Protein AF-A0A1Y1IM23-F1 (afdb_monomer_lite)

Radius of gyration: 32.43 Å; chains: 1; bounding box: 83×61×86 Å

Foldseek 3Di:
DDKAKEQEEELQALVQDDPPPDDQDDQHQHYEYAENNAQLQDPSNLVVVVVVLVAHQAYEYEYELRNQFQHEPVVSVLSNVLSQLVRLRYHYQDLDWDADPQEIEHEHQQFFQQDPVLQVVQCVPDCSQVGGWYADPVRDIDGDGSVNSNVSNVVSVVSLVVVQVVCVVVVTAYEYRYAAAQDQPQPADPVCRPDSNSSRRYDPNLVSADPSYQEYEYHRRLAAGPDFDHSYNYTYHYQYQHDDPDDRHPHHASSKMWIGDGNHIDIDGDDDDDPDDDDDDPDQLDDDPVDPDWFAQLPQRQWIADLQLWIDGSSNSDIFPADDDPLFGWGDDSSDTDTSLLRQQSRVVVHHQDPQKDKDFQDAADADPVRHGDDHGRSGNVRIDIDGPVVNVVVQCVVPVPPPPPPDPPQAAKKWKAQQVPRDIDIDNHLVRVCVVVVHDSVLLVCLALPVPDPPQDDPRIGMYGDVVVVVVLDADVPKDKDFWDAQNFGFPQWIAILQLWIAGVSRDIDHLQSAPDQFRWDWTATPNDTDIGTSLRRSCCGPVPHAPDPQWDKAQQQNRNSRSRNVRIDTDGPLVNVVSDPQQAKKFKAAPVGHTPDIDRGLSRVCVVVVHDSCVSVVCQVVQHDDPRITMYGDD

Structure (mmCIF, N/CA/C/O backbone):
data_AF-A0A1Y1IM23-F1
#
_entry.id   AF-A0A1Y1IM23-F1
#
loop_
_atom_site.group_PDB
_atom_site.id
_atom_site.type_symbol
_atom_site.label_atom_id
_atom_site.label_alt_id
_atom_site.label_comp_id
_atom_site.label_asym_id
_atom_site.label_entity_id
_atom_site.label_seq_id
_atom_site.pdbx_PDB_ins_code
_atom_site.Cartn_x
_atom_site.Cartn_y
_atom_site.Cartn_z
_atom_site.occupancy
_atom_site.B_iso_or_equiv
_atom_site.auth_seq_id
_atom_site.auth_comp_id
_atom_site.auth_asym_id
_atom_site.auth_atom_id
_atom_site.pdbx_PDB_model_num
ATOM 1 N N . MET A 1 1 ? -6.472 6.419 34.338 1.00 50.56 1 MET A N 1
ATOM 2 C CA . MET A 1 1 ? -6.426 6.225 32.876 1.00 50.56 1 MET A CA 1
ATOM 3 C C . MET A 1 1 ? -6.654 4.753 32.628 1.00 50.56 1 MET A C 1
ATOM 5 O O . MET A 1 1 ? -6.096 3.954 33.374 1.00 50.56 1 MET A O 1
ATOM 9 N N . GLU A 1 2 ? -7.534 4.404 31.696 1.00 69.06 2 GLU A N 1
ATOM 10 C CA . GLU A 1 2 ? -7.724 3.004 31.314 1.00 69.06 2 GLU A CA 1
ATOM 11 C C . GLU A 1 2 ? -6.461 2.494 30.608 1.00 69.06 2 GLU A C 1
ATOM 13 O O . GLU A 1 2 ? -5.774 3.251 29.928 1.00 69.06 2 GLU A O 1
ATOM 18 N N . SER A 1 3 ? -6.115 1.235 30.859 1.00 88.50 3 SER A N 1
ATOM 19 C CA . SER A 1 3 ? -4.925 0.585 30.314 1.00 88.50 3 SER A CA 1
ATOM 20 C C . SER A 1 3 ? -5.278 -0.115 29.005 1.00 88.50 3 SER A C 1
ATOM 22 O O . SER A 1 3 ? -6.170 -0.973 29.001 1.00 88.50 3 SER A O 1
ATOM 24 N N . LEU A 1 4 ? -4.580 0.208 27.912 1.00 94.25 4 LEU A N 1
ATOM 25 C CA . LEU A 1 4 ? -4.783 -0.464 26.628 1.00 94.25 4 LEU A CA 1
ATOM 26 C C . LEU A 1 4 ? -4.224 -1.888 26.719 1.00 94.25 4 LEU A C 1
ATOM 28 O O . LEU A 1 4 ? -3.040 -2.081 26.989 1.00 94.25 4 LEU A O 1
ATOM 32 N N . ARG A 1 5 ? -5.055 -2.900 26.449 1.00 94.62 5 ARG A N 1
ATOM 33 C CA . ARG A 1 5 ? -4.640 -4.312 26.402 1.00 94.62 5 ARG A CA 1
ATOM 34 C C . ARG A 1 5 ? -4.965 -4.926 25.046 1.00 94.62 5 ARG A C 1
ATOM 36 O O . ARG A 1 5 ? -6.136 -5.045 24.689 1.00 94.62 5 ARG A O 1
ATOM 43 N N . VAL A 1 6 ? -3.937 -5.370 24.325 1.00 96.50 6 VAL A N 1
ATOM 44 C CA . VAL A 1 6 ? -4.058 -5.927 22.968 1.00 96.50 6 VAL A CA 1
ATOM 45 C C . VAL A 1 6 ? -3.380 -7.292 22.892 1.00 96.50 6 VAL A C 1
ATOM 47 O O . VAL A 1 6 ? -2.176 -7.404 23.111 1.00 96.50 6 VAL A O 1
ATOM 50 N N . GLN A 1 7 ? -4.129 -8.345 22.566 1.00 96.06 7 GLN A N 1
ATOM 51 C CA . GLN A 1 7 ? -3.550 -9.641 22.200 1.00 96.06 7 GLN A CA 1
ATOM 52 C C . GLN A 1 7 ? -2.831 -9.533 20.857 1.00 96.06 7 GLN A C 1
ATOM 54 O O . GLN A 1 7 ? -3.415 -9.048 19.895 1.00 96.06 7 GLN A O 1
ATOM 59 N N . ILE A 1 8 ? -1.586 -10.002 20.780 1.00 95.56 8 ILE A N 1
ATOM 60 C CA . ILE A 1 8 ? -0.778 -9.946 19.554 1.00 95.56 8 ILE A CA 1
ATOM 61 C C . ILE A 1 8 ? -0.699 -11.345 18.952 1.00 95.56 8 ILE A C 1
ATOM 63 O O . ILE A 1 8 ? -0.297 -12.282 19.642 1.00 95.56 8 ILE A O 1
ATOM 67 N N . VAL A 1 9 ? -1.082 -11.490 17.685 1.00 95.88 9 VAL A N 1
ATOM 68 C CA . VAL A 1 9 ? -1.073 -12.768 16.961 1.00 95.88 9 VAL A CA 1
ATOM 69 C C . VAL A 1 9 ? -0.619 -12.544 15.520 1.00 95.88 9 VAL A C 1
ATOM 71 O O . VAL A 1 9 ? -1.100 -11.627 14.861 1.00 95.88 9 VAL A O 1
ATOM 74 N N . SER A 1 10 ? 0.265 -13.397 15.008 1.00 96.94 10 SER A N 1
ATOM 75 C CA . SER A 1 10 ? 0.706 -13.363 13.607 1.00 96.94 10 SER A CA 1
ATOM 76 C C . SER A 1 10 ? 1.151 -14.737 13.108 1.00 96.94 10 SER A C 1
ATOM 78 O O . SER A 1 10 ? 1.313 -15.674 13.903 1.00 96.94 10 SER A O 1
ATOM 80 N N . ASP A 1 11 ? 1.333 -14.848 11.790 1.00 96.12 11 ASP A N 1
ATOM 81 C CA . ASP A 1 11 ? 1.947 -16.008 11.131 1.00 96.12 11 ASP A CA 1
ATOM 82 C C . ASP A 1 11 ? 1.197 -17.310 11.469 1.00 96.12 11 ASP A C 1
ATOM 84 O O . ASP A 1 11 ? 1.778 -18.342 11.820 1.00 96.12 11 ASP A O 1
ATOM 88 N N . LEU A 1 12 ? -0.146 -17.247 11.463 1.00 94.62 12 LEU A N 1
ATOM 89 C CA . LEU A 1 12 ? -0.995 -18.395 11.780 1.00 94.62 12 LEU A CA 1
ATOM 90 C C . LEU A 1 12 ? -1.025 -19.437 10.658 1.00 94.62 12 LEU A C 1
ATOM 92 O O . LEU A 1 12 ? -1.231 -20.624 10.966 1.00 94.62 12 LEU A O 1
ATOM 96 N N . HIS A 1 13 ? -0.867 -18.987 9.409 1.00 93.25 13 HIS A N 1
ATOM 97 C CA . HIS A 1 13 ? -0.936 -19.765 8.172 1.00 93.25 13 HIS A CA 1
ATOM 98 C C . HIS A 1 13 ? -2.134 -20.724 8.128 1.00 93.25 13 HIS A C 1
ATOM 100 O O . HIS A 1 13 ? -1.985 -21.955 8.085 1.00 93.25 13 HIS A O 1
ATOM 106 N N . LEU A 1 14 ? -3.350 -20.172 8.192 1.00 90.56 14 LEU A N 1
ATOM 107 C CA . LEU A 1 14 ? -4.603 -20.933 8.116 1.00 90.56 14 LEU A CA 1
ATOM 108 C C . LEU A 1 14 ? -4.665 -21.825 6.863 1.00 90.56 14 LEU A C 1
ATOM 110 O O . LEU A 1 14 ? -5.180 -22.939 6.931 1.00 90.56 14 LEU A O 1
ATOM 114 N N . GLU A 1 15 ? -4.070 -21.385 5.756 1.00 86.06 15 GLU A N 1
ATOM 115 C CA . GLU A 1 15 ? -3.964 -22.100 4.482 1.00 86.06 15 GLU A CA 1
ATOM 116 C C . GLU A 1 15 ? -3.100 -23.367 4.546 1.00 86.06 15 GLU A C 1
ATOM 118 O O . GLU A 1 15 ? -3.244 -24.254 3.706 1.00 86.06 15 GLU A O 1
ATOM 123 N N . MET A 1 16 ? -2.221 -23.479 5.545 1.00 80.38 16 MET A N 1
ATOM 124 C CA . MET A 1 16 ? -1.333 -24.632 5.739 1.00 80.38 16 MET A CA 1
ATOM 125 C C . MET A 1 16 ? -1.820 -25.579 6.841 1.00 80.38 16 MET A C 1
ATOM 127 O O . MET A 1 16 ? -1.200 -26.612 7.108 1.00 80.38 16 MET A O 1
ATOM 131 N N . SER A 1 17 ? -2.922 -25.247 7.519 1.00 66.56 17 SER A N 1
ATOM 132 C CA . SER A 1 17 ? -3.443 -26.042 8.627 1.00 66.56 17 SER A CA 1
ATOM 133 C C . SER A 1 17 ? -4.605 -26.933 8.191 1.00 66.56 17 SER A C 1
ATOM 135 O O . SER A 1 17 ? -5.633 -26.471 7.705 1.00 66.56 17 SER A O 1
ATOM 137 N N . SER A 1 18 ? -4.495 -28.239 8.445 1.00 52.56 18 SER A N 1
ATOM 138 C CA . SER A 1 18 ? -5.600 -29.184 8.279 1.00 52.56 18 SER A CA 1
ATOM 139 C C . SER A 1 18 ? -6.668 -28.965 9.362 1.00 52.56 18 SER A C 1
ATOM 141 O O . SER A 1 18 ? -6.618 -29.557 10.436 1.00 52.56 18 SER A O 1
ATOM 143 N N . ARG A 1 19 ? -7.643 -28.083 9.090 1.00 49.16 19 ARG A N 1
ATOM 144 C CA . ARG A 1 19 ? -8.923 -27.869 9.819 1.00 49.16 19 ARG A CA 1
ATOM 145 C C . ARG A 1 19 ? -8.861 -27.530 11.324 1.00 49.16 19 ARG A C 1
ATOM 147 O O . ARG A 1 19 ? -9.878 -27.156 11.894 1.00 49.16 19 ARG A O 1
ATOM 154 N N . LYS A 1 20 ? -7.702 -27.621 11.979 1.00 47.28 20 LYS A N 1
ATOM 155 C CA . LYS A 1 20 ? -7.480 -27.362 13.411 1.00 47.28 20 LYS A CA 1
ATOM 156 C C . LYS A 1 20 ? -6.693 -26.070 13.631 1.00 47.28 20 LYS A C 1
ATOM 158 O O . LYS A 1 20 ? -5.709 -26.087 14.362 1.00 47.28 20 LYS A O 1
ATOM 163 N N . ALA A 1 21 ? -7.077 -24.953 13.030 1.00 50.19 21 ALA A N 1
ATOM 164 C CA . ALA A 1 21 ? -6.647 -23.661 13.562 1.00 50.19 21 ALA A CA 1
ATOM 165 C C . ALA A 1 21 ? -7.587 -23.306 14.732 1.00 50.19 21 ALA A C 1
ATOM 167 O O . ALA A 1 21 ? -8.648 -22.732 14.534 1.00 50.19 21 ALA A O 1
ATOM 168 N N . LYS A 1 22 ? -7.427 -23.975 15.884 1.00 62.75 22 LYS A N 1
ATOM 169 C CA . LYS A 1 22 ? -6.586 -23.562 17.032 1.00 62.75 22 LYS A CA 1
ATOM 170 C C . LYS A 1 22 ? -7.145 -22.290 17.675 1.00 62.75 22 LYS A C 1
ATOM 172 O O . LYS A 1 22 ? -6.624 -21.201 17.489 1.00 62.75 22 LYS A O 1
ATOM 177 N N . HIS A 1 23 ? -8.234 -22.494 18.413 1.00 76.19 23 HIS A N 1
ATOM 178 C CA . HIS A 1 23 ? -8.865 -21.570 19.353 1.00 76.19 23 HIS A CA 1
ATOM 179 C C . HIS A 1 23 ? -7.881 -20.560 19.973 1.00 76.19 23 HIS A C 1
ATOM 181 O O . HIS A 1 23 ? -6.966 -20.953 20.698 1.00 76.19 23 HIS A O 1
ATOM 187 N N . ILE A 1 24 ? -8.102 -19.269 19.713 1.00 88.25 24 ILE A N 1
ATOM 188 C CA . ILE A 1 24 ? -7.412 -18.169 20.397 1.00 88.25 24 ILE A CA 1
ATOM 189 C C . ILE A 1 24 ? -8.259 -17.780 21.618 1.00 88.25 24 ILE A C 1
ATOM 191 O O . ILE A 1 24 ? -9.380 -17.295 21.425 1.00 88.25 24 ILE A O 1
ATOM 195 N N . PRO A 1 25 ? -7.797 -18.020 22.859 1.00 89.81 25 PRO A N 1
ATOM 196 C CA . PRO A 1 25 ? -8.542 -17.642 24.050 1.00 89.81 25 PRO A CA 1
ATOM 197 C C . PRO A 1 25 ? -8.576 -16.117 24.182 1.00 89.81 25 PRO A C 1
ATOM 199 O O . PRO A 1 25 ? -7.584 -15.447 23.912 1.00 89.81 25 PRO A O 1
ATOM 202 N N . VAL A 1 26 ? -9.702 -15.578 24.644 1.00 90.56 26 VAL A N 1
ATOM 203 C CA . VAL A 1 26 ? -9.840 -14.140 24.912 1.00 90.56 26 VAL A CA 1
ATOM 204 C C . VAL A 1 26 ? -9.188 -13.820 26.257 1.00 90.56 26 VAL A C 1
ATOM 206 O O . VAL A 1 26 ? -9.700 -14.206 27.306 1.00 90.56 26 VAL A O 1
ATOM 209 N N . THR A 1 27 ? -8.042 -13.149 26.227 1.00 89.44 27 THR A N 1
ATOM 210 C CA . THR A 1 27 ? -7.269 -12.671 27.385 1.00 89.44 27 THR A CA 1
ATOM 211 C C . THR A 1 27 ? -7.130 -11.144 27.417 1.00 89.44 27 THR A C 1
ATOM 213 O O . THR A 1 27 ? -6.733 -10.601 28.447 1.00 89.44 27 THR A O 1
ATOM 216 N N 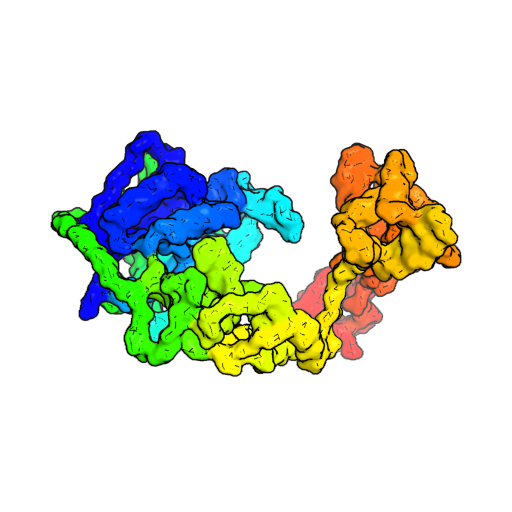. ALA A 1 28 ? -7.514 -10.447 26.341 1.00 90.12 28 ALA A N 1
ATOM 217 C CA . ALA A 1 28 ? -7.580 -8.988 26.249 1.00 90.12 28 ALA A CA 1
ATOM 218 C C . ALA A 1 28 ? -8.830 -8.533 25.459 1.00 90.12 28 ALA A C 1
ATOM 220 O O . ALA A 1 28 ? -9.368 -9.323 24.681 1.00 90.12 28 ALA A O 1
ATOM 221 N N . PRO A 1 29 ? -9.305 -7.283 25.642 1.00 91.75 29 PRO A N 1
ATOM 222 C CA . PRO A 1 29 ? -10.448 -6.746 24.897 1.00 91.75 29 PRO A CA 1
ATOM 223 C C . PRO A 1 29 ? -10.172 -6.593 23.396 1.00 91.75 29 PRO A C 1
ATOM 225 O O . PRO A 1 29 ? -11.070 -6.837 22.591 1.00 91.75 29 PRO A O 1
ATOM 228 N N . HIS A 1 30 ? -8.945 -6.239 23.007 1.00 96.94 30 HIS A N 1
ATOM 229 C CA . HIS A 1 30 ? -8.563 -6.078 21.603 1.00 96.94 30 HIS A CA 1
ATOM 230 C C . HIS A 1 30 ? -7.608 -7.189 21.169 1.00 96.94 30 HIS A C 1
ATOM 232 O O . HIS A 1 30 ? -6.813 -7.689 21.967 1.00 96.94 30 HIS A O 1
ATOM 238 N N . ILE A 1 31 ? -7.656 -7.551 19.890 1.00 98.06 31 ILE A N 1
ATOM 239 C CA . ILE A 1 31 ? -6.695 -8.454 19.254 1.00 98.06 31 ILE A CA 1
ATOM 240 C C . ILE A 1 31 ? -6.134 -7.800 17.996 1.00 98.06 31 ILE A C 1
ATOM 242 O O . ILE A 1 31 ? -6.880 -7.212 17.219 1.00 98.06 31 ILE A O 1
ATOM 246 N N . ALA A 1 32 ? -4.825 -7.907 17.797 1.00 98.62 32 ALA A N 1
ATOM 247 C CA . ALA A 1 32 ? -4.127 -7.473 16.602 1.00 98.62 32 ALA A CA 1
ATOM 248 C C . ALA A 1 32 ? -3.576 -8.682 15.845 1.00 98.62 32 ALA A C 1
ATOM 250 O O . ALA A 1 32 ? -2.813 -9.480 16.393 1.00 98.62 32 ALA A O 1
ATOM 251 N N . LEU A 1 33 ? -3.981 -8.785 14.584 1.00 98.56 33 LEU A N 1
ATOM 252 C CA . LEU A 1 33 ? -3.545 -9.772 13.612 1.00 98.56 33 LEU A CA 1
ATOM 253 C C . LEU A 1 33 ? -2.456 -9.146 12.734 1.00 98.56 33 LEU A C 1
ATOM 255 O O . LEU A 1 33 ? -2.767 -8.293 11.906 1.00 98.56 33 LEU A O 1
ATOM 259 N N . LEU A 1 34 ? -1.191 -9.520 12.934 1.00 98.31 34 LEU A N 1
ATOM 260 C CA . LEU A 1 34 ? -0.035 -8.853 12.311 1.00 98.31 34 LEU A CA 1
ATOM 261 C C . LEU A 1 34 ? 0.488 -9.575 11.066 1.00 98.31 34 LEU A C 1
ATOM 263 O O . LEU A 1 34 ? 1.690 -9.781 10.916 1.00 98.31 34 LEU A O 1
ATOM 267 N N . GLY A 1 35 ? -0.431 -9.942 10.177 1.00 97.31 35 GLY A N 1
ATOM 268 C CA . GLY A 1 35 ? -0.140 -10.587 8.900 1.00 97.31 35 GLY A CA 1
ATOM 269 C C . GLY A 1 35 ? 0.130 -12.086 8.985 1.00 97.31 35 GLY A C 1
ATOM 270 O O . GLY A 1 35 ? 0.271 -12.661 10.070 1.00 97.31 35 GLY A O 1
ATOM 271 N N . ASP A 1 36 ? 0.126 -12.713 7.811 1.00 97.50 36 ASP A N 1
ATOM 272 C CA . ASP A 1 36 ? 0.274 -14.150 7.591 1.00 97.50 36 ASP A CA 1
ATOM 273 C C . ASP A 1 36 ? -0.715 -14.987 8.416 1.00 97.50 36 ASP A C 1
ATOM 275 O O . ASP A 1 36 ? -0.454 -16.099 8.881 1.00 97.50 36 ASP A O 1
ATOM 279 N N . ILE A 1 37 ? -1.922 -14.447 8.590 1.00 96.56 37 ILE A N 1
ATOM 280 C CA . ILE A 1 37 ? -3.047 -15.173 9.168 1.00 96.56 37 ILE A CA 1
ATOM 281 C C . ILE A 1 37 ? -3.529 -16.202 8.156 1.00 96.56 37 ILE A C 1
ATOM 283 O O . ILE A 1 37 ? -3.734 -17.361 8.504 1.00 96.56 37 ILE A O 1
ATOM 287 N N . GLY A 1 38 ? -3.668 -15.790 6.900 1.00 94.25 38 GLY A N 1
ATOM 288 C CA . GLY A 1 38 ? -3.893 -16.671 5.765 1.00 94.25 38 GLY A CA 1
ATOM 289 C C . GLY A 1 38 ? -4.325 -15.898 4.530 1.00 94.25 38 GLY A C 1
ATOM 290 O O . GLY A 1 38 ? -4.332 -14.674 4.532 1.00 94.25 38 GLY A O 1
ATOM 291 N N . ARG A 1 39 ? -4.719 -16.592 3.459 1.00 94.31 39 ARG A N 1
ATOM 292 C CA . ARG A 1 39 ? -5.090 -15.933 2.190 1.00 94.31 39 ARG A CA 1
ATOM 293 C C . ARG A 1 39 ? -6.258 -14.962 2.390 1.00 94.31 39 ARG A C 1
ATOM 295 O O . ARG A 1 39 ? -7.360 -15.403 2.723 1.00 94.31 39 ARG A O 1
ATOM 302 N N . GLY A 1 40 ? -6.040 -13.670 2.142 1.00 91.69 40 GLY A N 1
ATOM 303 C CA . GLY A 1 40 ? -6.938 -12.594 2.583 1.00 91.69 40 GLY A CA 1
ATOM 304 C C . GLY A 1 40 ? -8.314 -12.577 1.907 1.00 91.69 40 GLY A C 1
ATOM 305 O O . GLY A 1 40 ? -9.268 -12.028 2.448 1.00 91.69 40 GLY A O 1
ATOM 306 N N . ASN A 1 41 ? -8.447 -13.229 0.750 1.00 89.81 41 ASN A N 1
ATOM 307 C CA . ASN A 1 41 ? -9.708 -13.383 0.018 1.00 89.81 41 ASN A CA 1
ATOM 308 C C . ASN A 1 41 ? -10.365 -14.769 0.198 1.00 89.81 41 ASN A C 1
ATOM 310 O O . ASN A 1 41 ? -11.345 -15.083 -0.481 1.00 89.81 41 ASN A O 1
ATOM 314 N N . SER A 1 42 ? -9.828 -15.619 1.078 1.00 92.75 42 SER A N 1
ATOM 315 C CA . SER A 1 42 ? -10.361 -16.962 1.318 1.00 92.75 42 SER A CA 1
ATOM 316 C C . SER A 1 42 ? -11.555 -16.955 2.277 1.00 92.75 42 SER A C 1
ATOM 318 O O . SER A 1 42 ? -11.701 -16.081 3.137 1.00 92.75 42 SER A O 1
ATOM 320 N N . LYS A 1 43 ? -12.414 -17.974 2.162 1.00 91.44 43 LYS A N 1
ATOM 321 C CA . LYS A 1 43 ? -13.557 -18.154 3.072 1.00 91.44 43 LYS A CA 1
ATOM 322 C C . LYS A 1 43 ? -13.093 -18.486 4.486 1.00 91.44 43 LYS A C 1
ATOM 324 O O . LYS A 1 43 ? -13.724 -18.072 5.450 1.00 91.44 43 LYS A O 1
ATOM 329 N N . GLU A 1 44 ? -11.993 -19.220 4.599 1.00 91.12 44 GLU A N 1
ATOM 330 C CA . GLU A 1 44 ? -11.371 -19.615 5.857 1.00 91.12 44 GLU A CA 1
ATOM 331 C C . GLU A 1 44 ? -10.867 -18.392 6.630 1.00 91.12 44 GLU A C 1
ATOM 333 O O . GLU A 1 44 ? -11.129 -18.280 7.827 1.00 91.12 44 GLU A O 1
ATOM 338 N N . TYR A 1 45 ? -10.212 -17.450 5.940 1.00 94.69 45 TYR A N 1
ATOM 339 C CA . TYR A 1 45 ? -9.788 -16.174 6.519 1.00 94.69 45 TYR A CA 1
ATOM 340 C C . TYR A 1 45 ? -10.989 -15.356 7.007 1.00 94.69 45 TYR A C 1
ATOM 342 O O . TYR A 1 45 ? -11.024 -14.936 8.163 1.00 94.69 45 TYR A O 1
ATOM 350 N N . ALA A 1 46 ? -12.011 -15.190 6.159 1.00 95.12 46 ALA A N 1
ATOM 351 C CA . ALA A 1 46 ? -13.217 -14.447 6.519 1.00 95.12 46 ALA A CA 1
ATOM 352 C C . ALA A 1 46 ? -13.936 -15.055 7.735 1.00 95.12 46 ALA A C 1
ATOM 354 O O . ALA A 1 46 ? -14.235 -14.340 8.689 1.00 95.12 46 ALA A O 1
ATOM 355 N N . ALA A 1 47 ? -14.138 -16.376 7.747 1.00 93.38 47 ALA A N 1
ATOM 356 C CA . ALA A 1 47 ? -14.782 -17.079 8.855 1.00 93.38 47 ALA A CA 1
ATOM 357 C C . ALA A 1 47 ? -13.986 -16.968 10.166 1.00 93.38 47 ALA A C 1
ATOM 359 O O . ALA A 1 47 ? -14.575 -16.874 11.244 1.00 93.38 47 ALA A O 1
ATOM 360 N N . PHE A 1 48 ? -12.652 -16.963 10.091 1.00 94.62 48 PHE A N 1
ATOM 361 C CA . PHE A 1 48 ? -11.798 -16.767 11.260 1.00 94.62 48 PHE A CA 1
ATOM 362 C C . PHE A 1 48 ? -11.950 -15.357 11.844 1.00 94.62 48 PHE A C 1
ATOM 364 O O . PHE A 1 48 ? -12.160 -15.209 13.047 1.00 94.62 48 PHE A O 1
ATOM 371 N N . VAL A 1 49 ? -11.913 -14.323 11.001 1.00 95.69 49 VAL A N 1
ATOM 372 C CA . VAL A 1 49 ? -12.113 -12.929 11.431 1.00 95.69 49 VAL A CA 1
ATOM 373 C C . VAL A 1 49 ? -13.526 -12.713 11.988 1.00 95.69 49 VAL A C 1
ATOM 375 O O . VAL A 1 49 ? -13.670 -12.077 13.029 1.00 95.69 49 VAL A O 1
ATOM 378 N N . GLU A 1 50 ? -14.558 -13.290 11.366 1.00 93.56 50 GLU A N 1
ATOM 379 C CA . GLU A 1 50 ? -15.949 -13.261 11.854 1.00 93.56 50 GLU A CA 1
ATOM 380 C C . GLU A 1 50 ? -16.115 -13.982 13.210 1.00 93.56 50 GLU A C 1
ATOM 382 O O . GLU A 1 50 ? -16.943 -13.602 14.041 1.00 93.56 50 GLU A O 1
ATOM 387 N N . ASP A 1 51 ? -15.328 -15.025 13.491 1.00 92.44 51 ASP A N 1
ATOM 388 C CA . ASP A 1 51 ? -15.288 -15.635 14.824 1.00 92.44 51 ASP A CA 1
ATOM 389 C C . ASP A 1 51 ? -14.654 -14.711 15.867 1.00 92.44 51 ASP A C 1
ATOM 391 O O . ASP A 1 51 ? -15.208 -14.541 16.956 1.00 92.44 51 ASP A O 1
ATOM 395 N N . LEU A 1 52 ? -13.525 -14.082 15.533 1.00 93.25 52 LEU A N 1
ATOM 396 C CA . LEU A 1 52 ? -12.870 -13.129 16.426 1.00 93.25 52 LEU A CA 1
ATOM 397 C C . LEU A 1 52 ? -13.758 -11.912 16.694 1.00 93.25 52 LEU A C 1
ATOM 399 O O . LEU A 1 52 ? -13.882 -11.497 17.846 1.00 93.25 52 LEU A O 1
ATOM 403 N N . SER A 1 53 ? -14.440 -11.385 15.676 1.00 93.12 53 SER A N 1
ATOM 404 C CA . SER A 1 53 ? -15.303 -10.210 15.820 1.00 93.12 53 SER A CA 1
ATOM 405 C C . SER A 1 53 ? -16.465 -10.450 16.793 1.00 93.12 53 SER A C 1
ATOM 407 O O . SER A 1 53 ? -16.935 -9.520 17.439 1.00 93.12 53 SER A O 1
ATOM 409 N N . ARG A 1 54 ? -16.914 -11.698 16.969 1.00 90.12 54 ARG A N 1
ATOM 410 C CA . ARG A 1 54 ? -17.951 -12.049 17.955 1.00 90.12 54 ARG A CA 1
ATOM 411 C C . ARG A 1 54 ? -17.436 -12.115 19.394 1.00 90.12 54 ARG A C 1
ATOM 413 O O . ARG A 1 54 ? -18.242 -12.140 20.321 1.00 90.12 54 ARG A O 1
ATOM 420 N N . ARG A 1 55 ? -16.118 -12.205 19.591 1.00 90.19 55 ARG A N 1
ATOM 421 C CA . ARG A 1 55 ? -15.487 -12.490 20.892 1.00 90.19 55 ARG A CA 1
ATOM 422 C C . ARG A 1 55 ? -14.633 -11.347 21.434 1.00 90.19 55 ARG A C 1
ATOM 424 O O . ARG A 1 55 ? -14.422 -11.297 22.642 1.00 90.19 55 ARG A O 1
ATOM 431 N N . TYR A 1 56 ? -14.148 -10.468 20.562 1.00 90.00 56 TYR A N 1
ATOM 432 C CA . TYR A 1 56 ? -13.283 -9.339 20.896 1.00 90.00 56 TYR A CA 1
ATOM 433 C C . TYR A 1 56 ? -14.014 -8.007 20.737 1.00 90.00 56 TYR A C 1
ATOM 435 O O . TYR A 1 56 ? -14.837 -7.847 19.838 1.00 90.00 56 TYR A O 1
ATOM 443 N N . SER A 1 57 ? -13.671 -7.027 21.574 1.00 89.25 57 SER A N 1
ATOM 444 C CA . SER A 1 57 ? -14.174 -5.655 21.450 1.00 89.25 57 SER A CA 1
ATOM 445 C C . SER A 1 57 ? -13.680 -4.991 20.168 1.00 89.25 57 SER A C 1
ATOM 447 O O . SER A 1 57 ? -14.453 -4.286 19.530 1.00 89.25 57 SER A O 1
ATOM 449 N N . THR A 1 58 ? -12.430 -5.255 19.767 1.00 94.81 58 THR A N 1
ATOM 450 C CA . THR A 1 58 ? -11.857 -4.786 18.494 1.00 94.81 58 THR A CA 1
ATOM 451 C C . THR A 1 58 ? -10.910 -5.831 17.916 1.00 94.81 58 THR A C 1
ATOM 453 O O . THR A 1 58 ? -10.078 -6.385 18.637 1.00 94.81 58 THR A O 1
ATOM 456 N N . VAL A 1 59 ? -10.996 -6.059 16.608 1.00 97.69 59 VAL A N 1
ATOM 457 C CA . VAL A 1 59 ? -10.050 -6.867 15.832 1.00 97.69 59 VAL A CA 1
ATOM 458 C C . VAL A 1 59 ? -9.300 -5.936 14.884 1.00 97.69 59 VAL A C 1
ATOM 460 O O . VAL A 1 59 ? -9.892 -5.365 13.973 1.00 97.69 59 VAL A O 1
ATOM 463 N N . LEU A 1 60 ? -8.002 -5.766 15.100 1.00 98.56 60 LEU A N 1
ATOM 464 C CA . LEU A 1 60 ? -7.116 -4.982 14.244 1.00 98.56 60 LEU A CA 1
ATOM 465 C C . LEU A 1 60 ? -6.428 -5.923 13.258 1.00 98.56 60 LEU A C 1
ATOM 467 O O . LEU A 1 60 ? -5.872 -6.939 13.669 1.00 98.56 60 LEU A O 1
ATOM 471 N N . ILE A 1 61 ? -6.452 -5.590 11.974 1.00 98.69 61 ILE A N 1
ATOM 472 C CA . ILE A 1 61 ? -5.859 -6.400 10.910 1.00 98.69 61 ILE A CA 1
ATOM 473 C C . ILE A 1 61 ? -4.744 -5.608 10.243 1.00 98.69 61 ILE A C 1
ATOM 475 O O . ILE A 1 61 ? -4.971 -4.505 9.758 1.00 98.69 61 ILE A O 1
ATOM 479 N N . VAL A 1 62 ? -3.563 -6.205 10.159 1.00 98.62 62 VAL A N 1
ATOM 480 C CA . VAL A 1 62 ? -2.487 -5.828 9.244 1.00 98.62 62 VAL A CA 1
ATOM 481 C C . VAL A 1 62 ? -2.265 -7.020 8.317 1.00 98.62 62 VAL A C 1
ATOM 483 O O . VAL A 1 62 ? -2.218 -8.157 8.777 1.00 98.62 62 VAL A O 1
ATOM 486 N N . ALA A 1 63 ? -2.173 -6.779 7.011 1.00 98.19 63 ALA A N 1
ATOM 487 C CA . ALA A 1 63 ? -1.893 -7.838 6.044 1.00 98.19 63 ALA A CA 1
ATOM 488 C C . ALA A 1 63 ? -0.387 -8.129 5.984 1.00 98.19 63 ALA A C 1
ATOM 490 O O . ALA A 1 63 ? 0.425 -7.198 6.013 1.00 98.19 63 ALA A O 1
ATOM 491 N N . GLY A 1 64 ? -0.034 -9.405 5.879 1.00 97.69 64 GLY A N 1
ATOM 492 C CA . GLY A 1 64 ? 1.299 -9.906 5.572 1.00 97.69 64 GLY A CA 1
ATOM 493 C C . GLY A 1 64 ? 1.415 -10.348 4.119 1.00 97.69 64 GLY A C 1
ATOM 494 O O . GLY A 1 64 ? 0.533 -10.078 3.302 1.00 97.69 64 GLY A O 1
ATOM 495 N N . ASN A 1 65 ? 2.533 -10.968 3.753 1.00 97.25 65 ASN A N 1
ATOM 496 C CA . ASN A 1 65 ? 2.775 -11.371 2.369 1.00 97.25 65 ASN A CA 1
ATOM 497 C C . ASN A 1 65 ? 1.886 -12.559 1.951 1.00 97.25 65 ASN A C 1
ATOM 499 O O . ASN A 1 65 ? 1.421 -12.586 0.806 1.00 97.25 65 ASN A O 1
ATOM 503 N N . HIS A 1 66 ? 1.569 -13.488 2.862 1.00 96.62 66 HIS A N 1
ATOM 504 C CA . HIS A 1 66 ? 0.723 -14.652 2.571 1.00 96.62 66 HIS A CA 1
ATOM 505 C C . HIS A 1 66 ? -0.746 -14.301 2.324 1.00 96.62 66 HIS A C 1
ATOM 507 O O . HIS A 1 66 ? -1.426 -15.033 1.594 1.00 96.62 66 HIS A O 1
ATOM 513 N N . GLU A 1 67 ? -1.243 -13.172 2.841 1.00 97.50 67 GLU A N 1
ATOM 514 C CA . GLU A 1 67 ? -2.572 -12.674 2.476 1.00 97.50 67 GLU A CA 1
ATOM 515 C C . GLU A 1 67 ? -2.707 -12.498 0.955 1.00 97.50 67 GLU A C 1
ATOM 517 O O . GLU A 1 67 ? -3.775 -12.784 0.407 1.00 97.50 67 GLU A O 1
ATOM 522 N N . TYR A 1 68 ? -1.622 -12.100 0.277 1.00 97.19 68 TYR A N 1
ATOM 523 C CA . TYR A 1 68 ? -1.589 -11.783 -1.154 1.00 97.19 68 TYR A CA 1
ATOM 524 C C . TYR A 1 68 ? -1.214 -12.965 -2.063 1.00 97.19 68 TYR A C 1
ATOM 526 O O . TYR A 1 68 ? -1.274 -12.848 -3.291 1.00 97.19 68 TYR A O 1
ATOM 534 N N . TYR A 1 69 ? -0.806 -14.107 -1.505 1.00 94.81 69 TYR A N 1
ATOM 535 C CA . TYR A 1 69 ? -0.301 -15.223 -2.305 1.00 94.81 69 TYR A CA 1
ATOM 536 C C . TYR A 1 69 ? -1.342 -15.736 -3.305 1.00 94.81 69 TYR A C 1
ATOM 538 O O . TYR A 1 69 ? -2.506 -15.972 -2.976 1.00 94.81 69 TYR A O 1
ATOM 546 N N . THR A 1 70 ? -0.891 -15.969 -4.542 1.00 90.69 70 THR A N 1
ATOM 547 C CA . THR A 1 70 ? -1.680 -16.439 -5.698 1.00 90.69 70 THR A CA 1
ATOM 548 C C . THR A 1 70 ? -2.749 -15.465 -6.207 1.00 90.69 70 THR A C 1
ATOM 550 O O . THR A 1 70 ? -3.531 -15.834 -7.081 1.00 90.69 70 THR A O 1
ATOM 553 N N . CYS A 1 71 ? -2.761 -14.225 -5.709 1.00 88.69 71 CYS A N 1
ATOM 554 C CA . CYS A 1 71 ? -3.777 -13.217 -6.013 1.00 88.69 71 CYS A CA 1
ATOM 555 C C . CYS A 1 71 ? -3.147 -11.885 -6.454 1.00 88.69 71 CYS A C 1
ATOM 557 O O . CYS A 1 71 ? -1.929 -11.696 -6.381 1.00 88.69 71 CYS A O 1
ATOM 559 N N . ASN A 1 72 ? -3.984 -10.965 -6.941 1.00 90.12 72 ASN A N 1
ATOM 560 C CA . ASN A 1 72 ? -3.591 -9.574 -7.146 1.00 90.12 72 ASN A CA 1
ATOM 561 C C . ASN A 1 72 ? -3.569 -8.838 -5.795 1.00 90.12 72 ASN A C 1
ATOM 563 O O . ASN A 1 72 ? -4.479 -8.999 -4.982 1.00 90.12 72 ASN A O 1
ATOM 567 N N . TYR A 1 73 ? -2.519 -8.054 -5.565 1.00 87.25 73 TYR A N 1
ATOM 568 C CA . TYR A 1 73 ? -2.308 -7.253 -4.366 1.00 87.25 73 TYR A CA 1
ATOM 569 C C . TYR A 1 73 ? -3.493 -6.327 -4.050 1.00 87.25 73 TYR A C 1
ATOM 571 O O . TYR A 1 73 ? -3.947 -6.278 -2.906 1.00 87.25 73 TYR A O 1
ATOM 579 N N . ASP A 1 74 ? -4.017 -5.620 -5.053 1.00 81.94 74 ASP A N 1
ATOM 580 C CA . ASP A 1 74 ? -5.086 -4.637 -4.858 1.00 81.94 74 ASP A CA 1
ATOM 581 C C . ASP A 1 74 ? -6.433 -5.321 -4.576 1.00 81.94 74 ASP A C 1
ATOM 583 O O . ASP A 1 74 ? -7.104 -4.968 -3.606 1.00 81.94 74 ASP A O 1
ATOM 587 N N . ASP A 1 75 ? -6.763 -6.391 -5.309 1.00 83.62 75 ASP A N 1
ATOM 588 C CA . ASP A 1 75 ? -7.986 -7.183 -5.096 1.00 83.62 75 ASP A CA 1
ATOM 589 C C . ASP A 1 75 ? -8.077 -7.748 -3.668 1.00 83.62 75 ASP A C 1
ATOM 591 O O . ASP A 1 75 ? -9.149 -7.809 -3.064 1.00 83.62 75 ASP A O 1
ATOM 595 N N . VAL A 1 76 ? -6.946 -8.187 -3.103 1.00 90.38 76 VAL A N 1
ATOM 596 C CA . VAL A 1 76 ? -6.900 -8.710 -1.730 1.00 90.38 76 VAL A CA 1
ATOM 597 C C . VAL A 1 76 ? -7.107 -7.593 -0.710 1.00 90.38 76 VAL A C 1
ATOM 599 O O . VAL A 1 76 ? -7.847 -7.791 0.253 1.00 90.38 76 VAL A O 1
ATOM 602 N N . ASN A 1 77 ? -6.510 -6.416 -0.923 1.00 87.81 77 ASN A N 1
ATOM 603 C CA . ASN A 1 77 ? -6.758 -5.254 -0.068 1.00 87.81 77 ASN A CA 1
ATOM 604 C C . ASN A 1 77 ? -8.242 -4.862 -0.079 1.00 87.81 77 ASN A C 1
ATOM 606 O O . ASN A 1 77 ? -8.815 -4.611 0.984 1.00 87.81 77 ASN A O 1
ATOM 610 N N . GLU A 1 78 ? -8.880 -4.863 -1.252 1.00 80.38 78 GLU A N 1
ATOM 611 C CA . GLU A 1 78 ? -10.318 -4.618 -1.386 1.00 80.38 78 GLU A CA 1
ATOM 612 C C . GLU A 1 78 ? -11.150 -5.682 -0.658 1.00 80.38 78 GLU A C 1
ATOM 614 O O . GLU A 1 78 ? -12.092 -5.343 0.058 1.00 80.38 78 GLU A O 1
ATOM 619 N N . ALA A 1 79 ? -10.781 -6.961 -0.770 1.00 86.19 79 ALA A N 1
ATOM 620 C CA . ALA A 1 79 ? -11.479 -8.054 -0.096 1.00 86.19 79 ALA A CA 1
ATOM 621 C C . ALA A 1 79 ? -11.406 -7.951 1.440 1.00 86.19 79 ALA A C 1
ATOM 623 O O . ALA A 1 79 ? -12.433 -8.085 2.113 1.00 86.19 79 ALA A O 1
ATOM 624 N N . ILE A 1 80 ? -10.221 -7.675 1.999 1.00 89.50 80 ILE A N 1
ATOM 625 C CA . ILE A 1 80 ? -10.040 -7.493 3.449 1.00 89.50 80 ILE A CA 1
ATOM 626 C C . ILE A 1 80 ? -10.788 -6.237 3.920 1.00 89.50 80 ILE A C 1
ATOM 628 O O . ILE A 1 80 ? -11.485 -6.286 4.935 1.00 89.50 80 ILE A O 1
ATOM 632 N N . SER A 1 81 ? -10.720 -5.135 3.164 1.00 82.81 81 SER A N 1
ATOM 633 C CA . SER A 1 81 ? -11.466 -3.909 3.474 1.00 82.81 81 SER A CA 1
ATOM 634 C C . SER A 1 81 ? -12.977 -4.145 3.466 1.00 82.81 81 SER A C 1
ATOM 636 O O . SER A 1 81 ? -13.669 -3.712 4.381 1.00 82.81 81 SER A O 1
ATOM 638 N N . ALA A 1 82 ? -13.505 -4.875 2.480 1.00 78.56 82 ALA A N 1
ATOM 639 C CA . ALA A 1 82 ? -14.926 -5.201 2.399 1.00 78.56 82 ALA A CA 1
ATOM 640 C C . ALA A 1 82 ? -15.386 -6.130 3.537 1.00 78.56 82 ALA A C 1
ATOM 642 O O . ALA A 1 82 ? -16.531 -6.056 3.982 1.00 78.56 82 ALA A O 1
ATOM 643 N N . LEU A 1 83 ? -14.516 -7.020 4.023 1.00 85.38 83 LEU A N 1
ATOM 644 C CA . LEU A 1 83 ? -14.774 -7.82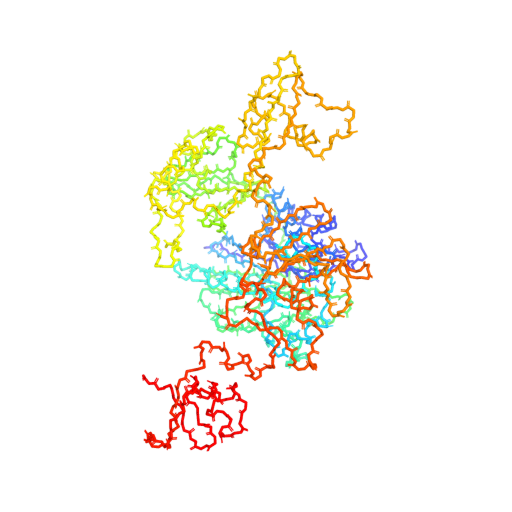3 5.219 1.00 85.38 83 LEU A CA 1
ATOM 645 C C . LEU A 1 83 ? -14.829 -6.948 6.480 1.00 85.38 83 LEU A C 1
ATOM 647 O O . LEU A 1 83 ? -15.790 -7.064 7.239 1.00 85.38 83 LEU A O 1
ATOM 651 N N . ALA A 1 84 ? -13.850 -6.060 6.671 1.00 82.94 84 ALA A N 1
ATOM 652 C CA . ALA A 1 84 ? -13.822 -5.118 7.789 1.00 82.94 84 ALA A CA 1
ATOM 653 C C . ALA A 1 84 ? -15.053 -4.194 7.778 1.00 82.94 84 ALA A C 1
ATOM 655 O O . ALA A 1 84 ? -15.743 -4.066 8.782 1.00 82.94 84 ALA A O 1
ATOM 656 N N . ASP A 1 85 ? -15.439 -3.665 6.614 1.00 76.69 85 ASP A N 1
ATOM 657 C CA . ASP A 1 85 ? -16.636 -2.831 6.464 1.00 76.69 85 ASP A CA 1
ATOM 658 C C . ASP A 1 85 ? -17.931 -3.562 6.855 1.00 76.69 85 ASP A C 1
ATOM 660 O O . ASP A 1 85 ? -18.898 -2.923 7.274 1.00 76.69 85 ASP A O 1
ATOM 664 N N . ARG A 1 86 ? -18.003 -4.892 6.732 1.00 81.38 86 ARG A N 1
ATOM 665 C CA . ARG A 1 86 ? -19.181 -5.672 7.155 1.00 81.38 86 ARG A CA 1
ATOM 666 C C . ARG A 1 86 ? -19.241 -5.903 8.665 1.00 81.38 86 ARG A C 1
ATOM 668 O O . ARG A 1 86 ? -20.320 -6.211 9.170 1.00 81.38 86 ARG A O 1
ATOM 675 N N . LEU A 1 87 ? -18.127 -5.758 9.378 1.00 80.94 87 LEU A N 1
ATOM 676 C CA . LEU A 1 87 ? -17.990 -6.112 10.787 1.00 80.94 87 LEU A CA 1
ATOM 677 C C . LEU A 1 87 ? -17.584 -4.863 11.590 1.00 80.94 87 LEU A C 1
ATOM 679 O O . LEU A 1 87 ? -16.432 -4.449 11.528 1.00 80.94 87 LEU A O 1
ATOM 683 N N . PRO A 1 88 ? -18.494 -4.248 12.368 1.00 81.88 88 PRO A N 1
ATOM 684 C CA . PRO A 1 88 ? -18.298 -2.900 12.921 1.00 81.88 88 PRO A CA 1
ATOM 685 C C . PRO A 1 88 ? -17.091 -2.761 13.860 1.00 81.88 88 PRO A C 1
ATOM 687 O O . PRO A 1 88 ? -16.598 -1.660 14.072 1.00 81.88 88 PRO A O 1
ATOM 690 N N . ASN A 1 89 ? -16.611 -3.867 14.425 1.00 84.50 89 ASN A N 1
ATOM 691 C CA . ASN A 1 89 ? -15.472 -3.914 15.332 1.00 84.50 89 ASN A CA 1
ATOM 692 C C . ASN A 1 89 ? -14.190 -4.480 14.700 1.00 84.50 89 ASN A C 1
ATOM 694 O O . ASN A 1 89 ? -13.242 -4.794 15.421 1.00 84.50 89 ASN A O 1
ATOM 698 N N . VAL A 1 90 ? -14.153 -4.638 13.378 1.00 92.94 90 VAL A N 1
ATOM 699 C CA . VAL A 1 90 ? -12.972 -5.091 12.639 1.00 92.94 90 VAL A CA 1
ATOM 700 C C . VAL A 1 90 ? -12.388 -3.910 11.877 1.00 92.94 90 VAL A C 1
ATOM 702 O O . VAL A 1 90 ? -13.079 -3.264 11.096 1.00 92.94 90 VAL A O 1
ATOM 705 N N . LEU A 1 91 ? -11.106 -3.627 12.092 1.00 88.00 91 LEU A N 1
ATOM 706 C CA . LEU A 1 91 ? -10.408 -2.497 11.489 1.00 88.00 91 LEU A CA 1
ATOM 707 C C . LEU A 1 91 ? -9.216 -3.002 10.682 1.00 88.00 91 LEU A C 1
ATOM 709 O O . LEU A 1 91 ? -8.290 -3.591 11.240 1.00 88.00 91 LEU A O 1
ATOM 713 N N . PHE A 1 92 ? -9.221 -2.747 9.374 1.00 96.75 92 PHE A N 1
ATOM 714 C CA . PHE A 1 92 ? -8.077 -3.026 8.512 1.00 96.75 92 PHE A CA 1
ATOM 715 C C . PHE A 1 92 ? -7.118 -1.833 8.499 1.00 96.75 92 PHE A C 1
ATOM 717 O O . PHE A 1 92 ? -7.415 -0.785 7.931 1.00 96.75 92 PHE A O 1
ATOM 724 N N . LEU A 1 93 ? -5.962 -1.992 9.141 1.00 94.25 93 LEU A N 1
ATOM 725 C CA . LEU A 1 93 ? -4.929 -0.971 9.245 1.00 94.25 93 LEU A CA 1
ATOM 726 C C . LEU A 1 93 ? -3.930 -1.109 8.086 1.00 94.25 93 LEU A C 1
ATOM 728 O O . LEU A 1 93 ? -2.909 -1.791 8.189 1.00 94.25 93 LEU A O 1
ATOM 732 N N . ASN A 1 94 ? -4.232 -0.450 6.968 1.00 88.62 94 ASN A N 1
ATOM 733 C CA . ASN A 1 94 ? -3.369 -0.382 5.787 1.00 88.62 94 ASN A CA 1
ATOM 734 C C . ASN A 1 94 ? -2.979 1.071 5.501 1.00 88.62 94 ASN A C 1
ATOM 736 O O . ASN A 1 94 ? -3.625 1.748 4.700 1.00 88.62 94 ASN A O 1
ATOM 740 N N . ARG A 1 95 ? -1.938 1.544 6.202 1.00 94.12 95 ARG A N 1
ATOM 741 C CA . ARG A 1 95 ? -1.625 2.978 6.350 1.00 94.12 95 ARG A CA 1
ATOM 742 C C . ARG A 1 95 ? -2.796 3.732 6.980 1.00 94.12 95 ARG A C 1
ATOM 744 O O . ARG A 1 95 ? -3.217 4.780 6.500 1.00 94.12 95 ARG A O 1
ATOM 751 N N . ASP A 1 96 ? -3.324 3.164 8.060 1.00 89.06 96 ASP A N 1
ATOM 752 C CA . ASP A 1 96 ? -4.406 3.750 8.849 1.00 89.06 96 ASP A CA 1
ATOM 753 C C . ASP A 1 96 ? -4.080 3.639 10.346 1.00 89.06 96 ASP A C 1
ATOM 755 O O . ASP A 1 96 ? -3.155 2.932 10.765 1.00 89.06 96 ASP A O 1
ATOM 759 N N . CYS A 1 97 ? -4.818 4.379 11.161 1.00 92.38 97 CYS A N 1
ATOM 760 C CA . CYS A 1 97 ? -4.672 4.403 12.601 1.00 92.38 97 CYS A CA 1
ATOM 761 C C . CYS A 1 97 ? -6.030 4.444 13.316 1.00 92.38 97 CYS A C 1
ATOM 763 O O . CYS A 1 97 ? -7.063 4.830 12.759 1.00 92.38 97 CYS A O 1
ATOM 765 N N . VAL A 1 98 ? -6.026 4.042 14.582 1.00 92.88 98 VAL A N 1
ATOM 766 C CA . VAL A 1 98 ? -7.169 4.132 15.495 1.00 92.88 98 VAL A CA 1
ATOM 767 C C . VAL A 1 98 ? -6.671 4.516 16.881 1.00 92.88 98 VAL A C 1
ATOM 769 O O . VAL A 1 98 ? -5.568 4.138 17.267 1.00 92.88 98 VAL A O 1
ATOM 772 N N . GLU A 1 99 ? -7.445 5.306 17.611 1.00 94.19 99 GLU A N 1
ATOM 773 C CA . GLU A 1 99 ? -7.166 5.589 19.015 1.00 94.19 99 GLU A CA 1
ATOM 774 C C . GLU A 1 99 ? -7.911 4.581 19.891 1.00 94.19 99 GLU A C 1
ATOM 776 O O . GLU A 1 99 ? -9.118 4.408 19.733 1.00 94.19 99 GLU A O 1
ATOM 781 N N . LEU A 1 100 ? -7.188 3.917 20.793 1.00 90.06 100 LEU A N 1
ATOM 782 C CA . LEU A 1 100 ? -7.733 2.967 21.764 1.00 90.06 100 LEU A CA 1
ATOM 783 C C . LEU A 1 100 ? -7.178 3.310 23.150 1.00 90.06 100 LEU A C 1
ATOM 785 O O . LEU A 1 100 ? -5.962 3.407 23.317 1.00 90.06 100 LEU A O 1
ATOM 789 N N . GLU A 1 101 ? -8.069 3.574 24.111 1.00 92.56 101 GLU A N 1
ATOM 790 C CA . GLU A 1 101 ? -7.736 3.939 25.501 1.00 92.56 101 GLU A CA 1
ATOM 791 C C . GLU A 1 101 ? -6.643 5.032 25.606 1.00 92.56 101 GLU A C 1
ATOM 793 O O . GLU A 1 101 ? -5.750 4.981 26.452 1.00 92.56 101 GLU A O 1
ATOM 798 N N . GLY A 1 102 ? -6.703 6.040 24.725 1.00 88.75 102 GLY A N 1
ATOM 799 C CA . GLY A 1 102 ? -5.761 7.168 24.690 1.00 88.75 102 GLY A CA 1
ATOM 800 C C . GLY A 1 102 ? -4.414 6.879 24.011 1.00 88.75 102 GLY A C 1
ATOM 801 O O . GLY A 1 102 ? -3.540 7.744 23.995 1.00 88.75 102 GLY A O 1
ATOM 802 N N . VAL A 1 103 ? -4.228 5.697 23.419 1.00 95.06 103 VAL A N 1
ATOM 803 C CA . VAL A 1 103 ? -3.032 5.322 22.650 1.00 95.06 103 VAL A CA 1
ATOM 804 C C . VAL A 1 103 ? -3.359 5.332 21.160 1.00 95.06 103 VAL A C 1
ATOM 806 O O . VAL A 1 103 ? -4.339 4.731 20.718 1.00 95.06 103 VAL A O 1
ATOM 809 N N . GLN A 1 104 ? -2.519 5.986 20.359 1.00 97.19 104 GLN A N 1
ATOM 810 C CA . GLN A 1 104 ? -2.627 5.940 18.907 1.00 97.19 104 GLN A CA 1
ATOM 811 C C . GLN A 1 104 ? -2.044 4.621 18.395 1.00 97.19 104 GLN A C 1
ATOM 813 O O . GLN A 1 104 ? -0.832 4.407 18.414 1.00 97.19 104 GLN A O 1
ATOM 818 N N . VAL A 1 105 ? -2.904 3.739 17.900 1.00 98.00 105 VAL A N 1
ATOM 819 C CA . VAL A 1 105 ? -2.506 2.500 17.234 1.00 98.00 105 VAL A CA 1
ATOM 820 C C . VAL A 1 105 ? -2.357 2.763 15.739 1.00 98.00 105 VAL A C 1
ATOM 822 O O . VAL A 1 105 ? -3.313 3.172 15.084 1.00 98.00 105 VAL A O 1
ATOM 825 N N . ILE A 1 106 ? -1.157 2.561 15.202 1.00 98.44 106 ILE A N 1
ATOM 826 C CA . ILE A 1 106 ? -0.762 2.871 13.821 1.00 98.44 106 ILE A CA 1
ATOM 827 C C . ILE A 1 106 ? -0.436 1.553 13.123 1.00 98.44 106 ILE A C 1
ATOM 829 O O . ILE A 1 106 ? 0.376 0.794 13.647 1.00 98.44 106 ILE A O 1
ATOM 833 N N . GLY A 1 107 ? -1.024 1.276 11.955 1.00 97.81 107 GLY A N 1
ATOM 834 C CA . GLY A 1 107 ? -0.785 0.007 11.264 1.00 97.81 107 GLY A CA 1
ATOM 835 C C . GLY A 1 107 ? -0.607 0.098 9.750 1.00 97.81 107 GLY A C 1
ATOM 836 O O . GLY A 1 107 ? -1.289 0.855 9.052 1.00 97.81 107 GLY A O 1
ATOM 837 N N . CYS A 1 108 ? 0.330 -0.702 9.246 1.00 96.69 108 CYS A N 1
ATOM 838 C CA . CYS A 1 108 ? 0.545 -0.986 7.827 1.00 96.69 108 CYS A CA 1
ATOM 839 C C . CYS A 1 108 ? 1.371 -2.273 7.670 1.00 96.69 108 CYS A C 1
ATOM 841 O O . CYS A 1 108 ? 2.003 -2.730 8.617 1.00 96.69 108 CYS A O 1
ATOM 843 N N . THR A 1 109 ? 1.406 -2.864 6.472 1.00 97.94 109 THR A N 1
ATOM 844 C CA . THR A 1 109 ? 2.244 -4.049 6.200 1.00 97.94 109 THR A CA 1
ATOM 845 C C . THR A 1 109 ? 3.734 -3.772 6.435 1.00 97.94 109 THR A C 1
ATOM 847 O O . THR A 1 109 ? 4.439 -4.650 6.943 1.00 97.94 109 THR A O 1
ATOM 850 N N . LEU A 1 110 ? 4.190 -2.555 6.096 1.00 98.19 110 LEU A N 1
ATOM 851 C CA . LEU A 1 110 ? 5.587 -2.125 6.107 1.00 98.19 110 LEU A CA 1
ATOM 852 C C . LEU A 1 110 ? 6.459 -3.102 5.322 1.00 98.19 110 LEU A C 1
ATOM 854 O O . LEU A 1 110 ? 7.295 -3.775 5.903 1.00 98.19 110 LEU A O 1
ATOM 858 N N . TRP A 1 111 ? 6.269 -3.210 4.007 1.00 97.75 111 TRP A N 1
ATOM 859 C CA . TRP A 1 111 ? 7.201 -3.992 3.180 1.00 97.75 111 TRP A CA 1
ATOM 860 C C . TRP A 1 111 ? 8.650 -3.609 3.483 1.00 97.75 111 TRP A C 1
ATOM 862 O O . TRP A 1 111 ? 8.926 -2.448 3.769 1.00 97.75 111 TRP A O 1
ATOM 872 N N . SER A 1 112 ? 9.579 -4.560 3.450 1.00 95.12 112 SER A N 1
ATOM 873 C CA . SER A 1 112 ? 10.976 -4.268 3.772 1.00 95.12 112 SER A CA 1
ATOM 874 C C . SER A 1 112 ? 11.702 -3.506 2.651 1.00 95.12 112 SER A C 1
ATOM 876 O O . SER A 1 112 ? 11.439 -3.718 1.466 1.00 95.12 112 SER A O 1
ATOM 878 N N . HIS A 1 113 ? 12.640 -2.626 3.013 1.00 97.12 113 HIS A N 1
ATOM 879 C CA . HIS A 1 113 ? 13.552 -1.985 2.071 1.00 97.12 113 HIS A CA 1
ATOM 880 C C . HIS A 1 113 ? 14.708 -2.912 1.683 1.00 97.12 113 HIS A C 1
ATOM 882 O O . HIS A 1 113 ? 15.587 -3.227 2.491 1.00 97.12 113 HIS A O 1
ATOM 888 N N . VAL A 1 114 ? 14.774 -3.228 0.390 1.00 96.06 114 VAL A N 1
ATOM 889 C CA . VAL A 1 114 ? 15.829 -4.032 -0.226 1.00 96.06 114 VAL A CA 1
ATOM 890 C C . VAL A 1 114 ? 16.840 -3.135 -0.958 1.00 96.06 114 VAL A C 1
ATOM 892 O O . VAL A 1 114 ? 16.523 -2.591 -2.029 1.00 96.06 114 VAL A O 1
ATOM 895 N N . PRO A 1 115 ? 18.087 -3.010 -0.458 1.00 94.75 115 PRO A N 1
ATOM 896 C CA . PRO A 1 115 ? 19.129 -2.220 -1.107 1.00 94.75 115 PRO A CA 1
ATOM 897 C C . PRO A 1 115 ? 19.467 -2.750 -2.507 1.00 94.75 115 PRO A C 1
ATOM 899 O O . PRO A 1 115 ? 19.430 -3.968 -2.707 1.00 94.75 115 PRO A O 1
ATOM 902 N N . PRO A 1 116 ? 19.896 -1.892 -3.458 1.00 94.25 116 PRO A N 1
ATOM 903 C CA . PRO A 1 116 ? 20.225 -2.286 -4.834 1.00 94.25 116 PRO A CA 1
ATOM 904 C C . PRO A 1 116 ? 21.113 -3.533 -4.954 1.00 94.25 116 PRO A C 1
ATOM 906 O O . PRO A 1 116 ? 20.846 -4.403 -5.780 1.00 94.25 116 PRO A O 1
ATOM 909 N N . ALA A 1 117 ? 22.119 -3.665 -4.084 1.00 93.75 117 ALA A N 1
ATOM 910 C CA . ALA A 1 117 ? 23.039 -4.804 -4.069 1.00 93.75 117 ALA A CA 1
ATOM 911 C C . ALA A 1 117 ? 22.359 -6.153 -3.752 1.00 93.75 117 ALA A C 1
ATOM 913 O O . ALA A 1 117 ? 22.840 -7.198 -4.184 1.00 93.75 117 ALA A O 1
ATOM 914 N N . CYS A 1 118 ? 21.237 -6.141 -3.026 1.00 93.00 118 CYS A N 1
ATOM 915 C CA . CYS A 1 118 ? 20.526 -7.343 -2.583 1.00 93.00 118 CYS A CA 1
ATOM 916 C C . CYS A 1 118 ? 19.302 -7.678 -3.452 1.00 93.00 118 CYS A C 1
ATOM 918 O O . CYS A 1 118 ? 18.823 -8.810 -3.401 1.00 93.00 118 CYS A O 1
ATOM 920 N N . GLN A 1 119 ? 18.814 -6.740 -4.281 1.00 94.12 119 GLN A N 1
ATOM 921 C CA . GLN A 1 119 ? 17.541 -6.883 -5.011 1.00 94.12 119 GLN A CA 1
ATOM 922 C C . GLN A 1 119 ? 17.480 -8.145 -5.867 1.00 94.12 119 GLN A C 1
ATOM 924 O O . GLN A 1 119 ? 16.485 -8.861 -5.835 1.00 94.12 119 GLN A O 1
ATOM 929 N N . ARG A 1 120 ? 18.554 -8.458 -6.601 1.00 92.00 120 ARG A N 1
ATOM 930 C CA . ARG A 1 120 ? 18.585 -9.645 -7.467 1.00 92.00 120 ARG A CA 1
ATOM 931 C C . ARG A 1 120 ? 18.466 -10.942 -6.667 1.00 92.00 120 ARG A C 1
ATOM 933 O O . ARG A 1 120 ? 17.736 -11.836 -7.080 1.00 92.00 120 ARG A O 1
ATOM 940 N N . ALA A 1 121 ? 19.185 -11.039 -5.548 1.00 91.50 121 ALA A N 1
ATOM 941 C CA . ALA A 1 121 ? 19.174 -12.223 -4.696 1.00 91.50 121 ALA A CA 1
ATOM 942 C C . ALA A 1 121 ? 17.809 -12.397 -4.018 1.00 91.50 121 ALA A C 1
ATOM 944 O O . ALA A 1 121 ? 17.234 -13.480 -4.070 1.00 91.50 121 ALA A O 1
ATOM 945 N N . VAL A 1 122 ? 17.262 -11.318 -3.454 1.00 93.44 122 VAL A N 1
ATOM 946 C CA . VAL A 1 122 ? 15.940 -11.311 -2.814 1.00 93.44 122 VAL A CA 1
ATOM 947 C C . VAL A 1 122 ? 14.840 -11.677 -3.812 1.00 93.44 122 VAL A C 1
ATOM 949 O O . VAL A 1 122 ? 14.077 -12.606 -3.554 1.00 93.44 122 VAL A O 1
ATOM 952 N N . GLN A 1 123 ? 14.813 -11.034 -4.987 1.00 93.94 123 GLN A N 1
ATOM 953 C CA . GLN A 1 123 ? 13.779 -11.278 -5.995 1.00 93.94 123 GLN A CA 1
ATOM 954 C C . GLN A 1 123 ? 13.773 -12.718 -6.513 1.00 93.94 123 GLN A C 1
ATOM 956 O O . GLN A 1 123 ? 12.716 -13.261 -6.811 1.00 93.94 123 GLN A O 1
ATOM 961 N N . ALA A 1 124 ? 14.953 -13.327 -6.643 1.00 89.94 124 ALA A N 1
ATOM 962 C CA . ALA A 1 124 ? 15.083 -14.700 -7.118 1.00 89.94 124 ALA A CA 1
ATOM 963 C C . ALA A 1 124 ? 14.761 -15.752 -6.043 1.00 89.94 124 ALA A C 1
ATOM 965 O O . ALA A 1 124 ? 14.522 -16.904 -6.393 1.00 89.94 124 ALA A O 1
ATOM 966 N N . THR A 1 125 ? 14.791 -15.378 -4.759 1.00 89.25 125 THR A N 1
ATOM 967 C CA . THR A 1 125 ? 14.661 -16.325 -3.640 1.00 89.25 125 THR A CA 1
ATOM 968 C C . THR A 1 125 ? 13.255 -16.343 -3.052 1.00 89.25 125 THR A C 1
ATOM 970 O O . THR A 1 125 ? 12.772 -17.412 -2.685 1.00 89.25 125 THR A O 1
ATOM 973 N N . LEU A 1 126 ? 12.597 -15.185 -2.931 1.00 92.75 126 LEU A N 1
ATOM 974 C CA . LEU A 1 126 ? 11.309 -15.108 -2.245 1.00 92.75 126 LEU A CA 1
ATOM 975 C C . LEU A 1 126 ? 10.124 -15.430 -3.153 1.00 92.75 126 LEU A C 1
ATOM 977 O O . LEU A 1 126 ? 9.996 -14.915 -4.265 1.00 92.75 126 LEU A O 1
ATOM 981 N N . ASN A 1 127 ? 9.199 -16.219 -2.604 1.00 94.12 127 ASN A N 1
ATOM 982 C CA . ASN A 1 127 ? 7.940 -16.569 -3.254 1.00 94.12 127 ASN A CA 1
ATOM 983 C C . ASN A 1 127 ? 7.023 -15.363 -3.465 1.00 94.12 127 ASN A C 1
ATOM 985 O O . ASN A 1 127 ? 6.187 -15.406 -4.364 1.00 94.12 127 ASN A O 1
ATOM 989 N N . ASP A 1 128 ? 7.205 -14.281 -2.711 1.00 94.88 128 ASP A N 1
ATOM 990 C CA . ASP A 1 128 ? 6.446 -13.037 -2.853 1.00 94.88 128 ASP A CA 1
ATOM 991 C C . ASP A 1 128 ? 6.452 -12.553 -4.308 1.00 94.88 128 ASP A C 1
ATOM 993 O O . ASP A 1 128 ? 5.405 -12.288 -4.896 1.00 94.88 128 ASP A O 1
ATOM 997 N N . TYR A 1 129 ? 7.627 -12.561 -4.940 1.00 94.94 129 TYR A N 1
ATOM 998 C CA . TYR A 1 129 ? 7.829 -12.087 -6.312 1.00 94.94 129 TYR A CA 1
ATOM 999 C C . TYR A 1 129 ? 7.457 -13.120 -7.388 1.00 94.94 129 TYR A C 1
ATOM 1001 O O . TYR A 1 129 ? 7.525 -12.834 -8.585 1.00 94.94 129 TYR A O 1
ATOM 1009 N N . LEU A 1 130 ? 7.057 -14.328 -6.979 1.00 92.19 130 LEU A N 1
ATOM 1010 C CA . LEU A 1 130 ? 6.568 -15.393 -7.860 1.00 92.19 130 LEU A CA 1
ATOM 1011 C C . LEU A 1 130 ? 5.043 -15.543 -7.783 1.00 92.19 130 LEU A C 1
ATOM 1013 O O . LEU A 1 130 ? 4.385 -15.787 -8.800 1.00 92.19 130 LEU A O 1
ATOM 1017 N N . LEU A 1 131 ? 4.487 -15.420 -6.577 1.00 93.06 131 LEU A N 1
ATOM 1018 C CA . LEU A 1 131 ? 3.105 -15.760 -6.256 1.00 93.06 131 LEU A CA 1
ATOM 1019 C C . LEU A 1 131 ? 2.194 -14.542 -6.137 1.00 93.06 131 LEU A C 1
ATOM 1021 O O . LEU A 1 131 ? 0.995 -14.696 -6.375 1.00 93.06 131 LEU A O 1
ATOM 1025 N N . ILE A 1 132 ? 2.721 -13.363 -5.804 1.00 94.56 132 ILE A N 1
ATOM 1026 C CA . ILE A 1 132 ? 1.924 -12.138 -5.707 1.00 94.56 132 ILE A CA 1
ATOM 1027 C C . ILE A 1 132 ? 1.894 -11.450 -7.070 1.00 94.56 132 ILE A C 1
ATOM 1029 O O . ILE A 1 132 ? 2.915 -11.306 -7.754 1.00 94.56 132 ILE A O 1
ATOM 1033 N N . ARG A 1 133 ? 0.700 -11.030 -7.489 1.00 92.31 133 ARG A N 1
ATOM 1034 C CA . ARG A 1 133 ? 0.484 -10.274 -8.724 1.00 92.31 133 ARG A CA 1
ATOM 1035 C C . ARG A 1 133 ? 0.143 -8.824 -8.410 1.00 92.31 133 ARG A C 1
ATOM 1037 O O . ARG A 1 133 ? -0.397 -8.508 -7.360 1.00 92.31 133 ARG A O 1
ATOM 1044 N N . THR A 1 134 ? 0.448 -7.947 -9.348 1.00 83.44 134 THR A N 1
ATOM 1045 C CA . THR A 1 134 ? 0.025 -6.544 -9.371 1.00 83.44 134 THR A CA 1
ATOM 1046 C C . THR A 1 134 ? -0.189 -6.141 -10.828 1.00 83.44 134 THR A C 1
ATOM 1048 O O . THR A 1 134 ? 0.070 -6.937 -11.738 1.00 83.44 134 THR A O 1
ATOM 1051 N N . GLU A 1 135 ? -0.646 -4.924 -11.078 1.00 76.19 135 GLU A N 1
ATOM 1052 C CA . GLU A 1 135 ? -0.858 -4.420 -12.427 1.00 76.19 135 GLU A CA 1
ATOM 1053 C C . GLU A 1 135 ? 0.337 -3.594 -12.929 1.00 76.19 135 GLU A C 1
ATOM 1055 O O . GLU A 1 135 ? 1.112 -2.989 -12.181 1.00 76.19 135 GLU A O 1
ATOM 1060 N N . ASP A 1 136 ? 0.549 -3.603 -14.242 1.00 67.69 136 ASP A N 1
ATOM 1061 C CA . ASP A 1 136 ? 1.372 -2.592 -14.895 1.00 67.69 136 ASP A CA 1
ATOM 1062 C C . ASP A 1 136 ? 0.591 -1.276 -15.068 1.00 67.69 136 ASP A C 1
ATOM 1064 O O . ASP A 1 136 ? -0.608 -1.186 -14.821 1.00 67.69 136 ASP A O 1
ATOM 1068 N N . VAL A 1 137 ? 1.261 -0.230 -15.554 1.00 49.69 137 VAL A N 1
ATOM 1069 C CA . VAL A 1 137 ? 0.637 1.086 -15.806 1.00 49.69 137 VAL A CA 1
ATOM 1070 C C . VAL A 1 137 ? -0.505 1.063 -16.840 1.00 49.69 137 VAL A C 1
ATOM 1072 O O . VAL A 1 137 ? -1.124 2.096 -17.098 1.00 49.69 137 VAL A O 1
ATOM 1075 N N . PHE A 1 138 ? -0.754 -0.080 -17.482 1.00 45.03 138 PHE A N 1
ATOM 1076 C CA . PHE A 1 138 ? -1.825 -0.307 -18.445 1.00 45.03 138 PHE A CA 1
ATOM 1077 C C . PHE A 1 138 ? -2.915 -1.252 -17.911 1.00 45.03 138 PHE A C 1
ATOM 1079 O O . PHE A 1 138 ? -3.823 -1.577 -18.678 1.00 45.03 138 PHE A O 1
ATOM 1086 N N . GLY A 1 139 ? -2.838 -1.678 -16.645 1.00 51.34 139 GLY A N 1
ATOM 1087 C CA . GLY A 1 139 ? -3.794 -2.591 -16.018 1.00 51.34 139 GLY A CA 1
ATOM 1088 C C . GLY A 1 139 ? -3.580 -4.069 -16.362 1.00 51.34 139 GLY A C 1
ATOM 1089 O O . GLY A 1 139 ? -4.491 -4.872 -16.189 1.00 51.34 139 GLY A O 1
ATOM 1090 N N . ASN A 1 140 ? -2.427 -4.463 -16.924 1.00 64.38 140 ASN A N 1
ATOM 1091 C CA . ASN A 1 140 ? -2.164 -5.883 -17.189 1.00 64.38 140 ASN A CA 1
ATOM 1092 C C . ASN A 1 140 ? -1.544 -6.554 -15.957 1.00 64.38 140 ASN A C 1
ATOM 1094 O O . ASN A 1 140 ? -0.614 -5.989 -15.374 1.00 64.38 140 ASN A O 1
ATOM 1098 N N . PRO A 1 141 ? -1.955 -7.787 -15.614 1.00 76.94 141 PRO A N 1
ATOM 1099 C CA . PRO A 1 141 ? -1.385 -8.507 -14.488 1.00 76.94 141 PRO A CA 1
ATOM 1100 C C . PRO A 1 141 ? 0.072 -8.894 -14.762 1.00 76.94 141 PRO A C 1
ATOM 1102 O O . PRO A 1 141 ? 0.418 -9.437 -15.814 1.00 76.94 141 PRO A O 1
ATOM 1105 N N . ARG A 1 142 ? 0.931 -8.670 -13.772 1.00 91.38 142 ARG A N 1
ATOM 1106 C CA . ARG A 1 142 ? 2.347 -9.050 -13.755 1.00 91.38 142 ARG A CA 1
ATOM 1107 C C . ARG A 1 142 ? 2.756 -9.504 -12.348 1.00 91.38 142 ARG A C 1
ATOM 1109 O O . ARG A 1 142 ? 2.045 -9.211 -11.391 1.00 91.38 142 ARG A O 1
ATOM 1116 N N . PRO A 1 143 ? 3.871 -10.235 -12.188 1.00 93.69 143 PRO A N 1
ATOM 1117 C CA . PRO A 1 143 ? 4.433 -10.477 -10.863 1.00 93.69 143 PRO A CA 1
ATOM 1118 C C . PRO A 1 143 ? 4.786 -9.169 -10.144 1.00 93.69 143 PRO A C 1
ATOM 1120 O O . PRO A 1 143 ? 5.200 -8.190 -10.782 1.00 93.69 143 PRO A O 1
ATOM 1123 N N . LEU A 1 144 ? 4.646 -9.187 -8.821 1.00 93.12 144 LEU A N 1
ATOM 1124 C CA . LEU A 1 144 ? 5.226 -8.186 -7.936 1.00 93.12 144 LEU A CA 1
ATOM 1125 C C . LEU A 1 144 ? 6.758 -8.222 -8.057 1.00 93.12 144 LEU A C 1
ATOM 1127 O O . LEU A 1 144 ? 7.354 -9.280 -8.251 1.00 93.12 144 LEU A O 1
ATOM 1131 N N . THR A 1 145 ? 7.411 -7.070 -7.951 1.00 95.06 145 THR A N 1
ATOM 1132 C CA . THR A 1 145 ? 8.874 -6.948 -8.014 1.00 95.06 145 THR A CA 1
ATOM 1133 C C . THR A 1 145 ? 9.423 -6.287 -6.758 1.00 95.06 145 THR A C 1
ATOM 1135 O O . THR A 1 145 ? 8.697 -5.604 -6.037 1.00 95.06 145 THR A O 1
ATOM 1138 N N . VAL A 1 146 ? 10.734 -6.415 -6.528 1.00 95.56 146 VAL A N 1
ATOM 1139 C CA . VAL A 1 146 ? 11.407 -5.714 -5.420 1.00 95.56 146 VAL A CA 1
ATOM 1140 C C . VAL A 1 146 ? 11.257 -4.193 -5.539 1.00 95.56 146 VAL A C 1
ATOM 1142 O O . VAL A 1 146 ? 11.183 -3.492 -4.533 1.00 95.56 146 VAL A O 1
ATOM 1145 N N . ALA A 1 147 ? 11.180 -3.663 -6.764 1.00 92.19 147 ALA A N 1
ATOM 1146 C CA . ALA A 1 147 ? 10.940 -2.240 -6.984 1.00 92.19 147 ALA A CA 1
ATOM 1147 C C . ALA A 1 147 ? 9.556 -1.804 -6.474 1.00 92.19 147 ALA A C 1
ATOM 1149 O O . ALA A 1 147 ? 9.440 -0.718 -5.910 1.00 92.19 147 ALA A O 1
ATOM 1150 N N . ASP A 1 148 ? 8.535 -2.656 -6.619 1.00 93.31 148 ASP A N 1
ATOM 1151 C CA . ASP A 1 148 ? 7.189 -2.380 -6.110 1.00 93.31 148 ASP A CA 1
ATOM 1152 C C . ASP A 1 148 ? 7.166 -2.399 -4.580 1.00 93.31 148 ASP A C 1
ATOM 1154 O O . ASP A 1 148 ? 6.682 -1.451 -3.965 1.00 93.31 148 ASP A O 1
ATOM 1158 N N . THR A 1 149 ? 7.747 -3.426 -3.948 1.00 96.06 149 THR A N 1
ATOM 1159 C CA . THR A 1 149 ? 7.793 -3.518 -2.478 1.00 96.06 149 THR A CA 1
ATOM 1160 C C . THR A 1 149 ? 8.642 -2.407 -1.864 1.00 96.06 149 THR A C 1
ATOM 1162 O O . THR A 1 149 ? 8.266 -1.857 -0.834 1.00 96.06 149 THR A O 1
ATOM 1165 N N . ASN A 1 150 ? 9.725 -1.984 -2.526 1.00 96.62 150 ASN A N 1
ATOM 1166 C CA . ASN A 1 150 ? 10.493 -0.806 -2.114 1.00 96.62 150 ASN A CA 1
ATOM 1167 C C . ASN A 1 150 ? 9.686 0.494 -2.237 1.00 96.62 150 ASN A C 1
ATOM 1169 O O . ASN A 1 150 ? 9.813 1.370 -1.383 1.00 96.62 150 ASN A O 1
ATOM 1173 N N . ALA A 1 151 ? 8.862 0.645 -3.279 1.00 90.19 151 ALA A N 1
ATOM 1174 C CA . ALA A 1 151 ? 7.981 1.804 -3.405 1.00 90.19 151 ALA A CA 1
ATOM 1175 C C . ALA A 1 151 ? 6.919 1.815 -2.293 1.00 90.19 151 ALA A C 1
ATOM 1177 O O . ALA A 1 151 ? 6.714 2.850 -1.661 1.00 90.19 151 ALA A O 1
ATOM 1178 N N . LEU A 1 152 ? 6.310 0.661 -1.998 1.00 91.56 152 LEU A N 1
ATOM 1179 C CA . LEU A 1 152 ? 5.365 0.499 -0.889 1.00 91.56 152 LEU A CA 1
ATOM 1180 C C . LEU A 1 152 ? 6.021 0.804 0.465 1.00 91.56 152 LEU A C 1
ATOM 1182 O O . LEU A 1 152 ? 5.458 1.567 1.244 1.00 91.56 152 LEU A O 1
ATOM 1186 N N . HIS A 1 153 ? 7.242 0.308 0.701 1.00 97.12 153 HIS A N 1
ATOM 1187 C CA . HIS A 1 153 ? 8.028 0.620 1.898 1.00 97.12 153 HIS A CA 1
ATOM 1188 C C . HIS A 1 153 ? 8.176 2.129 2.108 1.00 97.12 153 HIS A C 1
ATOM 1190 O O . HIS A 1 153 ? 7.961 2.624 3.209 1.00 97.12 153 HIS A O 1
ATOM 1196 N N . GLN A 1 154 ? 8.538 2.877 1.059 1.00 92.75 154 GLN A N 1
ATOM 1197 C CA . GLN A 1 154 ? 8.731 4.325 1.174 1.00 92.75 154 GLN A CA 1
ATOM 1198 C C . GLN A 1 154 ? 7.441 5.045 1.575 1.00 92.75 154 GLN A C 1
ATOM 1200 O O . GLN A 1 154 ? 7.481 5.953 2.405 1.00 92.75 154 GLN A O 1
ATOM 1205 N N . VAL A 1 155 ? 6.299 4.625 1.026 1.00 88.12 155 VAL A N 1
ATOM 1206 C CA . VAL A 1 155 ? 4.991 5.192 1.382 1.00 88.12 155 VAL A CA 1
ATOM 1207 C C . VAL A 1 155 ? 4.613 4.831 2.823 1.00 88.12 155 VAL A C 1
ATOM 1209 O O . VAL A 1 155 ? 4.206 5.707 3.585 1.00 88.12 155 VAL A O 1
ATOM 1212 N N . ASP A 1 156 ? 4.794 3.571 3.225 1.00 95.50 156 ASP A N 1
ATOM 1213 C CA . ASP A 1 156 ? 4.513 3.098 4.585 1.00 95.50 156 ASP A CA 1
ATOM 1214 C C . ASP A 1 156 ? 5.393 3.815 5.627 1.00 95.50 156 ASP A C 1
ATOM 1216 O O . ASP A 1 156 ? 4.902 4.257 6.667 1.00 95.50 156 ASP A O 1
ATOM 1220 N N . LEU A 1 157 ? 6.681 4.003 5.325 1.00 96.50 157 LEU A N 1
ATOM 1221 C CA . LEU A 1 157 ? 7.634 4.696 6.188 1.00 96.50 157 LEU A CA 1
ATOM 1222 C C . LEU A 1 157 ? 7.290 6.182 6.352 1.00 96.50 157 LEU A C 1
ATOM 1224 O O . LEU A 1 157 ? 7.370 6.716 7.460 1.00 96.50 157 LEU A O 1
ATOM 1228 N N . GLN A 1 158 ? 6.890 6.857 5.269 1.00 94.38 158 GLN A N 1
ATOM 1229 C CA . GLN A 1 158 ? 6.424 8.246 5.329 1.00 94.38 158 GLN A CA 1
ATOM 1230 C C . GLN A 1 158 ? 5.159 8.378 6.186 1.00 94.38 158 GLN A C 1
ATOM 1232 O O . GLN A 1 158 ? 5.078 9.287 7.013 1.00 94.38 158 GLN A O 1
ATOM 1237 N N . PHE A 1 159 ? 4.209 7.450 6.040 1.00 96.31 159 PHE A N 1
ATOM 1238 C CA . PHE A 1 159 ? 2.995 7.409 6.853 1.00 96.31 159 PHE A CA 1
ATOM 1239 C C . PHE A 1 159 ? 3.305 7.238 8.348 1.00 96.31 159 PHE A C 1
ATOM 1241 O O . PHE A 1 159 ? 2.840 8.038 9.164 1.00 96.31 159 PHE A O 1
ATOM 1248 N N . ILE A 1 160 ? 4.138 6.252 8.709 1.00 97.62 160 ILE A N 1
ATOM 1249 C CA . ILE A 1 160 ? 4.543 6.014 10.103 1.00 97.62 160 ILE A CA 1
ATOM 1250 C C . ILE A 1 160 ? 5.221 7.262 10.681 1.00 97.62 160 ILE A C 1
ATOM 1252 O O . ILE A 1 160 ? 4.838 7.717 11.757 1.00 97.62 160 ILE A O 1
ATOM 1256 N N . ARG A 1 161 ? 6.187 7.856 9.963 1.00 97.94 161 ARG A N 1
ATOM 1257 C CA . ARG A 1 161 ? 6.883 9.078 10.407 1.00 97.94 161 ARG A CA 1
ATOM 1258 C C . ARG A 1 161 ? 5.913 10.226 10.681 1.00 97.94 161 ARG A C 1
ATOM 1260 O O . ARG A 1 161 ? 6.007 10.854 11.732 1.00 97.94 161 ARG A O 1
ATOM 1267 N N . GLY A 1 162 ? 4.968 10.462 9.770 1.00 96.62 162 GLY A N 1
ATOM 1268 C CA . GLY A 1 162 ? 3.945 11.495 9.938 1.00 96.62 162 GLY A CA 1
ATOM 1269 C C . GLY A 1 162 ? 3.087 11.270 11.184 1.00 96.62 162 GLY A C 1
ATOM 1270 O O . GLY A 1 162 ? 2.894 12.195 11.972 1.00 96.62 162 GLY A O 1
ATOM 1271 N N . LYS A 1 163 ? 2.634 10.032 11.420 1.00 96.94 163 LYS A N 1
ATOM 1272 C CA . LYS A 1 163 ? 1.816 9.702 12.598 1.00 96.94 163 LYS A CA 1
ATOM 1273 C C . LYS A 1 163 ? 2.593 9.747 13.911 1.00 96.94 163 LYS A C 1
ATOM 1275 O O . LYS A 1 163 ? 2.032 10.168 14.921 1.00 96.94 163 LYS A O 1
ATOM 1280 N N . ILE A 1 164 ? 3.877 9.393 13.909 1.00 97.56 164 ILE A N 1
ATOM 1281 C CA . ILE A 1 164 ? 4.750 9.576 15.077 1.00 97.56 164 ILE A CA 1
ATOM 1282 C C . ILE A 1 164 ? 4.862 11.065 15.436 1.00 97.56 164 ILE A C 1
ATOM 1284 O O . ILE A 1 164 ? 4.756 11.411 16.612 1.00 97.56 164 ILE A O 1
ATOM 1288 N N . GLU A 1 165 ? 5.052 11.950 14.453 1.00 97.12 165 GLU A N 1
ATOM 1289 C CA . GLU A 1 165 ? 5.137 13.398 14.698 1.00 97.12 165 GLU A CA 1
ATOM 1290 C C . GLU A 1 165 ? 3.812 13.983 15.207 1.00 97.12 165 GLU A C 1
ATOM 1292 O O . GLU A 1 165 ? 3.790 14.793 16.136 1.00 97.12 165 GLU A O 1
ATOM 1297 N N . GLU A 1 166 ? 2.688 13.514 14.665 1.00 94.06 166 GLU A N 1
ATOM 1298 C CA . GLU A 1 166 ? 1.358 13.887 15.147 1.00 94.06 166 GLU A CA 1
ATOM 1299 C C . GLU A 1 166 ? 1.160 13.490 16.621 1.00 94.06 166 GLU A C 1
ATOM 1301 O O . GLU A 1 166 ? 0.745 14.314 17.438 1.00 94.06 166 GLU A O 1
ATOM 1306 N N . CYS A 1 167 ? 1.522 12.255 16.984 1.00 95.94 167 CYS A N 1
ATOM 1307 C CA . CYS A 1 167 ? 1.466 11.775 18.367 1.00 95.94 167 CYS A CA 1
ATOM 1308 C C . CYS A 1 167 ? 2.357 12.611 19.290 1.00 95.94 167 CYS A C 1
ATOM 1310 O O . CYS A 1 167 ? 1.943 12.978 20.389 1.00 95.94 167 CYS A O 1
ATOM 1312 N N . ARG A 1 168 ? 3.565 12.958 18.828 1.00 94.56 168 ARG A N 1
ATOM 1313 C CA . ARG A 1 168 ? 4.517 13.789 19.575 1.00 94.56 168 ARG A CA 1
ATOM 1314 C C . ARG A 1 168 ? 3.927 15.163 19.870 1.00 94.56 168 ARG A C 1
ATOM 1316 O O . ARG A 1 168 ? 3.970 15.605 21.013 1.00 94.56 168 ARG A O 1
ATOM 1323 N N . THR A 1 169 ? 3.320 15.787 18.864 1.00 95.25 169 THR A N 1
ATOM 1324 C CA . THR A 1 169 ? 2.672 17.100 18.985 1.00 95.25 169 THR A CA 1
ATOM 1325 C C . THR A 1 169 ? 1.498 17.069 19.967 1.00 95.25 169 THR A C 1
ATOM 1327 O O . THR A 1 169 ? 1.316 18.004 20.742 1.00 95.25 169 THR A O 1
ATOM 1330 N N . LYS A 1 170 ? 0.718 15.981 19.974 1.00 93.19 170 LYS A N 1
ATOM 1331 C CA . LYS A 1 170 ? -0.425 15.798 20.884 1.00 93.19 170 LYS A CA 1
ATOM 1332 C C . LYS A 1 170 ? -0.041 15.306 22.286 1.00 93.19 170 LYS A C 1
ATOM 1334 O O . LYS A 1 170 ? -0.907 15.241 23.152 1.00 93.19 170 LYS A O 1
ATOM 1339 N N . GLY A 1 171 ? 1.220 14.928 22.518 1.00 93.00 171 GLY A N 1
ATOM 1340 C CA . GLY A 1 171 ? 1.636 14.260 23.757 1.00 93.00 171 GLY A CA 1
ATOM 1341 C C . GLY A 1 171 ? 1.002 12.874 23.943 1.00 93.00 171 GLY A C 1
ATOM 1342 O O . GLY A 1 171 ? 0.827 12.421 25.071 1.00 93.00 171 GLY A O 1
ATOM 1343 N N . GLN A 1 172 ? 0.633 12.215 22.844 1.00 93.12 172 GLN A N 1
ATOM 1344 C CA . GLN A 1 172 ? -0.078 10.939 22.820 1.00 93.12 172 GLN A CA 1
ATOM 1345 C C . GLN A 1 172 ? 0.901 9.781 22.608 1.00 93.12 172 GLN A C 1
ATOM 1347 O O . GLN A 1 172 ? 1.826 9.881 21.805 1.00 93.12 172 GLN A O 1
ATOM 1352 N N . SER A 1 173 ? 0.709 8.666 23.313 1.00 95.88 173 SER A N 1
ATOM 1353 C CA . SER A 1 173 ? 1.525 7.461 23.128 1.00 95.88 173 SER A CA 1
ATOM 1354 C C . SER A 1 173 ? 1.158 6.726 21.841 1.00 95.88 173 SER A C 1
ATOM 1356 O O . SER A 1 173 ? -0.012 6.677 21.470 1.00 95.88 173 SER A O 1
ATOM 1358 N N . ALA A 1 174 ? 2.150 6.120 21.185 1.00 97.44 174 ALA A N 1
ATOM 1359 C CA . ALA A 1 174 ? 1.971 5.409 19.923 1.00 97.44 174 ALA A CA 1
ATOM 1360 C C . ALA A 1 174 ? 2.328 3.916 20.032 1.00 97.44 174 ALA A C 1
ATOM 1362 O O . ALA A 1 174 ? 3.418 3.559 20.493 1.00 97.44 174 ALA A O 1
ATOM 1363 N N . LEU A 1 175 ? 1.423 3.057 19.558 1.00 98.12 175 LEU A N 1
ATOM 1364 C CA . LEU A 1 175 ? 1.637 1.629 19.317 1.00 98.12 175 LEU A CA 1
ATOM 1365 C C . LEU A 1 175 ? 1.711 1.397 17.808 1.00 98.12 175 LEU A C 1
ATOM 1367 O O . LEU A 1 175 ? 0.736 1.638 17.100 1.00 98.12 175 LEU A O 1
ATOM 1371 N N . ILE A 1 176 ? 2.844 0.902 17.317 1.00 98.56 176 ILE A N 1
ATOM 1372 C CA . ILE A 1 176 ? 3.017 0.586 15.896 1.00 98.56 176 ILE A CA 1
ATOM 1373 C C . ILE A 1 176 ? 2.796 -0.912 15.677 1.00 98.56 176 ILE A C 1
ATOM 1375 O O . ILE A 1 176 ? 3.340 -1.739 16.406 1.00 98.56 176 ILE A O 1
ATOM 1379 N N . LEU A 1 177 ? 1.992 -1.256 14.675 1.00 98.75 177 LEU A N 1
ATOM 1380 C CA . LEU A 1 177 ? 1.649 -2.617 14.281 1.00 98.75 177 LEU A CA 1
ATOM 1381 C C . LEU A 1 177 ? 2.085 -2.840 12.831 1.00 98.75 177 LEU A C 1
ATOM 1383 O O . LEU A 1 177 ? 1.533 -2.226 11.918 1.00 98.75 177 LEU A O 1
ATOM 1387 N N . THR A 1 178 ? 3.066 -3.710 12.604 1.00 98.75 178 THR A N 1
ATOM 1388 C CA . THR A 1 178 ? 3.547 -4.031 11.252 1.00 98.75 178 THR A CA 1
ATOM 1389 C C . THR A 1 178 ? 3.591 -5.524 11.016 1.00 98.75 178 THR A C 1
ATOM 1391 O O . THR A 1 178 ? 3.551 -6.300 11.964 1.00 98.75 178 THR A O 1
ATOM 1394 N N . HIS A 1 179 ? 3.664 -5.946 9.754 1.00 98.56 179 HIS A N 1
ATOM 1395 C CA . HIS A 1 179 ? 3.985 -7.339 9.467 1.00 98.56 179 HIS A CA 1
ATOM 1396 C C . HIS A 1 179 ? 5.503 -7.545 9.464 1.00 98.56 179 HIS A C 1
ATOM 1398 O O . HIS A 1 179 ? 6.009 -8.323 10.267 1.00 98.56 179 HIS A O 1
ATOM 1404 N N . HIS A 1 180 ? 6.248 -6.787 8.651 1.00 98.06 180 HIS A N 1
ATOM 1405 C CA . HIS A 1 180 ? 7.706 -6.926 8.605 1.00 98.06 180 HIS A CA 1
ATOM 1406 C C . HIS A 1 180 ? 8.379 -6.308 9.834 1.00 98.06 180 HIS A C 1
ATOM 1408 O O . HIS A 1 180 ? 7.859 -5.381 10.473 1.00 98.06 180 HIS A O 1
ATOM 1414 N N . ALA A 1 181 ? 9.572 -6.816 10.141 1.00 95.44 181 ALA A N 1
ATOM 1415 C CA . ALA A 1 181 ? 10.309 -6.444 11.335 1.00 95.44 181 ALA A CA 1
ATOM 1416 C C . ALA A 1 181 ? 11.004 -5.068 11.214 1.00 95.44 181 ALA A C 1
ATOM 1418 O O . ALA A 1 181 ? 11.607 -4.757 10.181 1.00 95.44 181 ALA A O 1
ATOM 1419 N N . PRO A 1 182 ? 11.005 -4.259 12.292 1.00 94.50 182 PRO A N 1
ATOM 1420 C CA . PRO A 1 182 ? 11.548 -2.898 12.281 1.00 94.50 182 PRO A CA 1
ATOM 1421 C C . PRO A 1 182 ? 13.041 -2.799 12.631 1.00 94.50 182 PRO A C 1
ATOM 1423 O O . PRO A 1 182 ? 13.560 -1.691 12.753 1.00 94.50 182 PRO A O 1
ATOM 1426 N N . LEU A 1 183 ? 13.735 -3.925 12.834 1.00 91.50 183 LEU A N 1
ATOM 1427 C CA . LEU A 1 183 ? 15.189 -3.980 13.031 1.00 91.50 183 LEU A CA 1
ATOM 1428 C C . LEU A 1 183 ? 15.788 -5.112 12.219 1.00 91.50 183 LEU A C 1
ATOM 1430 O O . LEU A 1 183 ? 15.171 -6.163 12.119 1.00 91.50 183 LEU A O 1
ATOM 1434 N N . MET A 1 184 ? 17.022 -4.944 11.747 1.00 89.06 184 MET A N 1
ATOM 1435 C CA . MET A 1 184 ? 17.772 -6.026 11.094 1.00 89.06 184 MET A CA 1
ATOM 1436 C C . MET A 1 184 ? 18.288 -7.089 12.072 1.00 89.06 184 MET A C 1
ATOM 1438 O O . MET A 1 184 ? 18.419 -8.248 11.691 1.00 89.06 184 MET A O 1
ATOM 1442 N N . ASN A 1 185 ? 18.587 -6.691 13.312 1.00 86.19 185 ASN A N 1
ATOM 1443 C CA . ASN A 1 185 ? 19.204 -7.552 14.320 1.00 86.19 185 ASN A CA 1
ATOM 1444 C C . ASN A 1 185 ? 18.254 -7.753 15.504 1.00 86.19 185 ASN A C 1
ATOM 1446 O O . ASN A 1 185 ? 17.586 -6.813 15.945 1.00 86.19 185 ASN A O 1
ATOM 1450 N N . GLY A 1 186 ? 18.219 -8.975 16.027 1.00 84.19 186 GLY A N 1
ATOM 1451 C CA . GLY A 1 186 ? 17.427 -9.375 17.186 1.00 84.19 186 GLY A CA 1
ATOM 1452 C C . GLY A 1 186 ? 15.945 -9.668 16.911 1.00 84.19 186 GLY A C 1
ATOM 1453 O O . GLY A 1 186 ? 15.279 -10.253 17.759 1.00 84.19 186 GLY A O 1
ATOM 1454 N N . THR A 1 187 ? 15.413 -9.313 15.744 1.00 88.81 187 THR A N 1
ATOM 1455 C CA . THR A 1 187 ? 14.012 -9.567 15.340 1.00 88.81 187 THR A CA 1
ATOM 1456 C C . THR A 1 187 ? 13.845 -10.815 14.473 1.00 88.81 187 THR A C 1
ATOM 1458 O O . THR A 1 187 ? 12.726 -11.181 14.128 1.00 88.81 187 THR A O 1
ATOM 1461 N N . SER A 1 188 ? 14.946 -11.475 14.120 1.00 88.94 188 SER A N 1
ATOM 1462 C CA . SER A 1 188 ? 14.991 -12.719 13.351 1.00 88.94 188 SER A CA 1
ATOM 1463 C C . SER A 1 188 ? 15.904 -13.727 14.050 1.00 88.94 188 SER A C 1
ATOM 1465 O O . SER A 1 188 ? 16.635 -13.365 14.974 1.00 88.94 188 SER A O 1
ATOM 1467 N N . ASP A 1 189 ? 15.840 -15.001 13.650 1.00 87.94 189 ASP A N 1
ATOM 1468 C CA . ASP A 1 189 ? 16.717 -16.028 14.220 1.00 87.94 189 ASP A CA 1
ATOM 1469 C C . ASP A 1 189 ? 18.195 -15.644 13.974 1.00 87.94 189 ASP A C 1
ATOM 1471 O O . ASP A 1 189 ? 18.586 -15.479 12.810 1.00 87.94 189 ASP A O 1
ATOM 1475 N N . PRO A 1 190 ? 19.033 -15.538 15.030 1.00 86.44 190 PRO A N 1
ATOM 1476 C CA . PRO A 1 190 ? 20.425 -15.100 14.923 1.00 86.44 190 PRO A CA 1
ATOM 1477 C C . PRO A 1 190 ? 21.255 -15.851 13.877 1.00 86.44 190 PRO A C 1
ATOM 1479 O O . PRO A 1 190 ? 22.194 -15.293 13.315 1.00 86.44 190 PRO A O 1
ATOM 1482 N N . LYS A 1 191 ? 20.910 -17.106 13.552 1.00 86.75 191 LYS A N 1
ATOM 1483 C CA . LYS A 1 191 ? 21.629 -17.890 12.528 1.00 86.75 191 LYS A CA 1
ATOM 1484 C C . LYS A 1 191 ? 21.492 -17.329 11.105 1.00 86.75 191 LYS A C 1
ATOM 1486 O O . LYS A 1 191 ? 22.244 -17.722 10.204 1.00 86.75 191 LYS A O 1
ATOM 1491 N N . PHE A 1 192 ? 20.495 -16.477 10.875 1.00 84.25 192 PHE A N 1
ATOM 1492 C CA . PHE A 1 192 ? 20.257 -15.839 9.589 1.00 84.25 192 PHE A CA 1
ATOM 1493 C C . PHE A 1 192 ? 20.831 -14.426 9.515 1.00 84.25 192 PHE A C 1
ATOM 1495 O O . PHE A 1 192 ? 20.970 -13.926 8.402 1.00 84.25 192 PHE A O 1
ATOM 1502 N N . GLU A 1 193 ? 21.195 -13.793 10.636 1.00 82.75 193 GLU A N 1
ATOM 1503 C CA . GLU A 1 193 ? 21.720 -12.422 10.671 1.00 82.75 193 GLU A CA 1
ATOM 1504 C C . GLU A 1 193 ? 22.916 -12.223 9.716 1.00 82.75 193 GLU A C 1
ATOM 1506 O O . GLU A 1 193 ? 23.752 -13.106 9.518 1.00 82.75 193 GLU A O 1
ATOM 1511 N N . GLY A 1 194 ? 22.965 -11.059 9.059 1.00 78.56 194 GLY A N 1
ATOM 1512 C CA . GLY A 1 194 ? 24.019 -10.696 8.100 1.00 78.56 194 GLY A CA 1
ATOM 1513 C C . GLY A 1 194 ? 23.859 -11.239 6.671 1.00 78.56 194 GLY A C 1
ATOM 1514 O O . GLY A 1 194 ? 24.657 -10.888 5.801 1.00 78.56 194 GLY A O 1
ATOM 1515 N N . ARG A 1 195 ? 22.840 -12.058 6.374 1.00 85.94 195 ARG A N 1
ATOM 1516 C CA . ARG A 1 195 ? 22.593 -12.544 5.003 1.00 85.94 195 ARG A CA 1
ATOM 1517 C C . ARG A 1 195 ? 21.925 -11.467 4.131 1.00 85.94 195 ARG A C 1
ATOM 1519 O O . ARG A 1 195 ? 20.996 -10.811 4.600 1.00 85.94 195 ARG A O 1
ATOM 1526 N N . PRO A 1 196 ? 22.282 -11.339 2.833 1.00 84.56 196 PRO A N 1
ATOM 1527 C CA . PRO A 1 196 ? 21.635 -10.393 1.913 1.00 84.56 196 PRO A CA 1
ATOM 1528 C C . PRO A 1 196 ? 20.112 -10.556 1.806 1.00 84.56 196 PRO A C 1
ATOM 1530 O O . PRO A 1 196 ? 19.394 -9.584 1.584 1.00 84.56 196 PRO A O 1
ATOM 1533 N N . THR A 1 197 ? 19.610 -11.782 1.978 1.00 87.25 197 THR A N 1
ATOM 1534 C CA . THR A 1 197 ? 18.177 -12.099 1.932 1.00 87.25 197 THR A CA 1
ATOM 1535 C C . THR A 1 197 ? 17.392 -11.528 3.110 1.00 87.25 197 THR A C 1
ATOM 1537 O O . THR A 1 197 ? 16.183 -11.374 2.990 1.00 87.25 197 THR A O 1
ATOM 1540 N N . ASN A 1 198 ? 18.044 -11.155 4.217 1.00 89.50 198 ASN A N 1
ATOM 1541 C CA . ASN A 1 198 ? 17.362 -10.593 5.390 1.00 89.50 198 ASN A CA 1
ATOM 1542 C C . ASN A 1 198 ? 16.695 -9.250 5.102 1.00 89.50 198 ASN A C 1
ATOM 1544 O O . ASN A 1 198 ? 15.708 -8.910 5.745 1.00 89.50 198 ASN A O 1
ATOM 1548 N N . HIS A 1 199 ? 17.189 -8.521 4.099 1.00 92.88 199 HIS A N 1
ATOM 1549 C CA . HIS A 1 199 ? 16.571 -7.288 3.617 1.00 92.88 199 HIS A CA 1
ATOM 1550 C C . HIS A 1 199 ? 15.175 -7.485 3.024 1.00 92.88 199 HIS A C 1
ATOM 1552 O O . HIS A 1 199 ? 14.518 -6.508 2.694 1.00 92.88 199 HIS A O 1
ATOM 1558 N N . ALA A 1 200 ? 14.733 -8.728 2.846 1.00 92.81 200 ALA A N 1
ATOM 1559 C CA . ALA A 1 200 ? 13.362 -9.016 2.473 1.00 92.81 200 ALA A CA 1
ATOM 1560 C C . ALA A 1 200 ? 12.417 -9.074 3.685 1.00 92.81 200 ALA A C 1
ATOM 1562 O O . ALA A 1 200 ? 11.227 -8.847 3.528 1.00 92.81 200 ALA A O 1
ATOM 1563 N N . PHE A 1 201 ? 12.947 -9.317 4.889 1.00 93.38 201 PHE A N 1
ATOM 1564 C CA . PHE A 1 201 ? 12.155 -9.572 6.094 1.00 93.38 201 PHE A CA 1
ATOM 1565 C C . PHE A 1 201 ? 12.149 -8.399 7.078 1.00 93.38 201 PHE A C 1
ATOM 1567 O O . PHE A 1 201 ? 11.225 -8.260 7.883 1.00 93.38 201 PHE A O 1
ATOM 1574 N N . ALA A 1 202 ? 13.194 -7.566 7.050 1.00 93.44 202 ALA A N 1
ATOM 1575 C CA . ALA A 1 202 ? 13.400 -6.531 8.049 1.00 93.44 202 ALA A CA 1
ATOM 1576 C C . ALA A 1 202 ? 14.134 -5.303 7.506 1.00 93.44 202 ALA A C 1
ATOM 1578 O O . ALA A 1 202 ? 14.951 -5.388 6.592 1.00 93.44 202 ALA A O 1
ATOM 1579 N N . THR A 1 203 ? 13.848 -4.135 8.075 1.00 94.06 203 THR A N 1
ATOM 1580 C CA . THR A 1 203 ? 14.580 -2.890 7.799 1.00 94.06 203 THR A CA 1
ATOM 1581 C C . THR A 1 203 ? 14.986 -2.261 9.113 1.00 94.06 203 THR A C 1
ATOM 1583 O O . THR A 1 203 ? 14.227 -2.306 10.069 1.00 94.06 203 THR A O 1
ATOM 1586 N N . ASP A 1 204 ? 16.177 -1.676 9.178 1.00 92.62 204 ASP A N 1
ATOM 1587 C CA . ASP A 1 204 ? 16.644 -1.014 10.389 1.00 92.62 204 ASP A CA 1
ATOM 1588 C C . ASP A 1 204 ? 15.997 0.368 10.554 1.00 92.62 204 ASP A C 1
ATOM 1590 O O . ASP A 1 204 ? 16.387 1.322 9.886 1.00 92.62 204 ASP A O 1
ATOM 1594 N N . LEU A 1 205 ? 14.998 0.460 11.435 1.00 94.94 205 LEU A N 1
ATOM 1595 C CA . LEU A 1 205 ? 14.232 1.677 11.715 1.00 94.94 205 LEU A CA 1
ATOM 1596 C C . LEU A 1 205 ? 14.422 2.164 13.159 1.00 94.94 205 LEU A C 1
ATOM 1598 O O . LEU A 1 205 ? 13.526 2.789 13.729 1.00 94.94 205 LEU A O 1
ATOM 1602 N N . ARG A 1 206 ? 15.594 1.907 13.764 1.00 92.56 206 ARG A N 1
ATOM 1603 C CA . ARG A 1 206 ? 15.925 2.349 15.141 1.00 92.56 206 ARG A CA 1
ATOM 1604 C C . ARG A 1 206 ? 15.683 3.834 15.378 1.00 92.56 206 ARG A C 1
ATOM 1606 O O . ARG A 1 206 ? 15.304 4.222 16.474 1.00 92.56 206 ARG A O 1
ATOM 1613 N N . GLU A 1 207 ? 15.890 4.650 14.354 1.00 92.38 207 GLU A N 1
ATOM 1614 C CA . GLU A 1 207 ? 15.682 6.102 14.380 1.00 92.38 207 GLU A CA 1
ATOM 1615 C C . GLU A 1 207 ? 14.238 6.528 14.690 1.00 92.38 207 GLU A C 1
ATOM 1617 O O . GLU A 1 207 ? 14.016 7.656 15.121 1.00 92.38 207 GLU A O 1
ATOM 1622 N N . LEU A 1 208 ? 13.257 5.645 14.477 1.00 94.06 208 LEU A N 1
ATOM 1623 C CA . LEU A 1 208 ? 11.845 5.903 14.771 1.00 94.06 208 LEU A CA 1
ATOM 1624 C C . LEU A 1 208 ? 11.430 5.431 16.167 1.00 94.06 208 LEU A C 1
ATOM 1626 O O . LEU A 1 208 ? 10.281 5.623 16.562 1.00 94.06 208 LEU A O 1
ATOM 1630 N N . MET A 1 209 ? 12.345 4.797 16.897 1.00 92.56 209 MET A N 1
ATOM 1631 C CA . MET A 1 209 ? 12.108 4.287 18.241 1.00 92.56 209 MET A CA 1
ATOM 1632 C C . MET A 1 209 ? 12.455 5.345 19.295 1.00 92.56 209 MET A C 1
ATOM 1634 O O . MET A 1 209 ? 13.285 6.227 19.087 1.00 92.56 209 MET A O 1
ATOM 1638 N N . GLY A 1 210 ? 11.810 5.245 20.451 1.00 90.44 210 GLY A N 1
ATOM 1639 C CA . GLY A 1 210 ? 11.758 6.281 21.476 1.00 90.44 210 GLY A CA 1
ATOM 1640 C C . GLY A 1 210 ? 10.410 7.004 21.492 1.00 90.44 210 GLY A C 1
ATOM 1641 O O . GLY A 1 210 ? 9.554 6.797 20.633 1.00 90.44 210 GLY A O 1
ATOM 1642 N N . ALA A 1 211 ? 10.199 7.855 22.497 1.00 90.69 211 ALA A N 1
ATOM 1643 C CA . ALA A 1 211 ? 8.949 8.597 22.642 1.00 90.69 211 ALA A CA 1
ATOM 1644 C C . ALA A 1 211 ? 8.588 9.385 21.355 1.00 90.69 211 ALA A C 1
ATOM 1646 O O . ALA A 1 211 ? 9.455 10.029 20.750 1.00 90.69 211 ALA A O 1
ATOM 1647 N N . PRO A 1 212 ? 7.312 9.365 20.921 1.00 95.06 212 PRO A N 1
ATOM 1648 C CA . PRO A 1 212 ? 6.127 8.825 21.606 1.00 95.06 212 PRO A CA 1
ATOM 1649 C C . PRO A 1 212 ? 5.866 7.319 21.405 1.00 95.06 212 PRO A C 1
ATOM 1651 O O . PRO A 1 212 ? 4.863 6.809 21.904 1.00 95.06 212 PRO A O 1
ATOM 1654 N N . VAL A 1 213 ? 6.725 6.595 20.683 1.00 96.44 213 VAL A N 1
ATOM 1655 C CA . VAL A 1 213 ? 6.530 5.173 20.374 1.00 96.44 213 VAL A CA 1
ATOM 1656 C C . VAL A 1 213 ? 6.841 4.321 21.601 1.00 96.44 213 VAL A C 1
ATOM 1658 O O . VAL A 1 213 ? 7.999 4.120 21.973 1.00 96.44 213 VAL A O 1
ATOM 1661 N N . VAL A 1 214 ? 5.799 3.793 22.237 1.00 95.19 214 VAL A N 1
ATOM 1662 C CA . VAL A 1 214 ? 5.931 2.979 23.457 1.00 95.19 214 VAL A CA 1
ATOM 1663 C C . VAL A 1 214 ? 6.136 1.505 23.133 1.00 95.19 214 VAL A C 1
ATOM 1665 O O . VAL A 1 214 ? 6.834 0.798 23.858 1.00 95.19 214 VAL A O 1
ATOM 1668 N N . ALA A 1 215 ? 5.567 1.043 22.020 1.00 95.38 215 ALA A N 1
ATOM 1669 C CA . ALA A 1 215 ? 5.716 -0.324 21.557 1.00 95.38 215 ALA A CA 1
ATOM 1670 C C . ALA A 1 215 ? 5.603 -0.434 20.036 1.00 95.38 215 ALA A C 1
ATOM 1672 O O . ALA A 1 215 ? 4.903 0.344 19.386 1.00 95.38 215 ALA A O 1
ATOM 1673 N N . TRP A 1 216 ? 6.273 -1.445 19.492 1.00 96.62 216 TRP A N 1
ATOM 1674 C CA . TRP A 1 216 ? 6.199 -1.833 18.092 1.00 96.62 216 TRP A CA 1
ATOM 1675 C C . TRP A 1 216 ? 6.051 -3.350 18.004 1.00 96.62 216 TRP A C 1
ATOM 1677 O O . TRP A 1 216 ? 6.963 -4.097 18.369 1.00 96.62 216 TRP A O 1
ATOM 1687 N N . ALA A 1 217 ? 4.887 -3.805 17.550 1.00 96.69 217 ALA A N 1
ATOM 1688 C CA . ALA A 1 217 ? 4.589 -5.215 17.374 1.00 96.69 217 ALA A CA 1
ATOM 1689 C C . ALA A 1 217 ? 4.744 -5.642 15.905 1.00 96.69 217 ALA A C 1
ATOM 1691 O O . ALA A 1 217 ? 4.345 -4.893 15.011 1.00 96.69 217 ALA A O 1
ATOM 1692 N N . TYR A 1 218 ? 5.328 -6.820 15.664 1.00 96.94 218 TYR A N 1
ATOM 1693 C CA . TYR A 1 218 ? 5.640 -7.325 14.318 1.00 96.94 218 TYR A CA 1
ATOM 1694 C C . TYR A 1 218 ? 5.575 -8.863 14.197 1.00 96.94 218 TYR A C 1
ATOM 1696 O O . TYR A 1 218 ? 5.587 -9.569 15.215 1.00 96.94 218 TYR A O 1
ATOM 1704 N N . GLY A 1 219 ? 5.545 -9.363 12.953 1.00 96.38 219 GLY A N 1
ATOM 1705 C CA . GLY A 1 219 ? 5.538 -10.786 12.576 1.00 96.38 219 GLY A CA 1
ATOM 1706 C C . GLY A 1 219 ? 6.614 -11.150 11.536 1.00 96.38 219 GLY A C 1
ATOM 1707 O O . GLY A 1 219 ? 7.738 -10.642 11.614 1.00 96.38 219 GLY A O 1
ATOM 1708 N N . HIS A 1 220 ? 6.263 -12.010 10.570 1.00 96.62 220 HIS A N 1
ATOM 1709 C CA . HIS A 1 220 ? 6.991 -12.355 9.335 1.00 96.62 220 HIS A CA 1
ATOM 1710 C C . HIS A 1 220 ? 8.303 -13.148 9.480 1.00 96.62 220 HIS A C 1
ATOM 1712 O O . HIS A 1 220 ? 8.645 -13.981 8.644 1.00 96.62 220 HIS A O 1
ATOM 1718 N N . THR A 1 221 ? 9.095 -12.897 10.522 1.00 94.12 221 THR A N 1
ATOM 1719 C CA . THR A 1 221 ? 10.435 -13.496 10.684 1.00 94.12 221 THR A CA 1
ATOM 1720 C C . THR A 1 221 ? 10.419 -14.915 11.251 1.00 94.12 221 THR A C 1
ATOM 1722 O O . THR A 1 221 ? 11.472 -15.545 11.368 1.00 94.12 221 THR A O 1
ATOM 1725 N N . HIS A 1 222 ? 9.244 -15.385 11.664 1.00 93.69 222 HIS A N 1
ATOM 1726 C CA . HIS A 1 222 ? 8.986 -16.619 12.403 1.00 93.69 222 HIS A CA 1
ATOM 1727 C C . HIS A 1 222 ? 9.887 -16.772 13.630 1.00 93.69 222 HIS A C 1
ATOM 1729 O O . HIS A 1 222 ? 10.284 -17.872 14.010 1.00 93.69 222 HIS A O 1
ATOM 1735 N N . PHE A 1 223 ? 10.222 -15.657 14.277 1.00 92.38 223 PHE A N 1
ATOM 1736 C CA . PHE A 1 223 ? 11.122 -15.648 15.416 1.00 92.38 223 PHE A CA 1
ATOM 1737 C C . PHE A 1 223 ? 10.620 -14.719 16.515 1.00 92.38 223 PHE A C 1
ATOM 1739 O O . PHE A 1 223 ? 10.549 -13.504 16.364 1.00 92.38 223 PHE A O 1
ATOM 1746 N N . ASN A 1 224 ? 10.330 -15.307 17.671 1.00 90.81 224 ASN A N 1
ATOM 1747 C CA . ASN A 1 224 ? 9.987 -14.606 18.895 1.00 90.81 224 ASN A CA 1
ATOM 1748 C C . ASN A 1 224 ? 11.241 -14.490 19.780 1.00 90.81 224 ASN A C 1
ATOM 1750 O O . ASN A 1 224 ? 11.674 -15.500 20.359 1.00 90.81 224 ASN A O 1
ATOM 1754 N N . PRO A 1 225 ? 11.813 -13.285 19.957 1.00 83.31 225 PRO A N 1
ATOM 1755 C CA . PRO A 1 225 ? 13.014 -13.094 20.767 1.00 83.31 225 PRO A CA 1
ATOM 1756 C C . PRO A 1 225 ? 12.772 -13.482 22.230 1.00 83.31 225 PRO A C 1
ATOM 1758 O O . PRO A 1 225 ? 11.705 -13.213 22.783 1.00 83.31 225 PRO A O 1
ATOM 1761 N N . ARG A 1 226 ? 13.749 -14.122 22.887 1.00 69.31 226 ARG A N 1
ATOM 1762 C CA . ARG A 1 226 ? 13.606 -14.556 24.293 1.00 69.31 226 ARG A CA 1
ATOM 1763 C C . ARG A 1 226 ? 13.683 -13.397 25.287 1.00 69.31 226 ARG A C 1
ATOM 1765 O O . ARG A 1 226 ? 12.985 -13.429 26.297 1.00 69.31 226 ARG A O 1
ATOM 1772 N N . SER A 1 227 ? 14.510 -12.399 25.001 1.00 58.41 227 SER A N 1
ATOM 1773 C CA . SER A 1 227 ? 14.581 -11.136 25.734 1.00 58.41 227 SER A CA 1
ATOM 1774 C C . SER A 1 227 ? 13.811 -10.056 24.982 1.00 58.41 227 SER A C 1
ATOM 1776 O O . SER A 1 227 ? 13.795 -10.028 23.751 1.00 58.41 227 SER A O 1
ATOM 1778 N N . LEU A 1 228 ? 13.166 -9.160 25.728 1.00 57.12 228 LEU A N 1
ATOM 1779 C CA . LEU A 1 228 ? 12.554 -7.972 25.143 1.00 57.12 228 LEU A CA 1
ATOM 1780 C C . LEU A 1 228 ? 13.662 -7.077 24.599 1.00 57.12 228 LEU A C 1
ATOM 1782 O O . LEU A 1 228 ? 14.591 -6.721 25.324 1.00 57.12 228 LEU A O 1
ATOM 1786 N N . LEU A 1 229 ? 13.559 -6.727 23.323 1.00 58.44 229 LEU A N 1
ATOM 1787 C CA . LEU A 1 229 ? 14.453 -5.762 22.708 1.00 58.44 229 LEU A CA 1
ATOM 1788 C C . LEU A 1 229 ? 13.863 -4.375 22.931 1.00 58.44 229 LEU A C 1
ATOM 1790 O O . LEU A 1 229 ? 12.785 -4.058 22.429 1.00 58.44 229 LEU A O 1
ATOM 1794 N N . GLY A 1 230 ? 14.563 -3.579 23.733 1.00 57.56 230 GLY A N 1
ATOM 1795 C CA . GLY A 1 230 ? 14.365 -2.141 23.795 1.00 57.56 230 GLY A CA 1
ATOM 1796 C C . GLY A 1 230 ? 15.409 -1.465 22.918 1.00 57.56 230 GLY A C 1
ATOM 1797 O O . GLY A 1 230 ? 16.604 -1.664 23.127 1.00 57.56 230 GLY A O 1
ATOM 1798 N N . ALA A 1 231 ? 14.974 -0.666 21.951 1.00 60.19 231 ALA A N 1
ATOM 1799 C CA . ALA A 1 231 ? 15.826 0.335 21.320 1.00 60.19 231 ALA A CA 1
ATOM 1800 C C . ALA A 1 231 ? 15.292 1.705 21.749 1.00 60.19 231 ALA A C 1
ATOM 1802 O O . ALA A 1 231 ? 14.166 2.087 21.429 1.00 60.19 231 ALA A O 1
ATOM 1803 N N . GLY A 1 232 ? 16.067 2.394 22.591 1.00 68.00 232 GLY A N 1
ATOM 1804 C CA . GLY A 1 232 ? 15.566 3.529 23.367 1.00 68.00 232 GLY A CA 1
ATOM 1805 C C . GLY A 1 232 ? 14.524 3.084 24.402 1.00 68.00 232 GLY A C 1
ATOM 1806 O O . GLY A 1 232 ? 14.781 2.173 25.187 1.00 68.00 232 GLY A O 1
ATOM 1807 N N . SER A 1 233 ? 13.348 3.724 24.390 1.00 79.06 233 SER A N 1
ATOM 1808 C CA . SER A 1 233 ? 12.203 3.414 25.266 1.00 79.06 233 SER A CA 1
ATOM 1809 C C . SER A 1 233 ? 11.088 2.605 24.587 1.00 79.06 233 SER A C 1
ATOM 1811 O O . SER A 1 233 ? 10.062 2.352 25.215 1.00 79.06 233 SER A O 1
ATOM 1813 N N . THR A 1 234 ? 11.245 2.225 23.315 1.00 91.19 234 THR A N 1
ATOM 1814 C CA . THR A 1 234 ? 10.233 1.448 22.586 1.00 91.19 234 THR A CA 1
ATOM 1815 C C . THR A 1 234 ? 10.382 -0.036 22.872 1.00 91.19 234 THR A C 1
ATOM 1817 O O . THR A 1 234 ? 11.462 -0.602 22.715 1.00 91.19 234 THR A O 1
ATOM 1820 N N . MET A 1 235 ? 9.278 -0.684 23.230 1.00 90.44 235 MET A N 1
ATOM 1821 C CA . MET A 1 235 ? 9.222 -2.129 23.406 1.00 90.44 235 MET A CA 1
ATOM 1822 C C . MET A 1 235 ? 8.939 -2.846 22.087 1.00 90.44 235 MET A C 1
ATOM 1824 O O . MET A 1 235 ? 7.881 -2.654 21.491 1.00 90.44 235 MET A O 1
ATOM 1828 N N . LEU A 1 236 ? 9.837 -3.733 21.663 1.00 91.50 236 LEU A N 1
ATOM 1829 C CA . LEU A 1 236 ? 9.567 -4.621 20.536 1.00 91.50 236 LEU A CA 1
ATOM 1830 C C . LEU A 1 236 ? 8.806 -5.868 20.980 1.00 91.50 236 LEU A C 1
ATOM 1832 O O . LEU A 1 236 ? 9.214 -6.561 21.915 1.00 91.50 236 LEU A O 1
ATOM 1836 N N . VAL A 1 237 ? 7.707 -6.163 20.288 1.00 91.44 237 VAL A N 1
ATOM 1837 C CA . VAL A 1 237 ? 6.795 -7.259 20.629 1.00 91.44 237 VAL A CA 1
ATOM 1838 C C . VAL A 1 237 ? 6.595 -8.157 19.417 1.00 91.44 237 VAL A C 1
ATOM 1840 O O . VAL A 1 237 ? 6.348 -7.696 18.312 1.00 91.44 237 VAL A O 1
ATOM 1843 N N . SER A 1 238 ? 6.682 -9.464 19.621 1.00 91.81 238 SER A N 1
ATOM 1844 C CA . SER A 1 238 ? 6.393 -10.440 18.575 1.00 91.81 238 SER A CA 1
ATOM 1845 C C . SER A 1 238 ? 5.796 -11.694 19.198 1.00 91.81 238 SER A C 1
ATOM 1847 O O . SER A 1 238 ? 6.209 -12.075 20.298 1.00 91.81 238 SER A O 1
ATOM 1849 N N . ASN A 1 239 ? 4.788 -12.281 18.554 1.00 93.75 239 ASN A N 1
ATOM 1850 C CA . ASN A 1 239 ? 4.116 -13.507 18.994 1.00 93.75 239 ASN A CA 1
ATOM 1851 C C . ASN A 1 239 ? 3.633 -14.305 17.773 1.00 93.75 239 ASN A C 1
ATOM 1853 O O . ASN A 1 239 ? 2.437 -14.427 17.504 1.00 93.75 239 ASN A O 1
ATOM 1857 N N . GLN A 1 240 ? 4.611 -14.809 17.033 1.00 94.25 240 GLN A N 1
ATOM 1858 C CA . GLN A 1 240 ? 4.469 -15.496 15.754 1.00 94.25 240 GLN A CA 1
ATOM 1859 C C . GLN A 1 240 ? 4.294 -16.989 15.986 1.00 94.25 240 GLN A C 1
ATOM 1861 O O . GLN A 1 240 ? 5.043 -17.582 16.773 1.00 94.25 240 GLN A O 1
ATOM 1866 N N . LYS A 1 241 ? 3.334 -17.611 15.300 1.00 93.69 241 LYS A N 1
ATOM 1867 C CA . LYS A 1 241 ? 3.169 -19.070 15.332 1.00 93.69 241 LYS A CA 1
ATOM 1868 C C . LYS A 1 241 ? 4.141 -19.782 14.393 1.00 93.69 241 LYS A C 1
ATOM 1870 O O . LYS A 1 241 ? 4.670 -20.819 14.793 1.00 93.69 241 LYS A O 1
ATOM 1875 N N . GLY A 1 242 ? 4.362 -19.233 13.200 1.00 91.50 242 GLY A N 1
ATOM 1876 C CA . GLY A 1 242 ? 5.194 -19.834 12.161 1.00 91.50 242 GLY A CA 1
ATOM 1877 C C . GLY A 1 242 ? 4.643 -21.168 11.646 1.00 91.50 242 GLY A C 1
ATOM 1878 O O . GLY A 1 242 ? 3.488 -21.550 11.893 1.00 91.50 242 GLY A O 1
ATOM 1879 N N . TYR A 1 243 ? 5.479 -21.910 10.922 1.00 89.38 243 TYR A N 1
ATOM 1880 C CA . TYR A 1 243 ? 5.082 -23.178 10.320 1.00 89.38 243 TYR A CA 1
ATOM 1881 C C . TYR A 1 243 ? 5.002 -24.327 11.336 1.00 89.38 243 TYR A C 1
ATOM 1883 O O . TYR A 1 243 ? 5.601 -24.322 12.413 1.00 89.38 243 TYR A O 1
ATOM 1891 N N . ASN A 1 244 ? 4.246 -25.378 10.994 1.00 83.94 244 ASN A N 1
ATOM 1892 C CA . ASN A 1 244 ? 4.140 -26.556 11.858 1.00 83.94 244 ASN A CA 1
ATOM 1893 C C . ASN A 1 244 ? 5.515 -27.230 12.021 1.00 83.94 244 ASN A C 1
ATOM 1895 O O . ASN A 1 244 ? 6.096 -27.694 11.045 1.00 83.94 244 ASN A O 1
ATOM 1899 N N . GLY A 1 245 ? 5.987 -27.342 13.266 1.00 79.88 245 GLY A N 1
ATOM 1900 C CA . GLY A 1 245 ? 7.279 -27.957 13.592 1.00 79.88 245 GLY A CA 1
ATOM 1901 C C . GLY A 1 245 ? 8.476 -27.007 13.486 1.00 79.88 245 GLY A C 1
ATOM 1902 O O . GLY A 1 245 ? 9.598 -27.427 13.758 1.00 79.88 245 GLY A O 1
ATOM 1903 N N . GLU A 1 246 ? 8.253 -25.741 13.132 1.00 85.06 246 GLU A N 1
ATOM 1904 C CA . GLU A 1 246 ? 9.299 -24.726 13.089 1.00 85.06 246 GLU A CA 1
ATOM 1905 C C . GLU A 1 246 ? 9.673 -24.236 14.496 1.00 85.06 246 GLU A C 1
ATOM 1907 O O . GLU A 1 246 ? 8.823 -24.045 15.370 1.00 85.06 246 GLU A O 1
ATOM 1912 N N . ALA A 1 247 ? 10.970 -24.030 14.727 1.00 86.56 247 ALA A N 1
ATOM 1913 C CA . ALA A 1 247 ? 11.472 -23.489 15.981 1.00 86.56 247 ALA A CA 1
ATOM 1914 C C . ALA A 1 247 ? 11.440 -21.953 15.948 1.00 86.56 247 ALA A C 1
ATOM 1916 O O . ALA A 1 247 ? 12.361 -21.326 15.436 1.00 86.56 247 ALA A O 1
ATOM 1917 N N . VAL A 1 248 ? 10.412 -21.355 16.553 1.00 87.75 248 VAL A N 1
ATOM 1918 C CA . VAL A 1 248 ? 10.172 -19.897 16.522 1.00 87.75 248 VAL A CA 1
ATOM 1919 C C . VAL A 1 248 ? 10.813 -19.114 17.680 1.00 87.75 248 VAL A C 1
ATOM 1921 O O . VAL A 1 248 ? 10.333 -18.059 18.078 1.00 87.75 248 VAL A O 1
ATOM 1924 N N . GLY A 1 249 ? 11.881 -19.625 18.298 1.00 87.81 249 GLY A N 1
ATOM 1925 C CA . GLY A 1 249 ? 12.465 -19.008 19.497 1.00 87.81 249 GLY A CA 1
ATOM 1926 C C . GLY A 1 249 ? 11.602 -19.232 20.747 1.00 87.81 249 GLY A C 1
ATOM 1927 O O . GLY A 1 249 ? 11.520 -20.359 21.242 1.00 87.81 249 GLY A O 1
ATOM 1928 N N . ARG A 1 250 ? 10.998 -18.175 21.312 1.00 89.38 250 ARG A N 1
ATOM 1929 C CA . ARG A 1 250 ? 9.960 -18.331 22.351 1.00 89.38 250 ARG A CA 1
ATOM 1930 C C . ARG A 1 250 ? 8.688 -18.910 21.701 1.00 89.38 250 ARG A C 1
ATOM 1932 O O . ARG A 1 250 ? 8.241 -18.360 20.699 1.00 89.38 250 ARG A O 1
ATOM 1939 N N . PRO A 1 251 ? 8.074 -19.975 22.245 1.00 89.81 251 PRO A N 1
ATOM 1940 C CA . PRO A 1 251 ? 6.856 -20.533 21.665 1.00 89.81 251 PRO A CA 1
ATOM 1941 C C . PRO A 1 251 ? 5.732 -19.500 21.558 1.00 89.81 251 PRO A C 1
ATOM 1943 O O . PRO A 1 251 ? 5.577 -18.656 22.443 1.00 89.81 251 PRO A O 1
ATOM 1946 N N . PHE A 1 252 ? 4.934 -19.617 20.500 1.00 90.75 252 PHE A N 1
ATOM 1947 C CA . PHE A 1 252 ? 3.679 -18.887 20.355 1.00 90.75 252 PHE A CA 1
ATOM 1948 C C . PHE A 1 252 ? 2.751 -19.152 21.543 1.00 90.75 252 PHE A C 1
ATOM 1950 O O . PHE A 1 252 ? 2.430 -20.306 21.839 1.00 90.75 252 PHE A O 1
ATOM 1957 N N . ASP A 1 253 ? 2.296 -18.082 22.193 1.00 89.88 253 ASP A N 1
ATOM 1958 C CA . ASP A 1 253 ? 1.292 -18.141 23.255 1.00 89.88 253 ASP A CA 1
ATOM 1959 C C . ASP A 1 253 ? 0.017 -17.437 22.766 1.00 89.88 253 ASP A C 1
ATOM 1961 O O . ASP A 1 253 ? -0.010 -16.207 22.681 1.00 89.88 253 ASP A O 1
ATOM 1965 N N . PRO A 1 254 ? -1.068 -18.171 22.457 1.00 89.56 254 PRO A N 1
ATOM 1966 C CA . PRO A 1 254 ? -2.294 -17.568 21.940 1.00 89.56 254 PRO A CA 1
ATOM 1967 C C . PRO A 1 254 ? -3.014 -16.692 22.980 1.00 89.56 254 PRO A C 1
ATOM 1969 O O . PRO A 1 254 ? -3.941 -15.970 22.626 1.00 89.56 254 PRO A O 1
ATOM 1972 N N . GLY A 1 255 ? -2.623 -16.754 24.259 1.00 88.25 255 GLY A N 1
ATOM 1973 C CA . GLY A 1 255 ? -3.127 -15.887 25.321 1.00 88.25 255 GLY A CA 1
ATOM 1974 C C . GLY A 1 255 ? -2.233 -14.685 25.636 1.00 88.25 255 GLY A C 1
ATOM 1975 O O . GLY A 1 255 ? -2.593 -13.915 26.530 1.00 88.25 255 GLY A O 1
ATOM 1976 N N . ALA A 1 256 ? -1.097 -14.517 24.954 1.00 88.94 256 ALA A N 1
ATOM 1977 C CA . ALA A 1 256 ? -0.196 -13.401 25.210 1.00 88.94 256 ALA A CA 1
ATOM 1978 C C . ALA A 1 256 ? -0.802 -12.069 24.758 1.00 88.94 256 ALA A C 1
ATOM 1980 O O . ALA A 1 256 ? -1.375 -11.958 23.671 1.00 88.94 256 ALA A O 1
ATOM 1981 N N . PHE A 1 257 ? -0.647 -11.044 25.591 1.00 91.69 257 PHE A N 1
ATOM 1982 C CA . PHE A 1 257 ? -1.115 -9.695 25.296 1.00 91.69 257 PHE A CA 1
ATOM 1983 C C . PHE A 1 257 ? -0.097 -8.644 25.719 1.00 91.69 257 PHE A C 1
ATOM 1985 O O . PHE A 1 257 ? 0.726 -8.852 26.610 1.00 91.69 257 PHE A O 1
ATOM 1992 N N . LEU A 1 258 ? -0.168 -7.500 25.057 1.00 92.81 258 LEU A N 1
ATOM 1993 C CA . LEU A 1 258 ? 0.559 -6.291 25.383 1.00 92.81 258 LEU A CA 1
ATOM 1994 C C . LEU A 1 258 ? -0.351 -5.375 26.199 1.00 92.81 258 LEU A C 1
ATOM 1996 O O . LEU A 1 258 ? -1.478 -5.113 25.785 1.00 92.81 258 LEU A O 1
ATOM 2000 N N . GLN A 1 259 ? 0.140 -4.890 27.333 1.00 92.81 259 GLN A N 1
ATOM 2001 C CA . GLN A 1 259 ? -0.496 -3.840 28.117 1.00 92.81 259 GLN A CA 1
ATOM 2002 C C . GLN A 1 259 ? 0.269 -2.528 27.941 1.00 92.81 259 GLN A C 1
ATOM 2004 O O . GLN A 1 259 ? 1.501 -2.533 27.984 1.00 92.81 259 GLN A O 1
ATOM 2009 N N . ILE A 1 260 ? -0.442 -1.419 27.755 1.00 92.12 260 ILE A N 1
ATOM 2010 C CA . ILE A 1 260 ? 0.127 -0.078 27.642 1.00 92.12 260 ILE A CA 1
ATOM 2011 C C . ILE A 1 260 ? -0.545 0.833 28.671 1.00 92.12 260 ILE A C 1
ATOM 2013 O O . ILE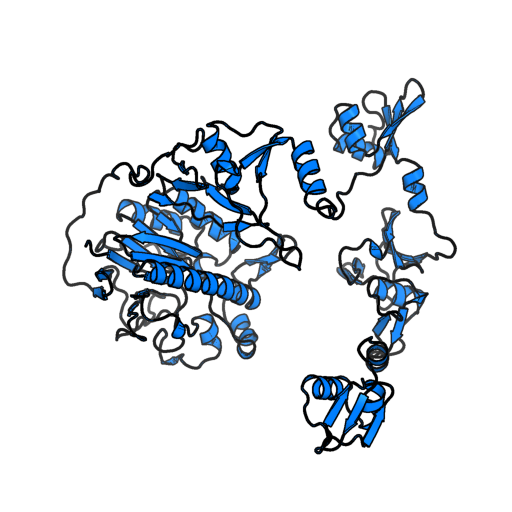 A 1 260 ? -1.745 1.093 28.609 1.00 92.12 260 ILE A O 1
ATOM 2017 N N . ASP A 1 261 ? 0.266 1.327 29.604 1.00 89.31 261 ASP A N 1
ATOM 2018 C CA . ASP A 1 261 ? -0.111 2.228 30.688 1.00 89.31 261 ASP A CA 1
ATOM 2019 C C . ASP A 1 261 ? 0.543 3.592 30.456 1.00 89.31 261 ASP A C 1
ATOM 2021 O O . ASP A 1 261 ? 1.686 3.833 30.863 1.00 89.31 261 ASP A O 1
ATOM 2025 N N . GLY A 1 262 ? -0.160 4.482 29.751 1.00 84.12 262 GLY A N 1
ATOM 2026 C CA . GLY A 1 262 ? 0.406 5.757 29.311 1.00 84.12 262 GLY A CA 1
ATOM 2027 C C . GLY A 1 262 ? 1.669 5.526 28.476 1.00 84.12 262 GLY A C 1
ATOM 2028 O O . GLY A 1 262 ? 1.612 4.953 27.394 1.00 84.12 262 GLY A O 1
ATOM 2029 N N . THR A 1 263 ? 2.828 5.921 29.005 1.00 83.94 263 THR A N 1
ATOM 2030 C CA . THR A 1 263 ? 4.120 5.824 28.307 1.00 83.94 263 THR A CA 1
ATOM 2031 C C . THR A 1 263 ? 4.838 4.480 28.468 1.00 83.94 263 THR A C 1
ATOM 2033 O O . THR A 1 263 ? 5.917 4.297 27.902 1.00 83.94 263 THR A O 1
ATOM 2036 N N . LYS A 1 264 ? 4.278 3.532 29.232 1.00 85.69 264 LYS A N 1
ATOM 2037 C CA . LYS A 1 264 ? 4.921 2.246 29.529 1.00 85.69 264 LYS A CA 1
ATOM 2038 C C . LYS A 1 264 ? 4.197 1.090 28.851 1.00 85.69 264 LYS A C 1
ATOM 2040 O O . LYS A 1 264 ? 3.018 0.869 29.090 1.00 85.69 264 LYS A O 1
ATOM 2045 N N . ALA A 1 265 ? 4.937 0.294 28.088 1.00 85.81 265 ALA A N 1
ATOM 2046 C CA . ALA A 1 265 ? 4.473 -0.985 27.563 1.00 85.81 265 ALA A CA 1
ATOM 2047 C C . ALA A 1 265 ? 4.954 -2.147 28.451 1.00 85.81 265 ALA A C 1
ATOM 2049 O O . ALA A 1 265 ? 6.050 -2.098 29.012 1.00 85.81 265 ALA A O 1
ATOM 2050 N N . THR A 1 266 ? 4.144 -3.191 28.626 1.00 85.25 266 THR A N 1
ATOM 2051 C CA . THR A 1 266 ? 4.499 -4.416 29.364 1.00 85.25 266 THR A CA 1
ATOM 2052 C C . THR A 1 266 ? 3.842 -5.634 28.704 1.00 85.25 266 THR A C 1
ATOM 2054 O O . THR A 1 266 ? 2.624 -5.635 28.523 1.00 85.25 266 THR A O 1
ATOM 2057 N N . PRO A 1 267 ? 4.596 -6.686 28.341 1.00 77.19 267 PRO A N 1
ATOM 2058 C CA . PRO A 1 267 ? 4.030 -7.885 27.745 1.00 77.19 267 PRO A CA 1
ATOM 2059 C C . PRO A 1 267 ? 3.669 -8.906 28.827 1.00 77.19 267 PRO A C 1
ATOM 2061 O O . PRO A 1 267 ? 4.415 -9.118 29.784 1.00 77.19 267 PRO A O 1
ATOM 2064 N N . PHE A 1 268 ? 2.547 -9.589 28.639 1.00 72.00 268 PHE A N 1
ATOM 2065 C CA . PHE A 1 268 ? 2.058 -10.635 29.527 1.00 72.00 268 PHE A CA 1
ATOM 2066 C C . PHE A 1 268 ? 1.946 -11.959 28.767 1.00 72.00 268 PHE A C 1
ATOM 2068 O O . PHE A 1 268 ? 1.421 -12.015 27.657 1.00 72.00 268 PHE A O 1
ATOM 2075 N N . THR A 1 269 ? 2.431 -13.033 29.390 1.00 61.41 269 THR A N 1
ATOM 2076 C CA . THR A 1 269 ? 2.274 -14.430 28.946 1.00 61.41 269 THR A CA 1
ATOM 2077 C C . THR A 1 269 ? 1.639 -15.221 30.090 1.00 61.41 269 THR A C 1
ATOM 2079 O O . THR A 1 269 ? 1.767 -14.849 31.261 1.00 61.41 269 THR A O 1
ATOM 2082 N N . LYS A 1 270 ? 0.836 -16.240 29.783 1.00 53.44 270 LYS A N 1
ATOM 2083 C CA . LYS A 1 270 ? -0.180 -16.743 30.724 1.00 53.44 270 LYS A CA 1
ATOM 2084 C C . LYS A 1 270 ? 0.390 -17.333 32.034 1.00 53.44 270 LYS A C 1
ATOM 2086 O O . LYS A 1 270 ? 1.138 -18.307 32.012 1.00 53.44 270 LYS A O 1
ATOM 2091 N N . LYS A 1 271 ? -0.133 -16.857 33.180 1.00 32.50 271 LYS A N 1
ATOM 2092 C CA . LYS A 1 271 ? -0.478 -17.686 34.365 1.00 32.50 271 LYS A CA 1
ATOM 2093 C C . LYS A 1 271 ? -1.846 -17.383 35.007 1.00 32.50 271 LYS A C 1
ATOM 2095 O O . LYS A 1 271 ? -2.230 -18.110 35.917 1.00 32.50 271 LYS A O 1
ATOM 2100 N N . SER A 1 272 ? -2.635 -16.411 34.542 1.00 33.00 272 SER A N 1
ATOM 2101 C CA . SER A 1 272 ? -3.977 -16.155 35.098 1.00 33.00 272 SER A CA 1
ATOM 2102 C C . SER A 1 272 ? -5.035 -15.970 34.006 1.00 33.00 272 SER A C 1
ATOM 2104 O O . SER A 1 272 ? -4.841 -15.260 33.024 1.00 33.00 272 SER A O 1
ATOM 2106 N N . ASN A 1 273 ? -6.156 -16.680 34.156 1.00 30.27 273 ASN A N 1
ATOM 2107 C CA . ASN A 1 273 ? -7.348 -16.535 33.325 1.00 30.27 273 ASN A CA 1
ATOM 2108 C C . ASN A 1 273 ? -8.147 -15.321 33.821 1.00 30.27 273 ASN A C 1
ATOM 2110 O O . ASN A 1 273 ? -8.543 -15.306 34.984 1.00 30.27 273 ASN A O 1
ATOM 2114 N N . LEU A 1 274 ? -8.442 -14.353 32.951 1.00 38.25 274 LEU A N 1
ATOM 2115 C CA . LEU A 1 274 ? -9.569 -13.446 33.164 1.00 38.25 274 LEU A CA 1
ATOM 2116 C C . LEU A 1 274 ? -10.836 -14.120 32.626 1.00 38.25 274 LEU A C 1
ATOM 2118 O O . LEU A 1 274 ? -10.921 -14.507 31.462 1.00 38.25 274 LEU A O 1
ATOM 2122 N N . THR A 1 275 ? -11.803 -14.314 33.514 1.00 30.30 275 THR A N 1
ATOM 2123 C CA . THR A 1 275 ? -13.157 -14.786 33.222 1.00 30.30 275 THR A CA 1
ATOM 2124 C C . THR A 1 275 ? -13.902 -13.804 32.321 1.00 30.30 275 THR A C 1
ATOM 2126 O O . THR A 1 275 ? -13.885 -12.606 32.581 1.00 30.30 275 THR A O 1
ATOM 2129 N N . ARG A 1 276 ? -14.570 -14.356 31.293 1.00 31.98 276 ARG A N 1
ATOM 2130 C CA . ARG A 1 276 ? -15.650 -13.781 30.462 1.00 31.98 276 ARG A CA 1
ATOM 2131 C C . ARG A 1 276 ? -15.886 -12.273 30.642 1.00 31.98 276 ARG A C 1
ATOM 2133 O O . ARG A 1 276 ? -16.636 -11.868 31.528 1.00 31.98 276 ARG A O 1
ATOM 2140 N N . HIS A 1 277 ? -15.384 -11.469 29.706 1.00 34.69 277 HIS A N 1
ATOM 2141 C CA . HIS A 1 277 ? -16.010 -10.180 29.431 1.00 34.69 277 HIS A CA 1
ATOM 2142 C C . HIS A 1 277 ? -17.284 -10.428 28.619 1.00 34.69 277 HIS A C 1
ATOM 2144 O O . HIS A 1 277 ? -17.252 -10.849 27.465 1.00 34.69 277 HIS A O 1
ATOM 2150 N N . VAL A 1 278 ? -18.413 -10.251 29.300 1.00 30.11 278 VAL A N 1
ATOM 2151 C CA . VAL A 1 278 ? -19.745 -10.175 28.709 1.00 30.11 278 VAL A CA 1
ATOM 2152 C C . VAL A 1 278 ? -19.798 -8.927 27.834 1.00 30.11 278 VAL A C 1
ATOM 2154 O O . VAL A 1 278 ? -19.335 -7.862 28.238 1.00 30.11 278 VAL A O 1
ATOM 2157 N N . SER A 1 279 ? -20.344 -9.116 26.635 1.00 30.88 279 SER A N 1
ATOM 2158 C CA . SER A 1 279 ? -20.747 -8.111 25.653 1.00 30.88 279 SER A CA 1
ATOM 2159 C C . SER A 1 279 ? -20.996 -6.728 26.254 1.00 30.88 279 SER A C 1
ATOM 2161 O O . SER A 1 279 ? -22.006 -6.506 26.925 1.00 30.88 279 SER A O 1
ATOM 2163 N N . VAL A 1 280 ? -20.108 -5.783 25.949 1.00 30.39 280 VAL A N 1
ATOM 2164 C CA . VAL A 1 280 ? -20.440 -4.366 26.049 1.00 30.39 280 VAL A CA 1
ATOM 2165 C C . VAL A 1 280 ? -21.301 -4.072 24.829 1.00 30.39 280 VAL A C 1
ATOM 2167 O O . VAL A 1 280 ? -20.819 -4.079 23.698 1.00 30.39 280 VAL A O 1
ATOM 2170 N N . HIS A 1 281 ? -22.605 -3.899 25.046 1.00 33.62 281 HIS A N 1
ATOM 2171 C CA . HIS A 1 281 ? -23.443 -3.205 24.078 1.00 33.62 281 HIS A CA 1
ATOM 2172 C C . HIS A 1 281 ? -22.745 -1.896 23.727 1.00 33.62 281 HIS A C 1
ATOM 2174 O O . HIS A 1 281 ? -22.439 -1.110 24.626 1.00 33.62 281 HIS A O 1
ATOM 2180 N N . PHE A 1 282 ? -22.462 -1.699 22.437 1.00 37.12 282 PHE A N 1
ATOM 2181 C CA . PHE A 1 282 ? -22.021 -0.416 21.918 1.00 37.12 282 PHE A CA 1
ATOM 2182 C C . PHE A 1 282 ? -23.013 0.630 22.419 1.00 37.12 282 PHE A C 1
ATOM 2184 O O . PHE A 1 282 ? -24.165 0.663 21.988 1.00 37.12 282 PHE A O 1
ATOM 2191 N N . LYS A 1 283 ? -22.571 1.446 23.381 1.00 41.53 283 LYS A N 1
ATOM 2192 C CA . LYS A 1 283 ? -23.182 2.750 23.607 1.00 41.53 283 LYS A CA 1
ATOM 2193 C C . LYS A 1 283 ? -23.164 3.440 22.254 1.00 41.53 283 LYS A C 1
ATOM 2195 O O . LYS A 1 283 ? -22.131 3.382 21.586 1.00 41.53 283 LYS A O 1
ATOM 2200 N N . ASP A 1 284 ? -24.289 4.031 21.868 1.00 43.19 284 ASP A N 1
ATOM 2201 C CA . ASP A 1 284 ? -24.416 4.846 20.664 1.00 43.19 284 ASP A CA 1
ATOM 2202 C C . ASP A 1 284 ? -23.115 5.616 20.416 1.00 43.19 284 ASP A C 1
ATOM 2204 O O . ASP A 1 284 ? -22.771 6.513 21.190 1.00 43.19 284 ASP A O 1
ATOM 2208 N N . LEU A 1 285 ? -22.371 5.241 19.365 1.00 64.88 285 LEU A N 1
ATOM 2209 C CA . LEU A 1 285 ? -21.120 5.879 18.929 1.00 64.88 285 LEU A CA 1
ATOM 2210 C C . LEU A 1 285 ? -21.432 7.230 18.272 1.00 64.88 285 LEU A C 1
ATOM 2212 O O . LEU A 1 285 ? -21.000 7.531 17.157 1.00 64.88 285 LEU A O 1
ATOM 2216 N N . SER A 1 286 ? -22.250 8.021 18.961 1.00 67.50 286 SER A N 1
ATOM 2217 C CA . SER A 1 286 ? -22.665 9.350 18.564 1.00 67.50 286 SER A CA 1
ATOM 2218 C C . SER A 1 286 ? -21.432 10.235 18.398 1.00 67.50 286 SER A C 1
ATOM 2220 O O . SER A 1 286 ? -20.428 10.033 19.091 1.00 67.50 286 SER A O 1
ATOM 2222 N N . PRO A 1 287 ? -21.480 11.216 17.488 1.00 75.69 287 PRO A N 1
ATOM 2223 C CA . PRO A 1 287 ? -20.388 12.160 17.326 1.00 75.69 287 PRO A CA 1
ATOM 2224 C C . PRO A 1 287 ? -20.016 12.818 18.667 1.00 75.69 287 PRO A C 1
ATOM 2226 O O . PRO A 1 287 ? -20.913 13.096 19.471 1.00 75.69 287 PRO A O 1
ATOM 2229 N N . PRO A 1 288 ? -18.724 13.091 18.932 1.00 75.31 288 PRO A N 1
ATOM 2230 C CA . PRO A 1 288 ? -18.301 13.698 20.188 1.00 75.31 288 PRO A CA 1
ATOM 2231 C C . PRO A 1 288 ? -19.036 15.017 20.462 1.00 75.31 288 PRO A C 1
ATOM 2233 O O . PRO A 1 288 ? -18.989 15.947 19.652 1.00 75.31 288 PRO A O 1
ATOM 2236 N N . ALA A 1 289 ? -19.671 15.118 21.634 1.00 74.69 289 ALA A N 1
ATOM 2237 C CA . ALA A 1 289 ? -20.407 16.313 22.063 1.00 74.69 289 ALA A CA 1
ATOM 2238 C C . ALA A 1 289 ? -19.511 17.555 22.248 1.00 74.69 289 ALA A C 1
ATOM 2240 O O . ALA A 1 289 ? -20.010 18.670 22.365 1.00 74.69 289 ALA A O 1
ATOM 2241 N N . THR A 1 290 ? -18.187 17.372 22.260 1.00 72.44 290 THR A N 1
ATOM 2242 C CA . THR A 1 290 ? -17.178 18.437 22.342 1.00 72.44 290 THR A CA 1
ATOM 2243 C C . THR A 1 290 ? -17.159 19.360 21.124 1.00 72.44 290 THR A C 1
ATOM 2245 O O . THR A 1 290 ? -16.629 20.465 21.218 1.00 72.44 290 THR A O 1
ATOM 2248 N N . TYR A 1 291 ? -17.735 18.942 19.993 1.00 74.81 291 TYR A N 1
ATOM 2249 C CA . TYR A 1 291 ? -17.862 19.775 18.801 1.00 74.81 291 TYR A CA 1
ATOM 2250 C C . TYR A 1 291 ? -19.317 20.204 18.599 1.00 74.81 291 TYR A C 1
ATOM 2252 O O . TYR A 1 291 ? -20.230 19.379 18.588 1.00 74.81 291 TYR A O 1
ATOM 2260 N N . ALA A 1 292 ? -19.535 21.504 18.414 1.00 74.81 292 ALA A N 1
ATOM 2261 C CA . ALA A 1 292 ? -20.841 22.050 18.068 1.00 74.81 292 ALA A CA 1
ATOM 2262 C C . ALA A 1 292 ? -21.057 22.025 16.544 1.00 74.81 292 ALA A C 1
ATOM 2264 O O . ALA A 1 292 ? -20.119 22.218 15.772 1.00 74.81 292 ALA A O 1
ATOM 2265 N N . GLY A 1 293 ? -22.308 21.841 16.108 1.00 81.94 293 GLY A N 1
ATOM 2266 C CA . GLY A 1 293 ? -22.690 21.990 14.697 1.00 81.94 293 GLY A CA 1
ATOM 2267 C C . GLY A 1 293 ? -22.667 20.713 13.854 1.00 81.94 293 GLY A C 1
ATOM 2268 O O . GLY A 1 293 ? -22.621 20.806 12.629 1.00 81.94 293 GLY A O 1
ATOM 2269 N N . TRP A 1 294 ? -22.723 19.534 14.478 1.00 90.00 294 TRP A N 1
ATOM 2270 C CA . TRP A 1 294 ? -22.875 18.270 13.759 1.00 90.00 294 TRP A CA 1
ATOM 2271 C C . TRP A 1 294 ? -24.117 18.264 12.867 1.00 90.00 294 TRP A C 1
ATOM 2273 O O . TRP A 1 294 ? -25.225 18.564 13.313 1.00 90.00 294 TRP A O 1
ATOM 2283 N N . LYS A 1 295 ? -23.936 17.837 11.618 1.00 92.88 295 LYS A N 1
ATOM 2284 C CA . LYS A 1 295 ? -25.037 17.473 10.724 1.00 92.88 295 LYS A CA 1
ATOM 2285 C C . LYS A 1 295 ? -24.852 16.045 10.237 1.00 92.88 295 LYS A C 1
ATOM 2287 O O . LYS A 1 295 ? -23.749 15.644 9.872 1.00 92.88 295 LYS A O 1
ATOM 2292 N N . GLN A 1 296 ? -25.936 15.283 10.244 1.00 93.75 296 GLN A N 1
ATOM 2293 C CA . GLN A 1 296 ? -25.965 13.920 9.728 1.00 93.75 296 GLN A CA 1
ATOM 2294 C C . GLN A 1 296 ? -26.120 13.940 8.206 1.00 93.75 296 GLN A C 1
ATOM 2296 O O . GLN A 1 296 ? -26.849 14.765 7.653 1.00 93.75 296 GLN A O 1
ATOM 2301 N N . HIS A 1 297 ? -25.462 13.014 7.518 1.00 94.44 297 HIS A N 1
ATOM 2302 C CA . HIS A 1 297 ? -25.637 12.854 6.084 1.00 94.44 297 HIS A CA 1
ATOM 2303 C C . HIS A 1 297 ? -26.999 12.216 5.765 1.00 94.44 297 HIS A C 1
ATOM 2305 O O . HIS A 1 297 ? -27.336 11.162 6.301 1.00 94.44 297 HIS A O 1
ATOM 2311 N N . PHE A 1 298 ? -27.754 12.799 4.825 1.00 88.81 298 PHE A N 1
ATOM 2312 C CA . PHE A 1 298 ? -29.119 12.356 4.485 1.00 88.81 298 PHE A CA 1
ATOM 2313 C C . PHE A 1 298 ? -29.185 10.898 3.982 1.00 88.81 298 PHE A C 1
ATOM 2315 O O . PHE A 1 298 ? -30.103 10.159 4.319 1.00 88.81 298 PHE A O 1
ATOM 2322 N N . LYS A 1 299 ? -28.203 10.481 3.166 1.00 88.75 299 LYS A N 1
ATOM 2323 C CA . LYS A 1 299 ? -28.060 9.102 2.667 1.00 88.75 299 LYS A CA 1
ATOM 2324 C C . LYS A 1 299 ? -27.280 8.175 3.607 1.00 88.75 299 LYS A C 1
ATOM 2326 O O . LYS A 1 299 ? -27.773 7.113 3.966 1.00 88.75 299 LYS A O 1
ATOM 2331 N N . TYR A 1 300 ? -26.047 8.538 3.962 1.00 89.62 300 TYR A N 1
ATOM 2332 C CA . TYR A 1 300 ? -25.187 7.722 4.819 1.00 89.62 300 TYR A CA 1
ATOM 2333 C C . TYR A 1 300 ? -25.446 8.067 6.284 1.00 89.62 300 TYR A C 1
ATOM 2335 O O . TYR A 1 300 ? -24.693 8.815 6.893 1.00 89.62 300 TYR A O 1
ATOM 2343 N N . THR A 1 301 ? -26.518 7.528 6.858 1.00 87.50 301 THR A N 1
ATOM 2344 C CA . THR A 1 301 ? -26.977 7.886 8.214 1.00 87.50 301 THR A CA 1
ATOM 2345 C C . THR A 1 301 ? -25.931 7.646 9.308 1.00 87.50 301 THR A C 1
ATOM 2347 O O . THR A 1 301 ? -25.977 8.274 10.359 1.00 87.50 301 THR A O 1
ATOM 2350 N N . HIS A 1 302 ? -24.941 6.788 9.074 1.00 83.88 302 HIS A N 1
ATOM 2351 C CA . HIS A 1 302 ? -23.838 6.581 10.008 1.00 83.88 302 HIS A CA 1
ATOM 2352 C C . HIS A 1 302 ? -22.736 7.657 9.920 1.00 83.88 302 HIS A C 1
ATOM 2354 O O . HIS A 1 302 ? -21.812 7.620 10.731 1.00 83.88 302 HIS A O 1
ATOM 2360 N N . ILE A 1 303 ? -22.817 8.603 8.980 1.00 92.69 303 ILE A N 1
ATOM 2361 C CA . ILE A 1 303 ? -21.825 9.656 8.730 1.00 92.69 303 ILE A CA 1
ATOM 2362 C C . ILE A 1 303 ? -22.347 11.014 9.198 1.00 92.69 303 ILE A C 1
ATOM 2364 O O . ILE A 1 303 ? -23.457 11.426 8.861 1.00 92.69 303 ILE A O 1
ATOM 2368 N N . PHE A 1 304 ? -21.505 11.733 9.934 1.00 93.31 304 PHE A N 1
ATOM 2369 C CA . PHE A 1 304 ? -21.764 13.075 10.443 1.00 93.31 304 PHE A CA 1
ATOM 2370 C C . PHE A 1 304 ? -20.624 14.005 10.035 1.00 93.31 304 PHE A C 1
ATOM 2372 O O . PHE A 1 304 ? -19.476 13.580 9.975 1.00 93.31 304 PHE A O 1
ATOM 2379 N N . GLY A 1 305 ? -20.921 15.268 9.754 1.00 92.75 305 GLY A N 1
ATOM 2380 C CA . GLY A 1 305 ? -19.922 16.265 9.374 1.00 92.75 305 GLY A CA 1
ATOM 2381 C C . GLY A 1 305 ? -19.936 17.482 10.288 1.00 92.75 305 GLY A C 1
ATOM 2382 O O . GLY A 1 305 ? -20.965 17.795 10.893 1.00 92.75 305 GLY A O 1
ATOM 2383 N N . LEU A 1 306 ? -18.800 18.177 10.332 1.00 93.19 306 LEU A N 1
ATOM 2384 C CA . LEU A 1 306 ? -18.624 19.474 10.981 1.00 93.19 306 LEU A CA 1
ATOM 2385 C C . LEU A 1 306 ? -18.435 20.600 9.952 1.00 93.19 306 LEU A C 1
ATOM 2387 O O . LEU A 1 306 ? -17.932 20.338 8.856 1.00 93.19 306 LEU A O 1
ATOM 2391 N N . PRO A 1 307 ? -18.748 21.862 10.316 1.00 88.88 307 PRO A N 1
ATOM 2392 C CA . PRO A 1 307 ? -18.548 23.026 9.448 1.00 88.88 307 PRO A CA 1
ATOM 2393 C C . PRO A 1 307 ? -17.125 23.201 8.906 1.00 88.88 307 PRO A C 1
ATOM 2395 O O . PRO A 1 307 ? -16.946 23.735 7.815 1.00 88.88 307 PRO A O 1
ATOM 2398 N N . ASP A 1 308 ? -16.120 22.724 9.639 1.00 85.88 308 ASP A N 1
ATOM 2399 C CA . ASP A 1 308 ? -14.703 22.756 9.254 1.00 85.88 308 ASP A CA 1
ATOM 2400 C C . ASP A 1 308 ? -14.296 21.648 8.264 1.00 85.88 308 ASP A C 1
ATOM 2402 O O . ASP A 1 308 ? -13.129 21.521 7.902 1.00 85.88 308 ASP A O 1
ATOM 2406 N N . GLY A 1 309 ? -15.250 20.825 7.826 1.00 86.75 309 GLY A N 1
ATOM 2407 C CA . GLY A 1 309 ? -15.038 19.782 6.834 1.00 86.75 309 GLY A CA 1
ATOM 2408 C C . GLY A 1 309 ? -14.553 18.445 7.397 1.00 86.75 309 GLY A C 1
ATOM 2409 O O . GLY A 1 309 ? -14.203 17.550 6.616 1.00 86.75 309 GLY A O 1
ATOM 2410 N N . ARG A 1 310 ? -14.489 18.254 8.721 1.00 90.00 310 ARG A N 1
ATOM 2411 C CA . ARG A 1 310 ? -14.226 16.936 9.331 1.00 90.00 310 ARG A CA 1
ATOM 2412 C C . ARG A 1 310 ? -15.461 16.037 9.282 1.00 90.00 310 ARG A C 1
ATOM 2414 O O . ARG A 1 310 ? -16.584 16.500 9.457 1.00 90.00 310 ARG A O 1
ATOM 2421 N N . LEU A 1 311 ? -15.235 14.740 9.069 1.00 90.88 311 LEU A N 1
ATOM 2422 C CA . LEU A 1 311 ? -16.279 13.716 8.971 1.00 90.88 311 LEU A CA 1
ATOM 2423 C C . LEU A 1 311 ? -16.105 12.669 10.069 1.00 90.88 311 LEU A C 1
ATOM 2425 O O . LEU A 1 311 ? -15.004 12.164 10.241 1.00 90.88 311 LEU A O 1
ATOM 2429 N N . TRP A 1 312 ? -17.176 12.308 10.763 1.00 89.69 312 TRP A N 1
ATOM 2430 C CA . TRP A 1 312 ? -17.246 11.247 11.766 1.00 89.69 312 TRP A CA 1
ATOM 2431 C C . TRP A 1 312 ? -18.085 10.086 11.248 1.00 89.69 312 TRP A C 1
ATOM 2433 O O . TRP A 1 312 ? -19.163 10.294 10.693 1.00 89.69 312 TRP A O 1
ATOM 2443 N N . SER A 1 313 ? -17.619 8.861 11.464 1.00 86.31 313 SER A N 1
ATOM 2444 C CA . SER A 1 313 ? -18.404 7.657 11.218 1.00 86.31 313 SER A CA 1
ATOM 2445 C C . SER A 1 313 ? -18.801 7.035 12.546 1.00 86.31 313 SER A C 1
ATOM 2447 O O . SER A 1 313 ? -17.956 6.534 13.277 1.00 86.31 313 SER A O 1
ATOM 2449 N N . THR A 1 314 ? -20.099 7.009 12.835 1.00 79.62 314 THR A N 1
ATOM 2450 C CA . THR A 1 314 ? -20.667 6.302 13.998 1.00 79.62 314 THR A CA 1
ATOM 2451 C C . THR A 1 314 ? -20.511 4.789 13.879 1.00 79.62 314 THR A C 1
ATOM 2453 O O . THR A 1 314 ? -20.447 4.096 14.884 1.00 79.62 314 THR A O 1
ATOM 2456 N N . LYS A 1 315 ? -20.370 4.263 12.655 1.00 71.62 315 LYS A N 1
ATOM 2457 C CA . LYS A 1 315 ? -20.055 2.850 12.424 1.00 71.62 315 LYS A CA 1
ATOM 2458 C C . LYS A 1 315 ? -18.603 2.521 12.777 1.00 71.62 315 LYS A C 1
ATOM 2460 O O . LYS A 1 315 ? -18.350 1.456 13.320 1.00 71.62 315 LYS A O 1
ATOM 2465 N N . ALA A 1 316 ? -17.672 3.423 12.460 1.00 63.62 316 ALA A N 1
ATOM 2466 C CA . ALA A 1 316 ? -16.246 3.235 12.737 1.00 63.62 316 ALA A CA 1
ATOM 2467 C C . ALA A 1 316 ? -15.805 3.806 14.099 1.00 63.62 316 ALA A C 1
ATOM 2469 O O . ALA A 1 316 ? -14.679 3.564 14.520 1.00 63.62 316 ALA A O 1
ATOM 2470 N N . GLY A 1 317 ? -16.652 4.606 14.755 1.00 72.06 317 GLY A N 1
ATOM 2471 C CA . GLY A 1 317 ? -16.339 5.300 16.006 1.00 72.06 317 GLY A CA 1
ATOM 2472 C C . GLY A 1 317 ? -15.173 6.289 15.902 1.00 72.06 317 GLY A C 1
ATOM 2473 O O . GLY A 1 317 ? -14.508 6.531 16.904 1.00 72.06 317 GLY A O 1
ATOM 2474 N N . LYS A 1 318 ? -14.878 6.820 14.706 1.00 78.69 318 LYS A N 1
ATOM 2475 C CA . LYS A 1 318 ? -13.726 7.707 14.470 1.00 78.69 318 LYS A CA 1
ATOM 2476 C C . LYS A 1 318 ? -13.978 8.756 13.389 1.00 78.69 318 LYS A C 1
ATOM 2478 O O . LYS A 1 318 ? -14.915 8.641 12.590 1.00 78.69 318 LYS A O 1
ATOM 2483 N N . PHE A 1 319 ? -13.097 9.758 13.337 1.00 82.06 319 PHE A N 1
ATOM 2484 C CA . PHE A 1 319 ? -13.007 10.667 12.198 1.00 82.06 319 PHE A CA 1
ATOM 2485 C C . PHE A 1 319 ? -12.479 9.935 10.955 1.00 82.06 319 PHE A C 1
ATOM 2487 O O . PHE A 1 319 ? -11.594 9.083 11.037 1.00 82.06 319 PHE A O 1
ATOM 2494 N N . LEU A 1 320 ? -13.026 10.268 9.789 1.00 82.38 320 LEU A N 1
ATOM 2495 C CA . LEU A 1 320 ? -12.571 9.769 8.499 1.00 82.38 320 LEU A CA 1
ATOM 2496 C C . LEU A 1 320 ? -11.467 10.689 7.967 1.00 82.38 320 LEU A C 1
ATOM 2498 O O . LEU A 1 320 ? -11.744 11.729 7.371 1.00 82.38 320 LEU A O 1
ATOM 2502 N N . GLU A 1 321 ? -10.216 10.289 8.188 1.00 71.00 321 GLU A N 1
ATOM 2503 C CA . GLU A 1 321 ? -9.015 11.022 7.751 1.00 71.00 321 GLU A CA 1
ATOM 2504 C C . GLU A 1 321 ? -8.948 11.155 6.218 1.00 71.00 321 GLU A C 1
ATOM 2506 O O . GLU A 1 321 ? -8.669 12.229 5.678 1.00 71.00 321 GLU A O 1
ATOM 2511 N N . GLY A 1 322 ? -9.311 10.084 5.507 1.00 73.31 322 GLY A N 1
ATOM 2512 C CA . GLY A 1 322 ? -9.263 10.022 4.050 1.00 73.31 322 GLY A CA 1
ATOM 2513 C C . GLY A 1 322 ? -7.845 9.895 3.480 1.00 73.31 322 GLY A C 1
ATOM 2514 O O . GLY A 1 322 ? -6.871 9.729 4.205 1.00 73.31 322 GLY A O 1
ATOM 2515 N N . PHE A 1 323 ? -7.727 9.943 2.155 1.00 70.75 323 PHE A N 1
ATOM 2516 C CA . PHE A 1 323 ? -6.468 9.875 1.410 1.00 70.75 323 PHE A CA 1
ATOM 2517 C C . PHE A 1 323 ? -6.484 10.848 0.225 1.00 70.75 323 PHE A C 1
ATOM 2519 O O . PHE A 1 323 ? -7.549 11.233 -0.260 1.00 70.75 323 PHE A O 1
ATOM 2526 N N . GLN A 1 324 ? -5.306 11.250 -0.254 1.00 71.69 324 GLN A N 1
ATOM 2527 C CA . GLN A 1 324 ? -5.177 12.152 -1.402 1.00 71.69 324 GLN A CA 1
ATOM 2528 C C . GLN A 1 324 ? -5.192 11.373 -2.719 1.00 71.69 324 GLN A C 1
ATOM 2530 O O . GLN A 1 324 ? -4.402 10.452 -2.916 1.00 71.69 324 GLN A O 1
ATOM 2535 N N . LEU A 1 325 ? -6.055 11.775 -3.653 1.00 54.69 325 LEU A N 1
ATOM 2536 C CA . LEU A 1 325 ? -6.064 11.256 -5.021 1.00 54.69 325 LEU A CA 1
ATOM 2537 C C . LEU A 1 325 ? -6.364 12.390 -6.002 1.00 54.69 325 LEU A C 1
ATOM 2539 O O . LEU A 1 325 ? -7.403 13.041 -5.914 1.00 54.69 325 LEU A O 1
ATOM 2543 N N . ASN A 1 326 ? -5.464 12.606 -6.967 1.00 58.16 326 ASN A N 1
ATOM 2544 C CA . ASN A 1 326 ? -5.562 13.683 -7.962 1.00 58.16 326 ASN A CA 1
ATOM 2545 C C . ASN A 1 326 ? -5.744 15.089 -7.345 1.00 58.16 326 ASN A C 1
ATOM 2547 O O . ASN A 1 326 ? -6.437 15.923 -7.922 1.00 58.16 326 ASN A O 1
ATOM 2551 N N . GLY A 1 327 ? -5.144 15.341 -6.175 1.00 63.00 327 GLY A N 1
ATOM 2552 C CA . GLY A 1 327 ? -5.226 16.623 -5.460 1.00 63.00 327 GLY A CA 1
ATOM 2553 C C . GLY A 1 327 ? -6.501 16.834 -4.636 1.00 63.00 327 GLY A C 1
ATOM 2554 O O . GLY A 1 327 ? -6.650 17.898 -4.046 1.00 63.00 327 GLY A O 1
ATOM 2555 N N . TYR A 1 328 ? -7.398 15.843 -4.586 1.00 71.31 328 TYR A N 1
ATOM 2556 C CA . TYR A 1 328 ? -8.611 15.872 -3.771 1.00 71.31 328 TYR A CA 1
ATOM 2557 C C . TYR A 1 328 ? -8.518 14.879 -2.611 1.00 71.31 328 TYR A C 1
ATOM 2559 O O . TYR A 1 328 ? -8.120 13.724 -2.799 1.00 71.31 328 TYR A O 1
ATOM 2567 N N . SER A 1 329 ? -8.999 15.297 -1.441 1.00 78.94 329 SER A N 1
ATOM 2568 C CA . SER A 1 329 ? -9.230 14.417 -0.296 1.00 78.94 329 SER A CA 1
ATOM 2569 C C . SER A 1 329 ? -10.398 13.468 -0.590 1.00 78.94 329 SER A C 1
ATOM 2571 O O . SER A 1 329 ? -11.481 13.896 -1.001 1.00 78.94 329 SER A O 1
ATOM 2573 N N . ARG A 1 330 ? -10.207 12.164 -0.381 1.00 83.94 330 ARG A N 1
ATOM 2574 C CA . ARG A 1 330 ? -11.233 11.126 -0.569 1.00 83.94 330 ARG A CA 1
ATOM 2575 C C . ARG A 1 330 ? -11.381 10.274 0.679 1.00 83.94 330 ARG A C 1
ATOM 2577 O O . ARG A 1 330 ? -10.405 10.021 1.366 1.00 83.94 330 ARG A O 1
ATOM 2584 N N . VAL A 1 331 ? -12.588 9.798 0.944 1.00 82.44 331 VAL A N 1
ATOM 2585 C CA . VAL A 1 331 ? -12.915 8.907 2.064 1.00 82.44 331 VAL A CA 1
ATOM 2586 C C . VAL A 1 331 ? -13.597 7.649 1.538 1.00 82.44 331 VAL A C 1
ATOM 2588 O O . VAL A 1 331 ? -14.274 7.694 0.508 1.00 82.44 331 VAL A O 1
ATOM 2591 N N . TYR A 1 332 ? -13.416 6.525 2.227 1.00 78.06 332 TYR A N 1
ATOM 2592 C CA . TYR A 1 332 ? -14.174 5.308 1.951 1.00 78.06 332 TYR A CA 1
ATOM 2593 C C . TYR A 1 332 ? -15.443 5.295 2.799 1.00 78.06 332 TYR A C 1
ATOM 2595 O O . TYR A 1 332 ? -15.384 5.435 4.018 1.00 78.06 332 TYR A O 1
ATOM 2603 N N . ILE A 1 333 ? -16.591 5.160 2.139 1.00 78.12 333 ILE A N 1
ATOM 2604 C CA . ILE A 1 333 ? -17.897 5.002 2.782 1.00 78.12 333 ILE A CA 1
ATOM 2605 C C . ILE A 1 333 ? -18.601 3.855 2.055 1.00 78.12 333 ILE A C 1
ATOM 2607 O O . ILE A 1 333 ? -18.799 3.926 0.841 1.00 78.12 333 ILE A O 1
ATOM 2611 N N . GLU A 1 334 ? -18.940 2.788 2.785 1.00 75.25 334 GLU A N 1
ATOM 2612 C CA . GLU A 1 334 ? -19.596 1.578 2.252 1.00 75.25 334 GLU A CA 1
ATOM 2613 C C . GLU A 1 334 ? -18.864 0.971 1.034 1.00 75.25 334 GLU A C 1
ATOM 2615 O O . GLU A 1 334 ? -19.462 0.752 -0.023 1.00 75.25 334 GLU A O 1
ATOM 2620 N N . GLY A 1 335 ? -17.546 0.753 1.148 1.00 61.66 335 GLY A N 1
ATOM 2621 C CA . GLY A 1 335 ? -16.716 0.195 0.072 1.00 61.66 335 GLY A CA 1
ATOM 2622 C C . GLY A 1 335 ? -16.540 1.093 -1.161 1.00 61.66 335 GLY A C 1
ATOM 2623 O O . GLY A 1 335 ? -15.963 0.666 -2.158 1.00 61.66 335 GLY A O 1
ATOM 2624 N N . LYS A 1 336 ? -17.028 2.341 -1.137 1.00 72.50 336 LYS A N 1
ATOM 2625 C CA . LYS A 1 336 ? -16.886 3.293 -2.248 1.00 72.50 336 LYS A CA 1
ATOM 2626 C C . LYS A 1 336 ? -15.968 4.435 -1.856 1.00 72.50 336 LYS A C 1
ATOM 2628 O O . LYS A 1 336 ? -16.161 5.076 -0.827 1.00 72.50 336 LYS A O 1
ATOM 2633 N N . SER A 1 337 ? -15.006 4.739 -2.722 1.00 81.56 337 SER A N 1
ATOM 2634 C CA . SER A 1 337 ? -14.201 5.950 -2.593 1.00 81.56 337 SER A CA 1
ATOM 2635 C C . SER A 1 337 ? -15.022 7.161 -3.034 1.00 81.56 337 SER A C 1
ATOM 2637 O O . SER A 1 337 ? -15.364 7.285 -4.214 1.00 81.56 337 SER A O 1
ATOM 2639 N N . ILE A 1 338 ? -15.310 8.080 -2.117 1.00 85.38 338 ILE A N 1
ATOM 2640 C CA . ILE A 1 338 ? -16.079 9.303 -2.371 1.00 85.38 338 ILE A CA 1
ATOM 2641 C C . ILE A 1 338 ? -15.203 10.517 -2.057 1.00 85.38 338 ILE A C 1
ATOM 2643 O O . ILE A 1 338 ? -14.413 10.500 -1.118 1.00 85.38 338 ILE A O 1
ATOM 2647 N N . ALA A 1 339 ? -15.308 11.580 -2.856 1.00 89.25 339 ALA A N 1
ATOM 2648 C CA . ALA A 1 339 ? -14.596 12.820 -2.567 1.00 89.25 339 ALA A CA 1
ATOM 2649 C C . ALA A 1 339 ? -15.141 13.473 -1.286 1.00 89.25 339 ALA A C 1
ATOM 2651 O O . ALA A 1 339 ? -16.356 13.603 -1.123 1.00 89.25 339 ALA A O 1
ATOM 2652 N N . ARG A 1 340 ? -14.243 13.884 -0.389 1.00 89.94 340 ARG A N 1
ATOM 2653 C CA . ARG A 1 340 ? -14.586 14.424 0.931 1.00 89.94 340 ARG A CA 1
ATOM 2654 C C . ARG A 1 340 ? -15.359 15.741 0.827 1.00 89.94 340 ARG A C 1
ATOM 2656 O O . ARG A 1 340 ? -16.405 15.852 1.461 1.00 89.94 340 ARG A O 1
ATOM 2663 N N . HIS A 1 341 ? -14.945 16.662 -0.049 1.00 90.62 341 HIS A N 1
ATOM 2664 C CA . HIS A 1 341 ? -15.700 17.891 -0.341 1.00 90.62 341 HIS A CA 1
ATOM 2665 C C . HIS A 1 341 ? -17.153 17.612 -0.751 1.00 90.62 341 HIS A C 1
ATOM 2667 O O . HIS A 1 341 ? -18.063 18.309 -0.320 1.00 90.62 341 HIS A O 1
ATOM 2673 N N . ARG A 1 342 ? -17.406 16.554 -1.535 1.00 92.31 342 ARG A N 1
ATOM 2674 C CA . ARG A 1 342 ? -18.763 16.214 -1.979 1.00 92.31 342 ARG A CA 1
ATOM 2675 C C . ARG A 1 342 ? -19.640 15.789 -0.805 1.00 92.31 342 ARG A C 1
ATOM 2677 O O . ARG A 1 342 ? -20.771 16.244 -0.705 1.00 92.31 342 ARG A O 1
ATOM 2684 N N . ILE A 1 343 ? -19.106 14.956 0.086 1.00 93.19 343 ILE A N 1
ATOM 2685 C CA . ILE A 1 343 ? -19.802 14.525 1.305 1.00 93.19 343 ILE A CA 1
ATOM 2686 C C . ILE A 1 343 ? -20.066 15.716 2.232 1.00 93.19 343 ILE A C 1
ATOM 2688 O O . ILE A 1 343 ? -21.179 15.872 2.721 1.00 93.19 343 ILE A O 1
ATOM 2692 N N . ASN A 1 344 ? -19.077 16.589 2.434 1.00 93.56 344 ASN A N 1
ATOM 2693 C CA . ASN A 1 344 ? -19.243 17.795 3.245 1.00 93.56 344 ASN A CA 1
ATOM 2694 C C . ASN A 1 344 ? -20.298 18.746 2.681 1.00 93.56 344 ASN A C 1
ATOM 2696 O O . ASN A 1 344 ? -21.110 19.264 3.443 1.00 93.56 344 ASN A O 1
ATOM 2700 N N . PHE A 1 345 ? -20.328 18.934 1.362 1.00 93.38 345 PHE A N 1
ATOM 2701 C CA . PHE A 1 345 ? -21.364 19.727 0.713 1.00 93.38 345 PHE A CA 1
ATOM 2702 C C . PHE A 1 345 ? -22.752 19.101 0.905 1.00 93.38 345 PHE A C 1
ATOM 2704 O O . PHE A 1 345 ? -23.669 19.769 1.368 1.00 93.38 345 PHE A O 1
ATOM 2711 N N . GLU A 1 346 ? -22.905 17.802 0.629 1.00 94.38 346 GLU A N 1
ATOM 2712 C CA . GLU A 1 346 ? -24.176 17.085 0.817 1.00 94.38 346 GLU A CA 1
ATOM 2713 C C . GLU A 1 346 ? -24.690 17.171 2.269 1.00 94.38 346 GLU A C 1
ATOM 2715 O O . GLU A 1 346 ? -25.892 17.322 2.500 1.00 94.38 346 GLU A O 1
ATOM 2720 N N . ILE A 1 347 ? -23.787 17.136 3.254 1.00 94.38 347 ILE A N 1
ATOM 2721 C CA . ILE A 1 347 ? -24.107 17.325 4.677 1.00 94.38 347 ILE A CA 1
ATOM 2722 C C . ILE A 1 347 ? -24.497 18.775 4.979 1.00 94.38 347 ILE A C 1
ATOM 2724 O O . ILE A 1 347 ? -25.457 19.010 5.717 1.00 94.38 347 ILE A O 1
ATOM 2728 N N . SER A 1 348 ? -23.776 19.755 4.429 1.00 92.81 348 SER A N 1
ATOM 2729 C CA . SER A 1 348 ? -24.022 21.170 4.713 1.00 92.81 348 SER A CA 1
ATOM 2730 C C . SER A 1 348 ? -25.406 21.607 4.224 1.00 92.81 348 SER A C 1
ATOM 2732 O O . SER A 1 348 ? -26.134 22.265 4.982 1.00 92.81 348 SER A O 1
ATOM 2734 N N . VAL A 1 349 ? -25.792 21.169 3.016 1.00 91.19 349 VAL A N 1
ATOM 2735 C CA . VAL A 1 349 ? -27.089 21.468 2.386 1.00 91.19 349 VAL A CA 1
ATOM 2736 C C . VAL A 1 349 ? -28.205 20.488 2.759 1.00 91.19 349 VAL A C 1
ATOM 2738 O O . VAL A 1 349 ? -29.374 20.796 2.544 1.00 91.19 349 VAL A O 1
ATOM 2741 N N . GLY A 1 350 ? -27.873 19.318 3.314 1.00 90.69 350 GLY A N 1
ATOM 2742 C CA . GLY A 1 350 ? -28.844 18.302 3.737 1.00 90.69 350 GLY A CA 1
ATOM 2743 C C . GLY A 1 350 ? -29.532 17.548 2.591 1.00 90.69 350 GLY A C 1
ATOM 2744 O O . GLY A 1 350 ? -30.595 16.966 2.794 1.00 90.69 350 GLY A O 1
ATOM 2745 N N . ARG A 1 351 ? -28.956 17.554 1.383 1.00 93.00 351 ARG A N 1
ATOM 2746 C CA . ARG A 1 351 ? -29.495 16.875 0.191 1.00 93.00 351 ARG A CA 1
ATOM 2747 C C . ARG A 1 351 ? -28.381 16.389 -0.731 1.00 93.00 351 ARG A C 1
ATOM 2749 O O . ARG A 1 351 ? -27.234 16.804 -0.601 1.00 93.00 351 ARG A O 1
ATOM 2756 N N . ALA A 1 352 ? -28.736 15.556 -1.708 1.00 90.38 352 ALA A N 1
ATOM 2757 C CA . ALA A 1 352 ? -27.821 15.177 -2.780 1.00 90.38 352 ALA A CA 1
ATOM 2758 C C . ALA A 1 352 ? -27.431 16.393 -3.638 1.00 90.38 352 ALA A C 1
ATOM 2760 O O . ALA A 1 352 ? -28.235 17.313 -3.836 1.00 90.38 352 ALA A O 1
ATOM 2761 N N . VAL A 1 353 ? -26.219 16.350 -4.198 1.00 89.31 353 VAL A N 1
ATOM 2762 C CA . VAL A 1 353 ? -25.817 17.237 -5.303 1.00 89.31 353 VAL A CA 1
ATOM 2763 C C . VAL A 1 353 ? -26.764 17.015 -6.487 1.00 89.31 353 VAL A C 1
ATOM 2765 O O . VAL A 1 353 ? -27.119 15.871 -6.781 1.00 89.31 353 VAL A O 1
ATOM 2768 N N . GLY A 1 354 ? -27.185 18.093 -7.148 1.00 86.38 354 GLY A N 1
ATOM 2769 C CA . GLY A 1 354 ? -28.074 18.031 -8.307 1.00 86.38 354 GLY A CA 1
ATOM 2770 C C . GLY A 1 354 ? -27.485 17.196 -9.449 1.00 86.38 354 GLY A C 1
ATOM 2771 O O . GLY A 1 354 ? -26.274 17.155 -9.641 1.00 86.38 354 GLY A O 1
ATOM 2772 N N . GLU A 1 355 ? -28.343 16.547 -10.240 1.00 80.38 355 GLU A N 1
ATOM 2773 C CA . GLU A 1 355 ? -27.947 15.568 -11.273 1.00 80.38 355 GLU A CA 1
ATOM 2774 C C . GLU A 1 355 ? -26.980 16.131 -12.341 1.00 80.38 355 GLU A C 1
ATOM 2776 O O . GLU A 1 355 ? -26.192 15.385 -12.921 1.00 80.38 355 GLU A O 1
ATOM 2781 N N . ALA A 1 356 ? -26.984 17.452 -12.554 1.00 82.12 356 ALA A N 1
ATOM 2782 C CA . ALA A 1 356 ? -26.109 18.164 -13.492 1.00 82.12 356 ALA A CA 1
ATOM 2783 C C . ALA A 1 356 ? -25.109 19.128 -12.818 1.00 82.12 356 ALA A C 1
ATOM 2785 O O . ALA A 1 356 ? -24.480 19.944 -13.501 1.00 82.12 356 ALA A O 1
ATOM 2786 N N . MET A 1 357 ? -24.971 19.052 -11.493 1.00 87.06 357 MET A N 1
ATOM 2787 C CA . MET A 1 357 ? -24.135 19.958 -10.712 1.00 87.06 357 MET A CA 1
ATOM 2788 C C . MET A 1 357 ? -22.853 19.277 -10.224 1.00 87.06 357 MET A C 1
ATOM 2790 O O . MET A 1 357 ? -22.805 18.068 -9.997 1.00 87.06 357 MET A O 1
ATOM 2794 N N . GLU A 1 358 ? -21.803 20.069 -10.041 1.00 88.00 358 GLU A N 1
ATOM 2795 C CA . GLU A 1 358 ? -20.537 19.664 -9.441 1.00 88.00 358 GLU A CA 1
ATOM 2796 C C . GLU A 1 358 ? -20.272 20.513 -8.191 1.00 88.00 358 GLU A C 1
ATOM 2798 O O . GLU A 1 358 ? -20.684 21.671 -8.105 1.00 88.00 358 GLU A O 1
ATOM 2803 N N . VAL A 1 359 ? -19.598 19.918 -7.208 1.00 88.31 359 VAL A N 1
ATOM 2804 C CA . VAL A 1 359 ? -19.153 20.634 -6.009 1.00 88.31 359 VAL A CA 1
ATOM 2805 C C . VAL A 1 359 ? -17.782 21.226 -6.303 1.00 88.31 359 VAL A C 1
ATOM 2807 O O . VAL A 1 359 ? -16.880 20.508 -6.733 1.00 88.31 359 VAL A O 1
ATOM 2810 N N . ASP A 1 360 ? -17.648 22.523 -6.074 1.00 87.44 360 ASP A N 1
ATOM 2811 C CA . ASP A 1 360 ? -16.465 23.327 -6.363 1.00 87.44 360 ASP A CA 1
ATOM 2812 C C . ASP A 1 360 ? -15.993 24.054 -5.098 1.00 87.44 360 ASP A C 1
ATOM 2814 O O . ASP A 1 360 ? -16.799 24.420 -4.236 1.00 87.44 360 ASP A O 1
ATOM 2818 N N . HIS A 1 361 ? -14.684 24.285 -5.001 1.00 87.88 361 HIS A N 1
ATOM 2819 C CA . HIS A 1 361 ? -14.082 25.066 -3.923 1.00 87.88 361 HIS A CA 1
ATOM 2820 C C . HIS A 1 361 ? -14.106 26.549 -4.286 1.00 87.88 361 HIS A C 1
ATOM 2822 O O . HIS A 1 361 ? -13.509 26.954 -5.285 1.00 87.88 361 HIS A O 1
ATOM 2828 N N . ILE A 1 362 ? -14.765 27.383 -3.477 1.00 84.00 362 ILE A N 1
ATOM 2829 C CA . ILE A 1 362 ? -14.866 28.837 -3.684 1.00 84.00 362 ILE A CA 1
ATOM 2830 C C . ILE A 1 362 ? -13.464 29.435 -3.835 1.00 84.00 362 ILE A C 1
ATOM 2832 O O . ILE A 1 362 ? -13.189 30.093 -4.842 1.00 84.00 362 ILE A O 1
ATOM 2836 N N . VAL A 1 363 ? -12.570 29.101 -2.906 1.00 78.00 363 VAL A N 1
ATOM 2837 C CA . VAL A 1 363 ? -11.150 29.444 -2.900 1.00 78.00 363 VAL A CA 1
ATOM 2838 C C . VAL A 1 363 ? -10.325 28.172 -3.096 1.00 78.00 363 VAL A C 1
ATOM 2840 O O . VAL A 1 363 ? -10.395 27.230 -2.306 1.00 78.00 363 VAL A O 1
ATOM 2843 N N . SER A 1 364 ? -9.530 28.141 -4.166 1.00 66.38 364 SER A N 1
ATOM 2844 C CA . SER A 1 364 ? -8.561 27.069 -4.422 1.00 66.38 364 SER A CA 1
ATOM 2845 C C . SER A 1 364 ? -7.248 27.316 -3.663 1.00 66.38 364 SER A C 1
ATOM 2847 O O . SER A 1 364 ? -6.878 28.477 -3.471 1.00 66.38 364 SER A O 1
ATOM 2849 N N . PRO A 1 365 ? -6.505 26.264 -3.268 1.00 66.50 365 PRO A N 1
ATOM 2850 C CA . PRO A 1 365 ? -5.194 26.435 -2.650 1.00 66.50 365 PRO A CA 1
ATOM 2851 C C . PRO A 1 365 ? -4.213 27.127 -3.617 1.00 66.50 365 PRO A C 1
ATOM 2853 O O . PRO A 1 365 ? -4.264 26.871 -4.826 1.00 66.50 365 PRO A O 1
ATOM 2856 N N . PRO A 1 366 ? -3.311 27.993 -3.116 1.00 59.19 366 PRO A N 1
ATOM 2857 C CA . PRO A 1 366 ? -2.318 28.663 -3.949 1.00 59.19 366 PRO A CA 1
ATOM 2858 C C . PRO A 1 366 ? -1.400 27.648 -4.644 1.00 59.19 366 PRO A C 1
ATOM 2860 O O . PRO A 1 366 ? -1.078 26.601 -4.086 1.00 59.19 366 PRO A O 1
ATOM 2863 N N . LEU A 1 367 ? -0.982 27.946 -5.877 1.00 57.25 367 LEU A N 1
ATOM 2864 C CA . LEU A 1 367 ? -0.076 27.089 -6.649 1.00 57.25 367 LEU A CA 1
ATOM 2865 C C . LEU A 1 367 ? 1.392 27.393 -6.303 1.00 57.25 367 LEU A C 1
ATOM 2867 O O . LEU A 1 367 ? 1.794 28.551 -6.214 1.00 57.25 367 LEU A O 1
ATOM 2871 N N . LEU A 1 368 ? 2.195 26.343 -6.158 1.00 53.53 368 LEU A N 1
ATOM 2872 C CA . LEU A 1 368 ? 3.653 26.370 -6.136 1.00 53.53 368 LEU A CA 1
ATOM 2873 C C . LEU A 1 368 ? 4.213 26.811 -7.506 1.00 53.53 368 LEU A C 1
ATOM 2875 O O . LEU A 1 368 ? 3.525 26.694 -8.525 1.00 53.53 368 LEU A O 1
ATOM 2879 N N . PRO A 1 369 ? 5.480 27.273 -7.572 1.00 42.91 369 PRO A N 1
ATOM 2880 C CA . PRO A 1 369 ? 6.127 27.713 -8.817 1.00 42.91 369 PRO A CA 1
ATOM 2881 C C . PRO A 1 369 ? 6.173 26.654 -9.931 1.00 42.91 369 PRO A C 1
ATOM 2883 O O . PRO A 1 369 ? 6.299 26.994 -11.105 1.00 42.91 369 PRO A O 1
ATOM 2886 N N . ASP A 1 370 ? 6.067 25.373 -9.577 1.00 45.94 370 ASP A N 1
ATOM 2887 C CA . ASP A 1 370 ? 6.014 24.242 -10.508 1.00 45.94 370 ASP A CA 1
ATOM 2888 C C . ASP A 1 370 ? 4.584 23.891 -10.978 1.00 45.94 370 ASP A C 1
ATOM 2890 O O . ASP A 1 370 ? 4.394 22.962 -11.766 1.00 45.94 370 ASP A O 1
ATOM 2894 N N . GLY A 1 371 ? 3.577 24.644 -10.518 1.00 50.25 371 GLY A N 1
ATOM 2895 C CA . GLY A 1 371 ? 2.164 24.460 -10.837 1.00 50.25 371 GLY A CA 1
ATOM 2896 C C . GLY A 1 371 ? 1.433 23.430 -9.969 1.00 50.25 371 GLY A C 1
ATOM 2897 O O . GLY A 1 371 ? 0.279 23.122 -10.273 1.00 50.25 371 GLY A O 1
ATOM 2898 N N . SER A 1 372 ? 2.058 22.887 -8.919 1.00 44.72 372 SER A N 1
ATOM 2899 C CA . SER A 1 372 ? 1.403 21.990 -7.954 1.00 44.72 372 SER A CA 1
ATOM 2900 C C . SER A 1 372 ? 0.700 22.769 -6.819 1.00 44.72 372 SER A C 1
ATOM 2902 O O . SER A 1 372 ? 1.107 23.882 -6.515 1.00 44.72 372 SER A O 1
ATOM 2904 N N . PRO A 1 373 ? -0.390 22.277 -6.199 1.00 55.44 373 PRO A N 1
ATOM 2905 C CA . PRO A 1 373 ? -1.078 22.998 -5.118 1.00 55.44 373 PRO A CA 1
ATOM 2906 C C . PRO A 1 373 ? -0.293 22.981 -3.790 1.00 55.44 373 PRO A C 1
ATOM 2908 O O . PRO A 1 373 ? 0.260 21.953 -3.398 1.00 55.44 373 PRO A O 1
ATOM 2911 N N . TYR A 1 374 ? -0.280 24.108 -3.072 1.00 42.66 374 TYR A N 1
ATOM 2912 C CA . TYR A 1 374 ? 0.310 24.261 -1.738 1.00 42.66 374 TYR A CA 1
ATOM 2913 C C . TYR A 1 374 ? -0.648 23.711 -0.664 1.00 42.66 374 TYR A C 1
ATOM 2915 O O . TYR A 1 374 ? -1.476 24.439 -0.121 1.00 42.66 374 TYR A O 1
ATOM 2923 N N . GLY A 1 375 ? -0.550 22.412 -0.366 1.00 55.62 375 GLY A N 1
ATOM 2924 C CA . GLY A 1 375 ? -1.271 21.766 0.742 1.00 55.62 375 GLY A CA 1
ATOM 2925 C C . GLY A 1 375 ? -2.649 21.164 0.398 1.00 55.62 375 GLY A C 1
ATOM 2926 O O . GLY A 1 375 ? -3.105 21.250 -0.745 1.00 55.62 375 GLY A O 1
ATOM 2927 N N . PRO A 1 376 ? -3.293 20.481 1.369 1.00 60.84 376 PRO A N 1
ATOM 2928 C CA . PRO A 1 376 ? -4.597 19.840 1.182 1.00 60.84 376 PRO A CA 1
ATOM 2929 C C . PRO A 1 376 ? -5.705 20.875 0.931 1.00 60.84 376 PRO A C 1
ATOM 2931 O O . PRO A 1 376 ? -5.670 21.972 1.483 1.00 60.84 376 PRO A O 1
ATOM 2934 N N . GLN A 1 377 ? -6.694 20.524 0.103 1.00 72.00 377 GLN A N 1
ATOM 2935 C CA . GLN A 1 377 ? -7.842 21.395 -0.177 1.00 72.00 377 GLN A CA 1
ATOM 2936 C C . GLN A 1 377 ? -8.688 21.640 1.086 1.00 72.00 377 GLN A C 1
ATOM 2938 O O . GLN A 1 377 ? -8.937 20.715 1.862 1.00 72.00 377 GLN A O 1
ATOM 2943 N N . ASP A 1 378 ? -9.134 22.885 1.274 1.00 84.12 378 ASP A N 1
ATOM 2944 C CA . ASP A 1 378 ? -10.023 23.289 2.368 1.00 84.12 378 ASP A CA 1
ATOM 2945 C C . ASP A 1 378 ? -11.462 22.836 2.083 1.00 84.12 378 ASP A C 1
ATOM 2947 O O . ASP A 1 378 ? -12.206 23.502 1.363 1.00 84.12 378 ASP A O 1
ATOM 2951 N N . ASP A 1 379 ? -11.839 21.692 2.655 1.00 87.06 379 ASP A N 1
ATOM 2952 C CA . ASP A 1 379 ? -13.163 21.076 2.510 1.00 87.06 379 ASP A CA 1
ATOM 2953 C C . ASP A 1 379 ? -14.209 21.615 3.516 1.00 87.06 379 ASP A C 1
ATOM 2955 O O . ASP A 1 379 ? -15.230 20.952 3.749 1.00 87.06 379 ASP A O 1
ATOM 2959 N N . SER A 1 380 ? -13.967 22.772 4.145 1.00 89.19 380 SER A N 1
ATOM 2960 C CA . SER A 1 380 ? -14.932 23.424 5.036 1.00 89.19 380 SER A CA 1
ATOM 2961 C C . SER A 1 380 ? -16.202 23.834 4.290 1.00 89.19 380 SER A C 1
ATOM 2963 O O . SER A 1 380 ? -16.172 24.228 3.127 1.00 89.19 380 SER A O 1
ATOM 2965 N N . TRP A 1 381 ? -17.357 23.769 4.955 1.00 91.69 381 TRP A N 1
ATOM 2966 C CA . TRP A 1 381 ? -18.650 24.018 4.303 1.00 91.69 381 TRP A CA 1
ATOM 2967 C C . TRP A 1 381 ? -18.752 25.420 3.703 1.00 91.69 381 TRP A C 1
ATOM 2969 O O . TRP A 1 381 ? -19.411 25.597 2.683 1.00 91.69 381 TRP A O 1
ATOM 2979 N N . GLY A 1 382 ? -18.092 26.402 4.324 1.00 86.19 382 GLY A N 1
ATOM 2980 C CA . GLY A 1 382 ? -18.051 27.783 3.846 1.00 86.19 382 GLY A CA 1
ATOM 2981 C C . GLY A 1 382 ? -17.209 27.982 2.586 1.00 86.19 382 GLY A C 1
ATOM 2982 O O . GLY A 1 382 ? -17.371 29.003 1.928 1.00 86.19 382 GLY A O 1
ATOM 2983 N N . ASN A 1 383 ? -16.348 27.023 2.234 1.00 88.31 383 ASN A N 1
ATOM 2984 C CA . ASN A 1 383 ? -15.533 27.058 1.023 1.00 88.31 383 ASN A CA 1
ATOM 2985 C C . ASN A 1 383 ? -16.109 26.189 -0.109 1.00 88.31 383 ASN A C 1
ATOM 2987 O O . ASN A 1 383 ? -15.461 26.024 -1.137 1.00 88.31 383 ASN A O 1
ATOM 2991 N N . LEU A 1 384 ? -17.310 25.623 0.043 1.00 90.31 384 LEU A N 1
ATOM 2992 C CA . LEU A 1 384 ? -17.911 24.736 -0.954 1.00 90.31 384 LEU A CA 1
ATOM 2993 C C . LEU A 1 384 ? -19.143 25.373 -1.590 1.00 90.31 384 LEU A C 1
ATOM 2995 O O . LEU A 1 384 ? -20.016 25.901 -0.904 1.00 90.31 384 LEU A O 1
ATOM 2999 N N . GLN A 1 385 ? -19.241 25.268 -2.910 1.00 89.88 385 GLN A N 1
ATOM 3000 C CA . GLN A 1 385 ? -20.396 25.723 -3.676 1.00 89.88 385 GLN A CA 1
ATOM 3001 C C . GLN A 1 385 ? -20.801 24.692 -4.728 1.00 89.88 385 GLN A C 1
ATOM 3003 O O . GLN A 1 385 ? -19.998 23.873 -5.168 1.00 89.88 385 GLN A O 1
ATOM 3008 N N . GLU A 1 386 ? -22.061 24.745 -5.144 1.00 90.06 386 GLU A N 1
ATOM 3009 C CA . GLU A 1 386 ? -22.589 23.927 -6.231 1.00 90.06 386 GLU A CA 1
ATOM 3010 C C . GLU A 1 386 ? -22.586 24.761 -7.512 1.00 90.06 386 GLU A C 1
ATOM 3012 O O . GLU A 1 386 ? -23.220 25.814 -7.574 1.00 90.06 386 GLU A O 1
ATOM 3017 N N . LEU A 1 387 ? -21.866 24.302 -8.532 1.00 87.56 387 LEU A N 1
ATOM 3018 C CA . LEU A 1 387 ? -21.816 24.941 -9.844 1.00 87.56 387 LEU A CA 1
ATOM 3019 C C . LEU A 1 387 ? -22.295 23.975 -10.919 1.00 87.56 387 LEU A C 1
ATOM 3021 O O . LEU A 1 387 ? -22.130 22.760 -10.811 1.00 87.56 387 LEU A O 1
ATOM 3025 N N . THR A 1 388 ? -22.850 24.514 -12.004 1.00 87.38 388 THR A N 1
ATOM 3026 C CA . THR A 1 388 ? -23.005 23.708 -13.214 1.00 87.38 388 THR A CA 1
ATOM 3027 C C . THR A 1 388 ? -21.616 23.332 -13.723 1.00 87.38 388 THR A C 1
ATOM 3029 O O . THR A 1 388 ? -20.639 24.062 -13.538 1.00 87.38 388 THR A O 1
ATOM 3032 N N . LYS A 1 389 ? -21.511 22.208 -14.426 1.00 76.44 389 LYS A N 1
ATOM 3033 C CA . LYS A 1 389 ? -20.249 21.804 -15.060 1.00 76.44 389 LYS A CA 1
ATOM 3034 C C . LYS A 1 389 ? -19.677 22.870 -16.005 1.00 76.44 389 LYS A C 1
ATOM 3036 O O . LYS A 1 389 ? -18.461 22.967 -16.177 1.00 76.44 389 LYS A O 1
ATOM 3041 N N . GLU A 1 390 ? -20.550 23.651 -16.638 1.00 79.94 390 GLU A N 1
ATOM 3042 C CA . GLU A 1 390 ? -20.157 24.758 -17.506 1.00 79.94 390 GLU A CA 1
ATOM 3043 C C . GLU A 1 390 ? -19.538 25.907 -16.699 1.00 79.94 390 GLU A C 1
ATOM 3045 O O . GLU A 1 390 ? -18.457 26.385 -17.047 1.00 79.94 390 GLU A O 1
ATOM 3050 N N . ASP A 1 391 ? -20.174 26.306 -15.599 1.00 82.06 391 ASP A N 1
ATOM 3051 C CA . ASP A 1 391 ? -19.719 27.427 -14.772 1.00 82.06 391 ASP A CA 1
ATOM 3052 C C . ASP A 1 391 ? -18.482 27.073 -13.944 1.00 82.06 391 ASP A C 1
ATOM 3054 O O . ASP A 1 391 ? -17.556 27.882 -13.856 1.00 82.06 391 ASP A O 1
ATOM 3058 N N . HIS A 1 392 ? -18.401 25.838 -13.439 1.00 80.69 392 HIS A N 1
ATOM 3059 C CA . HIS A 1 392 ? -17.181 25.296 -12.840 1.00 80.69 392 HIS A CA 1
ATOM 3060 C C . HIS A 1 392 ? -16.024 25.361 -13.850 1.00 80.69 392 HIS A C 1
ATOM 3062 O O . HIS A 1 392 ? -14.957 25.892 -13.546 1.00 80.69 392 HIS A O 1
ATOM 3068 N N . GLY A 1 393 ? -16.265 24.952 -15.103 1.00 71.06 393 GLY A N 1
ATOM 3069 C CA . GLY A 1 393 ? -15.289 25.067 -16.187 1.00 71.06 393 GLY A CA 1
ATOM 3070 C C . GLY A 1 393 ? -14.863 26.509 -16.490 1.00 71.06 393 GLY A C 1
ATOM 3071 O O . GLY A 1 393 ? -13.668 26.767 -16.640 1.00 71.06 393 GLY A O 1
ATOM 3072 N N . LYS A 1 394 ? -15.807 27.460 -16.553 1.00 79.38 394 LYS A N 1
ATOM 3073 C CA . LYS A 1 394 ? -15.513 28.895 -16.746 1.00 79.38 394 LYS A CA 1
ATOM 3074 C C . LYS A 1 394 ? -14.645 29.444 -15.613 1.00 79.38 394 LYS A C 1
ATOM 3076 O O . LYS A 1 394 ? -13.648 30.110 -15.890 1.00 79.38 394 LYS A O 1
ATOM 3081 N N . LYS A 1 395 ? -14.973 29.115 -14.360 1.00 79.00 395 LYS A N 1
ATOM 3082 C CA . LYS A 1 395 ? -14.204 29.514 -13.175 1.00 79.00 395 LYS A CA 1
ATOM 3083 C C . LYS A 1 395 ? -12.789 28.937 -13.200 1.00 79.00 395 LYS A C 1
ATOM 3085 O O . LYS A 1 395 ? -11.830 29.681 -13.012 1.00 79.00 395 LYS A O 1
ATOM 3090 N N . THR A 1 396 ? -12.636 27.646 -13.500 1.00 66.69 396 THR A N 1
ATOM 3091 C CA . THR A 1 396 ? -11.320 27.000 -13.615 1.00 66.69 396 THR A CA 1
ATOM 3092 C C . THR A 1 396 ? -10.459 27.638 -14.712 1.00 66.69 396 THR A C 1
ATOM 3094 O O . THR A 1 396 ? -9.273 27.869 -14.489 1.00 66.69 396 THR A O 1
ATOM 3097 N N . MET A 1 397 ? -11.036 27.959 -15.877 1.00 66.00 397 MET A N 1
ATOM 3098 C CA . MET A 1 397 ? -10.315 28.627 -16.974 1.00 66.00 397 MET A CA 1
ATOM 3099 C C . MET A 1 397 ? -9.919 30.069 -16.634 1.00 66.00 397 MET A C 1
ATOM 3101 O O . MET A 1 397 ? -8.851 30.517 -17.043 1.00 66.00 397 MET A O 1
ATOM 3105 N N . ALA A 1 398 ? -10.758 30.794 -15.888 1.00 67.38 398 ALA A N 1
ATOM 3106 C CA . ALA A 1 398 ? -10.457 32.152 -15.437 1.00 67.38 398 ALA A CA 1
ATOM 3107 C C . ALA A 1 398 ? -9.361 32.173 -14.355 1.00 67.38 398 ALA A C 1
ATOM 3109 O O . ALA A 1 398 ? -8.447 32.990 -14.426 1.00 67.38 398 ALA A O 1
ATOM 3110 N N . ALA A 1 399 ? -9.425 31.254 -13.384 1.00 59.88 399 ALA A N 1
ATOM 3111 C CA . ALA A 1 399 ? -8.451 31.140 -12.296 1.00 59.88 399 ALA A CA 1
ATOM 3112 C C . ALA A 1 399 ? -7.107 30.543 -12.750 1.00 59.88 399 ALA A C 1
ATOM 3114 O O . ALA A 1 399 ? -6.065 30.812 -12.156 1.00 59.88 399 ALA A O 1
ATOM 3115 N N . ASN A 1 400 ? -7.115 29.734 -13.808 1.00 57.69 400 ASN A N 1
ATOM 3116 C CA . ASN A 1 400 ? -5.920 29.155 -14.397 1.00 57.69 400 ASN A CA 1
ATOM 3117 C C . ASN A 1 400 ? -6.076 29.120 -15.930 1.00 57.69 400 ASN A C 1
ATOM 3119 O O . ASN A 1 400 ? -6.628 28.157 -16.466 1.00 57.69 400 ASN A O 1
ATOM 3123 N N . PRO A 1 401 ? -5.535 30.116 -16.660 1.00 51.09 401 PRO A N 1
ATOM 3124 C CA . PRO A 1 401 ? -5.617 30.203 -18.125 1.00 51.09 401 P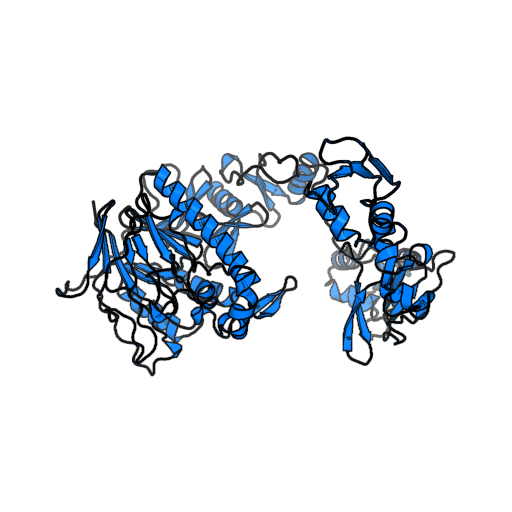RO A CA 1
ATOM 3125 C C . PRO A 1 401 ? -4.997 29.007 -18.879 1.00 51.09 401 PRO A C 1
ATOM 3127 O O . PRO A 1 401 ? -5.142 28.887 -20.097 1.00 51.09 401 PRO A O 1
ATOM 3130 N N . GLY A 1 402 ? -4.276 28.119 -18.176 1.00 47.16 402 GLY A N 1
ATOM 3131 C CA . GLY A 1 402 ? -3.765 26.843 -18.684 1.00 47.16 402 GLY A CA 1
ATOM 3132 C C . GLY A 1 402 ? -4.573 25.607 -18.256 1.00 47.16 402 GLY A C 1
ATOM 3133 O O . GLY A 1 402 ? -4.415 24.541 -18.865 1.00 47.16 402 GLY A O 1
ATOM 3134 N N . ALA A 1 403 ? -5.448 25.721 -17.252 1.00 45.56 403 ALA A N 1
ATOM 3135 C CA . ALA A 1 403 ? -6.335 24.647 -16.824 1.00 45.56 403 ALA A CA 1
ATOM 3136 C C . ALA A 1 403 ? -7.457 24.460 -17.845 1.00 45.56 403 ALA A C 1
ATOM 3138 O O . ALA A 1 403 ? -8.123 25.397 -18.269 1.00 45.56 403 ALA A O 1
ATOM 3139 N N . GLY A 1 404 ? -7.640 23.218 -18.290 1.00 41.84 404 GLY A N 1
ATOM 3140 C CA . GLY A 1 404 ? -8.541 22.911 -19.400 1.00 41.84 404 GLY A CA 1
ATOM 3141 C C . GLY A 1 404 ? -7.845 22.696 -20.746 1.00 41.84 404 GLY A C 1
ATOM 3142 O O . GLY A 1 404 ? -8.515 22.251 -21.680 1.00 41.84 404 GLY A O 1
ATOM 3143 N N . LYS A 1 405 ? -6.505 22.820 -20.846 1.00 42.47 405 LYS A N 1
ATOM 3144 C CA . LYS A 1 405 ? -5.733 22.109 -21.890 1.00 42.47 405 LYS A CA 1
ATOM 3145 C C . LYS A 1 405 ? -5.792 20.601 -21.622 1.00 42.47 405 LYS A C 1
ATOM 3147 O O . LYS A 1 405 ? -4.809 19.956 -21.259 1.00 42.47 405 LYS A O 1
ATOM 3152 N N . LYS A 1 406 ? -6.982 20.015 -21.784 1.00 36.00 406 LYS A N 1
ATOM 3153 C CA . LYS A 1 406 ? -7.187 18.571 -21.784 1.00 36.00 406 LYS A CA 1
ATOM 3154 C C . LYS A 1 406 ? -6.211 17.992 -22.801 1.00 36.00 406 LYS A C 1
ATOM 3156 O O . LYS A 1 406 ? -6.258 18.339 -23.980 1.00 36.00 406 LYS A O 1
ATOM 3161 N N . ARG A 1 407 ? -5.340 17.084 -22.353 1.00 35.22 407 ARG A N 1
ATOM 3162 C CA . ARG A 1 407 ? -4.601 16.159 -23.222 1.00 35.22 407 ARG A CA 1
ATOM 3163 C C . ARG A 1 407 ? -5.617 15.357 -24.045 1.00 35.22 407 ARG A C 1
ATOM 3165 O O . ARG A 1 407 ? -6.017 14.276 -23.631 1.00 35.22 407 ARG A O 1
ATOM 3172 N N . GLY A 1 408 ? -6.028 15.914 -25.184 1.00 36.50 408 GLY A N 1
ATOM 3173 C CA . GLY A 1 408 ? -6.831 15.305 -26.240 1.00 36.50 408 GLY A CA 1
ATOM 3174 C C . GLY A 1 408 ? -7.999 14.449 -25.756 1.00 36.50 408 GLY A C 1
ATOM 3175 O O . GLY A 1 408 ? -7.896 13.222 -25.759 1.00 36.50 408 GLY A O 1
ATOM 3176 N N . VAL A 1 409 ? -9.146 15.065 -25.450 1.00 34.12 409 VAL A N 1
ATOM 3177 C CA . VAL A 1 409 ? -10.410 14.351 -25.678 1.00 34.12 409 VAL A CA 1
ATOM 3178 C C . VAL A 1 409 ? -10.424 14.049 -27.171 1.00 34.12 409 VAL A C 1
ATOM 3180 O O . VAL A 1 409 ? -10.367 14.969 -27.985 1.00 34.12 409 VAL A O 1
ATOM 3183 N N . ARG A 1 410 ? -10.425 12.767 -27.550 1.00 42.09 410 ARG A N 1
ATOM 3184 C CA . ARG A 1 410 ? -10.705 12.388 -28.935 1.00 42.09 410 ARG A CA 1
ATOM 3185 C C . ARG A 1 410 ? -12.157 12.767 -29.203 1.00 42.09 410 ARG A C 1
ATOM 3187 O O . ARG A 1 410 ? -13.050 11.954 -28.979 1.00 42.09 410 ARG A O 1
ATOM 3194 N N . MET A 1 411 ? -12.383 14.003 -29.644 1.00 43.22 411 MET A N 1
ATOM 3195 C CA . MET A 1 411 ? -13.580 14.348 -30.399 1.00 43.22 411 MET A CA 1
ATOM 3196 C C . MET A 1 411 ? -13.679 13.277 -31.488 1.00 43.22 411 MET A C 1
ATOM 3198 O O . MET A 1 411 ? -12.692 13.003 -32.177 1.00 43.22 411 MET A O 1
ATOM 3202 N N . GLY A 1 412 ? -14.799 12.556 -31.554 1.00 54.09 412 GLY A N 1
ATOM 3203 C CA . GLY A 1 412 ? -15.015 11.609 -32.647 1.00 54.09 412 GLY A CA 1
ATOM 3204 C C . GLY A 1 412 ? -14.818 12.314 -33.994 1.00 54.09 412 GLY A C 1
ATOM 3205 O O . GLY A 1 412 ? -14.844 13.538 -34.069 1.00 54.09 412 GLY A O 1
ATOM 3206 N N . PHE A 1 413 ? -14.609 11.565 -35.071 1.00 62.25 413 PHE A N 1
ATOM 3207 C CA . PHE A 1 413 ? -14.453 12.192 -36.385 1.00 62.25 413 PHE A CA 1
ATOM 3208 C C . PHE A 1 413 ? -15.785 12.831 -36.840 1.00 62.25 413 PHE A C 1
ATOM 3210 O O . PHE A 1 413 ? -16.849 12.268 -36.540 1.00 62.25 413 PHE A O 1
ATOM 3217 N N . PRO A 1 414 ? -15.748 13.979 -37.545 1.00 74.00 414 PRO A N 1
ATOM 3218 C CA . PRO A 1 414 ? -16.938 14.618 -38.103 1.00 74.00 414 PRO A CA 1
ATOM 3219 C C . PRO A 1 414 ? -17.656 13.717 -39.113 1.00 74.00 414 PRO A C 1
ATOM 3221 O O . PRO A 1 414 ? -17.014 12.986 -39.878 1.00 74.00 414 PRO A O 1
ATOM 3224 N N . VAL A 1 415 ? -18.986 13.787 -39.137 1.00 78.19 415 VAL A N 1
ATOM 3225 C CA . VAL A 1 415 ? -19.836 12.992 -40.038 1.00 78.19 415 VAL A CA 1
ATOM 3226 C C . VAL A 1 415 ? -20.849 13.869 -40.760 1.00 78.19 415 VAL A C 1
ATOM 3228 O O . VAL A 1 415 ? -21.241 14.924 -40.262 1.00 78.19 415 VAL A O 1
ATOM 3231 N N . ILE A 1 416 ? -21.279 13.415 -41.930 1.00 81.00 416 ILE A N 1
ATOM 3232 C CA . ILE A 1 416 ? -22.365 14.004 -42.709 1.00 81.00 416 ILE A CA 1
ATOM 3233 C C . ILE A 1 416 ? -23.516 13.008 -42.710 1.00 81.00 416 ILE A C 1
ATOM 3235 O O . ILE A 1 416 ? -23.305 11.833 -43.008 1.00 81.00 416 ILE A O 1
ATOM 3239 N N . SER A 1 417 ? -24.716 13.461 -42.365 1.00 86.38 417 SER A N 1
ATOM 3240 C CA . SER A 1 417 ? -25.940 12.713 -42.636 1.00 86.38 417 SER A CA 1
ATOM 3241 C C . SER A 1 417 ? -26.547 13.191 -43.949 1.00 86.38 417 SER A C 1
ATOM 3243 O O . SER A 1 417 ? -26.614 14.400 -44.168 1.00 86.38 417 SER A O 1
ATOM 3245 N N . VAL A 1 418 ? -27.078 12.281 -44.752 1.00 83.31 418 VAL A N 1
ATOM 3246 C CA . VAL A 1 418 ? -27.825 12.603 -45.972 1.00 83.31 418 VAL A CA 1
ATOM 3247 C C . VAL A 1 418 ? -29.213 11.999 -45.850 1.00 83.31 418 VAL A C 1
ATOM 3249 O O . VAL A 1 418 ? -29.343 10.789 -45.643 1.00 83.31 418 VAL A O 1
ATOM 3252 N N . GLN A 1 419 ? -30.250 12.828 -45.938 1.00 84.00 419 GLN A N 1
ATOM 3253 C CA . GLN A 1 419 ? -31.629 12.350 -45.914 1.00 84.00 419 GLN A CA 1
ATOM 3254 C C . GLN A 1 419 ? -31.927 11.585 -47.205 1.00 84.00 419 GLN A C 1
ATOM 3256 O O . GLN A 1 419 ? -31.804 12.131 -48.295 1.00 84.00 419 GLN A O 1
ATOM 3261 N N . VAL A 1 420 ? -32.347 10.325 -47.094 1.00 80.12 420 VAL A N 1
ATOM 3262 C CA . VAL A 1 420 ? -32.546 9.428 -48.245 1.00 80.12 420 VAL A CA 1
ATOM 3263 C C . VAL A 1 420 ? -33.655 9.929 -49.172 1.00 80.12 420 VAL A C 1
ATOM 3265 O O . VAL A 1 420 ? -33.542 9.793 -50.382 1.00 80.12 420 VAL A O 1
ATOM 3268 N N . ALA A 1 421 ? -34.705 10.536 -48.615 1.00 74.81 421 ALA A N 1
ATOM 3269 C CA . ALA A 1 421 ? -35.859 10.997 -49.386 1.00 74.81 421 ALA A CA 1
ATOM 3270 C C . ALA A 1 421 ? -35.621 12.309 -50.157 1.00 74.81 421 ALA A C 1
ATOM 3272 O O . ALA A 1 421 ? -36.252 12.530 -51.183 1.00 74.81 421 ALA A O 1
ATOM 3273 N N . THR A 1 422 ? -34.748 13.193 -49.661 1.00 79.25 422 THR A N 1
ATOM 3274 C CA . THR A 1 422 ? -34.596 14.568 -50.184 1.00 79.25 422 THR A CA 1
ATOM 3275 C C . THR A 1 422 ? -33.179 14.883 -50.659 1.00 79.25 422 THR A C 1
ATOM 3277 O O . THR A 1 422 ? -32.964 15.905 -51.301 1.00 79.25 422 THR A O 1
ATOM 3280 N N . GLY A 1 423 ? -32.196 14.045 -50.318 1.00 76.19 423 GLY A N 1
ATOM 3281 C CA . GLY A 1 423 ? -30.776 14.291 -50.574 1.00 76.19 423 GLY A CA 1
ATOM 3282 C C . GLY A 1 423 ? -30.156 15.390 -49.705 1.00 76.19 423 GLY A C 1
ATOM 3283 O O . GLY A 1 423 ? -28.975 15.684 -49.860 1.00 76.19 423 GLY A O 1
ATOM 3284 N N . VAL A 1 424 ? -30.913 16.002 -48.786 1.00 80.81 424 VAL A N 1
ATOM 3285 C CA . VAL A 1 424 ? -30.421 17.121 -47.973 1.00 80.81 424 VAL A CA 1
ATOM 3286 C C . VAL A 1 424 ? -29.346 16.641 -47.000 1.00 80.81 424 VAL A C 1
ATOM 3288 O O . VAL A 1 424 ? -29.561 15.715 -46.208 1.00 80.81 424 VAL A O 1
ATOM 3291 N N . GLU A 1 425 ? -28.189 17.299 -47.050 1.00 84.31 425 GLU A N 1
ATOM 3292 C CA . GLU A 1 425 ? -27.048 16.998 -46.195 1.00 84.31 425 GLU A CA 1
ATOM 3293 C C . GLU A 1 425 ? -27.041 17.841 -44.917 1.00 84.31 425 GLU A C 1
ATOM 3295 O O . GLU A 1 425 ? -27.335 19.037 -44.922 1.00 84.31 425 GLU A O 1
ATOM 3300 N N . ARG A 1 426 ? -26.607 17.233 -43.812 1.00 83.19 426 ARG A N 1
ATOM 3301 C CA . ARG A 1 426 ? -26.349 17.928 -42.548 1.00 83.19 426 ARG A CA 1
ATOM 3302 C C . ARG A 1 426 ? -25.022 17.474 -41.957 1.00 83.19 426 ARG A C 1
ATOM 3304 O O . ARG A 1 426 ? -24.737 16.281 -41.874 1.00 83.19 426 ARG A O 1
ATOM 3311 N N . ARG A 1 427 ? -24.195 18.440 -41.554 1.00 80.56 427 ARG A N 1
ATOM 3312 C CA . ARG A 1 427 ? -22.845 18.201 -41.023 1.00 80.56 427 ARG A CA 1
ATOM 3313 C C . ARG A 1 427 ? -22.848 18.207 -39.499 1.00 80.56 427 ARG A C 1
ATOM 3315 O O . ARG A 1 427 ? -23.434 19.091 -38.881 1.00 80.56 427 ARG A O 1
ATOM 3322 N N . PHE A 1 428 ? -22.126 17.261 -38.909 1.00 76.94 428 PHE A N 1
ATOM 3323 C CA . PHE A 1 428 ? -21.963 17.129 -37.466 1.00 76.94 428 PHE A CA 1
ATOM 3324 C C . PHE A 1 428 ? -20.487 17.107 -37.091 1.00 76.94 428 PHE A C 1
ATOM 3326 O O . PHE A 1 428 ? -19.671 16.443 -37.736 1.00 76.94 428 PHE A O 1
ATOM 3333 N N . LYS A 1 429 ? -20.154 17.806 -36.002 1.00 65.44 429 LYS A N 1
ATOM 3334 C CA . LYS A 1 429 ? -18.783 17.917 -35.484 1.00 65.44 429 LYS A CA 1
ATOM 3335 C C . LYS A 1 429 ? -18.216 16.570 -34.998 1.00 65.44 429 LYS A C 1
ATOM 3337 O O . LYS A 1 429 ? -17.002 16.402 -34.985 1.00 65.44 429 LYS A O 1
ATOM 3342 N N . SER A 1 430 ? -19.068 15.586 -34.687 1.00 75.75 430 SER A N 1
ATOM 3343 C CA . SER A 1 430 ? -18.680 14.185 -34.494 1.00 75.75 430 SER A CA 1
ATOM 3344 C C . SER A 1 430 ? -19.844 13.214 -34.739 1.00 75.75 430 SER A C 1
ATOM 3346 O O . SER A 1 430 ? -21.011 13.602 -34.694 1.00 75.75 430 SER A O 1
ATOM 3348 N N . PHE A 1 431 ? -19.549 11.921 -34.923 1.00 73.19 431 PHE A N 1
ATOM 3349 C CA . PHE A 1 431 ? -20.593 10.883 -34.981 1.00 73.19 431 PHE A CA 1
ATOM 3350 C C . PHE A 1 431 ? -21.438 10.776 -33.698 1.00 73.19 431 PHE A C 1
ATOM 3352 O O . PHE A 1 431 ? -22.555 10.270 -33.755 1.00 73.19 431 PHE A O 1
ATOM 3359 N N . ARG A 1 432 ? -20.923 11.239 -32.548 1.00 75.50 432 ARG A N 1
ATOM 3360 C CA . ARG A 1 432 ? -21.677 11.284 -31.284 1.00 75.50 432 ARG A CA 1
ATOM 3361 C C . ARG A 1 432 ? -22.693 12.420 -31.286 1.00 75.50 432 ARG A C 1
ATOM 3363 O O . ARG A 1 432 ? -23.815 12.193 -30.863 1.00 75.50 432 ARG A O 1
ATOM 3370 N N . ASP A 1 433 ? -22.331 13.578 -31.837 1.00 77.75 433 ASP A N 1
ATOM 3371 C CA . ASP A 1 433 ? -23.261 14.707 -31.984 1.00 77.75 433 ASP A CA 1
ATOM 3372 C C . ASP A 1 433 ? -24.363 14.398 -32.997 1.00 77.75 433 ASP A C 1
ATOM 3374 O O . ASP A 1 433 ? -25.507 14.795 -32.814 1.00 77.75 433 ASP A O 1
ATOM 3378 N N . ALA A 1 434 ? -24.039 13.644 -34.051 1.00 81.62 434 ALA A N 1
ATOM 3379 C CA . ALA A 1 434 ? -25.063 13.101 -34.934 1.00 81.62 434 ALA A CA 1
ATOM 3380 C C . ALA A 1 434 ? -25.993 12.145 -34.167 1.00 81.62 434 ALA A C 1
ATOM 3382 O O . ALA A 1 434 ? -27.205 12.205 -34.320 1.00 81.62 434 ALA A O 1
ATOM 3383 N N . ALA A 1 435 ? -25.442 11.282 -33.311 1.00 81.50 435 ALA A N 1
ATOM 3384 C CA . ALA A 1 435 ? -26.228 10.288 -32.585 1.00 81.50 435 ALA A CA 1
ATOM 3385 C C . ALA A 1 435 ? -27.200 10.938 -31.596 1.00 81.50 435 ALA A C 1
ATOM 3387 O O . ALA A 1 435 ? -28.362 10.552 -31.540 1.00 81.50 435 ALA A O 1
ATOM 3388 N N . GLU A 1 436 ? -26.744 11.974 -30.898 1.00 81.31 436 GLU A N 1
ATOM 3389 C CA . GLU A 1 436 ? -27.571 12.812 -30.034 1.00 81.31 436 GLU A CA 1
ATOM 3390 C C . GLU A 1 436 ? -28.667 13.541 -30.825 1.00 81.31 436 GLU A C 1
ATOM 3392 O O . GLU A 1 436 ? -29.839 13.444 -30.471 1.00 81.31 436 GLU A O 1
ATOM 3397 N N . ALA A 1 437 ? -28.321 14.178 -31.950 1.00 82.69 437 ALA A N 1
ATOM 3398 C CA . ALA A 1 437 ? -29.283 14.907 -32.780 1.00 82.69 437 ALA A CA 1
ATOM 3399 C C . ALA A 1 437 ? -30.386 14.020 -33.385 1.00 82.69 437 ALA A C 1
ATOM 3401 O O . ALA A 1 437 ? -31.480 14.513 -33.653 1.00 82.69 437 ALA A O 1
ATOM 3402 N N . TYR A 1 438 ? -30.103 12.734 -33.604 1.00 82.31 438 TYR A N 1
ATOM 3403 C CA . TYR A 1 438 ? -31.068 11.750 -34.107 1.00 82.31 438 TYR A CA 1
ATOM 3404 C C . TYR A 1 438 ? -31.662 10.857 -33.001 1.00 82.31 438 TYR A C 1
ATOM 3406 O O . TYR A 1 438 ? -32.469 9.977 -33.294 1.00 82.31 438 TYR A O 1
ATOM 3414 N N . GLY A 1 439 ? -31.290 11.060 -31.731 1.00 78.19 439 GLY A N 1
ATOM 3415 C CA . GLY A 1 439 ? -31.808 10.280 -30.601 1.00 78.19 439 GLY A CA 1
ATOM 3416 C C . GLY A 1 439 ? -31.457 8.788 -30.664 1.00 78.19 439 GLY A C 1
ATOM 3417 O O . GLY A 1 439 ? -32.261 7.937 -30.288 1.00 78.19 439 GLY A O 1
ATOM 3418 N N . VAL A 1 440 ? -30.274 8.445 -31.177 1.00 79.06 440 VAL A N 1
ATOM 3419 C CA . VAL A 1 440 ? -29.820 7.060 -31.379 1.00 79.06 440 VAL A CA 1
ATOM 3420 C C . VAL A 1 440 ? -28.531 6.771 -30.618 1.00 79.06 440 VAL A C 1
ATOM 3422 O O . VAL A 1 440 ? -27.738 7.659 -30.319 1.00 79.06 440 VAL A O 1
ATOM 3425 N N . PHE A 1 441 ? -28.265 5.494 -30.334 1.00 75.44 441 PHE A N 1
ATOM 3426 C CA . PHE A 1 441 ? -27.002 5.097 -29.711 1.00 75.44 441 PHE A CA 1
ATOM 3427 C C . PHE A 1 441 ? -25.799 5.399 -30.632 1.00 75.44 441 PHE A C 1
ATOM 3429 O O . PHE A 1 441 ? -25.828 5.021 -31.806 1.00 75.44 441 PHE A O 1
ATOM 3436 N N . PRO A 1 442 ? -24.687 5.981 -30.128 1.00 76.69 442 PRO A N 1
ATOM 3437 C CA . PRO A 1 442 ? -23.525 6.339 -30.952 1.00 76.69 442 PRO A CA 1
ATOM 3438 C C . PRO A 1 442 ? -22.910 5.190 -31.756 1.00 76.69 442 PRO A C 1
ATOM 3440 O O . PRO A 1 442 ? -22.381 5.411 -32.847 1.00 76.69 442 PRO A O 1
ATOM 3443 N N . ALA A 1 443 ? -23.001 3.960 -31.243 1.00 75.12 443 ALA A N 1
ATOM 3444 C CA . ALA A 1 443 ? -22.553 2.759 -31.941 1.00 75.12 443 ALA A CA 1
ATOM 3445 C C . ALA A 1 443 ? -23.285 2.556 -33.282 1.00 75.12 443 ALA A C 1
ATOM 3447 O O . ALA A 1 443 ? -22.679 2.113 -34.252 1.00 75.12 443 ALA A O 1
ATOM 3448 N N . HIS A 1 444 ? -24.557 2.957 -33.376 1.00 78.50 444 HIS A N 1
ATOM 3449 C CA . HIS A 1 444 ? -25.376 2.769 -34.573 1.00 78.50 444 HIS A CA 1
ATOM 3450 C C . HIS A 1 444 ? -24.932 3.646 -35.746 1.00 78.50 444 HIS A C 1
ATOM 3452 O O . HIS A 1 444 ? -24.966 3.186 -36.889 1.00 78.50 444 HIS A O 1
ATOM 3458 N N . ILE A 1 445 ? -24.510 4.886 -35.481 1.00 78.81 445 ILE A N 1
ATOM 3459 C CA . ILE A 1 445 ? -23.921 5.760 -36.506 1.00 78.81 445 ILE A CA 1
ATOM 3460 C C . ILE A 1 445 ? -22.486 5.323 -36.793 1.00 78.81 445 ILE A C 1
ATOM 3462 O O . ILE A 1 445 ? -22.076 5.275 -37.951 1.00 78.81 445 ILE A O 1
ATOM 3466 N N . TRP A 1 446 ? -21.733 4.937 -35.760 1.00 77.12 446 TRP A N 1
ATOM 3467 C CA . TRP A 1 446 ? -20.363 4.454 -35.920 1.00 77.12 446 TRP A CA 1
ATOM 3468 C C . TRP A 1 446 ? -20.272 3.239 -36.853 1.00 77.12 446 TRP A C 1
ATOM 3470 O O . TRP A 1 446 ? -19.428 3.230 -37.751 1.00 77.12 446 TRP A O 1
ATOM 3480 N N . ASP A 1 447 ? -21.151 2.249 -36.681 1.00 75.75 447 ASP A N 1
ATOM 3481 C CA . ASP A 1 447 ? -21.197 1.057 -37.530 1.00 75.75 447 ASP A CA 1
ATOM 3482 C C . ASP A 1 447 ? -21.567 1.407 -38.973 1.00 75.75 447 ASP A C 1
ATOM 3484 O O . ASP A 1 447 ? -20.953 0.891 -39.898 1.00 75.75 447 ASP A O 1
ATOM 3488 N N . ARG A 1 448 ? -22.507 2.332 -39.191 1.00 78.69 448 ARG A N 1
ATOM 3489 C CA . ARG A 1 448 ? -22.934 2.736 -40.543 1.00 78.69 448 ARG A CA 1
ATOM 3490 C C . ARG A 1 448 ? -21.851 3.476 -41.311 1.00 78.69 448 ARG A C 1
ATOM 3492 O O . ARG A 1 448 ? -21.668 3.231 -42.497 1.00 78.69 448 ARG A O 1
ATOM 3499 N N . VAL A 1 449 ? -21.089 4.314 -40.614 1.00 73.19 449 VAL A N 1
ATOM 3500 C CA . VAL A 1 449 ? -19.989 5.073 -41.214 1.00 73.19 449 VAL A CA 1
ATOM 3501 C C . VAL A 1 449 ? -18.754 4.198 -41.484 1.00 73.19 449 VAL A C 1
ATOM 3503 O O . VAL A 1 449 ? -17.967 4.511 -42.374 1.00 73.19 449 VAL A O 1
ATOM 3506 N N . ASN A 1 450 ? -18.543 3.117 -40.722 1.00 68.00 450 ASN A N 1
ATOM 3507 C CA . ASN A 1 450 ? -17.333 2.286 -40.832 1.00 68.00 450 ASN A CA 1
ATOM 3508 C C . ASN A 1 450 ? -17.563 0.881 -41.417 1.00 68.00 450 ASN A C 1
ATOM 3510 O O . ASN A 1 450 ? -16.584 0.208 -41.728 1.00 68.00 450 ASN A O 1
ATOM 3514 N N . LYS A 1 451 ? -18.812 0.429 -41.583 1.00 70.12 451 LYS A N 1
ATOM 3515 C CA . LYS A 1 451 ? -19.178 -0.878 -42.166 1.00 70.12 451 LYS A CA 1
ATOM 3516 C C . LYS A 1 451 ? -20.227 -0.714 -43.283 1.00 70.12 451 LYS A C 1
ATOM 3518 O O . LYS A 1 451 ? -21.351 -1.216 -43.155 1.00 70.12 451 LYS A O 1
ATOM 3523 N N . PRO A 1 452 ? -19.879 -0.037 -44.394 1.00 54.78 452 PRO A N 1
ATOM 3524 C CA . PRO A 1 452 ? -20.830 0.333 -45.448 1.00 54.78 452 PRO A CA 1
ATOM 3525 C C . PRO A 1 452 ? -21.435 -0.853 -46.222 1.00 54.78 452 PRO A C 1
ATOM 3527 O O . PRO A 1 452 ? -22.361 -0.650 -46.995 1.00 54.78 452 PRO A O 1
ATOM 3530 N N . HIS A 1 453 ? -20.939 -2.084 -46.041 1.00 53.12 453 HIS A N 1
ATOM 3531 C CA . HIS A 1 453 ? -21.424 -3.290 -46.741 1.00 53.12 453 HIS A CA 1
ATOM 3532 C C . HIS A 1 453 ? -22.408 -4.132 -45.910 1.00 53.12 453 HIS A C 1
ATOM 3534 O O . HIS A 1 453 ? -22.825 -5.205 -46.335 1.00 53.12 453 HIS A O 1
ATOM 3540 N N . SER A 1 454 ? -22.781 -3.675 -44.710 1.00 52.44 454 SER A N 1
ATOM 3541 C CA . SER A 1 454 ? -23.856 -4.314 -43.945 1.00 52.44 454 SER A CA 1
ATOM 3542 C C . SER A 1 454 ? -25.224 -3.870 -44.475 1.00 52.44 454 SER A C 1
ATOM 3544 O O . SER A 1 454 ? -25.396 -2.713 -44.851 1.00 52.44 454 SER A O 1
ATOM 3546 N N . SER A 1 455 ? -26.226 -4.754 -44.461 1.00 48.56 455 SER A N 1
ATOM 3547 C CA . SER A 1 455 ? -27.606 -4.529 -44.947 1.00 48.56 455 SER A CA 1
ATOM 3548 C C . SER A 1 455 ? -28.407 -3.433 -44.206 1.00 48.56 455 SER A C 1
ATOM 3550 O O . SER A 1 455 ? -29.625 -3.350 -44.329 1.00 48.56 455 SER A O 1
ATOM 3552 N N . ARG A 1 456 ? -27.742 -2.583 -43.413 1.00 53.44 456 ARG A N 1
ATOM 3553 C CA . ARG A 1 456 ? -28.312 -1.567 -42.513 1.00 53.44 456 ARG A CA 1
ATOM 3554 C C . ARG A 1 456 ? -27.821 -0.152 -42.849 1.00 53.44 456 ARG A C 1
ATOM 3556 O O . ARG A 1 456 ? -27.539 0.633 -41.946 1.00 53.44 456 ARG A O 1
ATOM 3563 N N . THR A 1 457 ? -27.704 0.185 -44.132 1.00 54.25 457 THR A N 1
ATOM 3564 C CA . THR A 1 457 ? -27.169 1.478 -44.612 1.00 54.25 457 THR A CA 1
ATOM 3565 C C . THR A 1 457 ? -28.005 2.693 -44.193 1.00 54.25 457 THR A C 1
ATOM 3567 O O . THR A 1 457 ? -27.459 3.784 -44.039 1.00 54.25 457 THR A O 1
ATOM 3570 N N . GLY A 1 458 ? -29.303 2.509 -43.932 1.00 61.75 458 GLY A N 1
ATOM 3571 C CA . GLY A 1 458 ? -30.194 3.546 -43.410 1.00 61.75 458 GLY A CA 1
ATOM 3572 C C . GLY A 1 458 ? -30.371 3.507 -41.887 1.00 61.75 458 GLY A C 1
ATOM 3573 O O . GLY A 1 458 ? -30.388 2.442 -41.255 1.00 61.75 458 GLY A O 1
ATOM 3574 N N . LEU A 1 459 ? -30.541 4.681 -41.281 1.00 72.00 459 LEU A N 1
ATOM 3575 C CA . LEU A 1 459 ? -31.089 4.856 -39.934 1.00 72.00 459 LEU A CA 1
ATOM 3576 C C . LEU A 1 459 ? -32.115 5.984 -39.981 1.00 72.00 459 LEU A C 1
ATOM 3578 O O . LEU A 1 459 ? -31.764 7.101 -40.343 1.00 72.00 459 LEU A O 1
ATOM 3582 N N . GLN A 1 460 ? -33.375 5.675 -39.661 1.00 75.81 460 GLN A N 1
ATOM 3583 C CA . GLN A 1 460 ? -34.476 6.652 -39.643 1.00 75.81 460 GLN A CA 1
ATOM 3584 C C . GLN A 1 460 ? -34.609 7.476 -40.946 1.00 75.81 460 GLN A C 1
ATOM 3586 O O . GLN A 1 460 ? -34.953 8.650 -40.914 1.00 75.81 460 GLN A O 1
ATOM 3591 N N . GLY A 1 461 ? -34.305 6.880 -42.105 1.00 78.12 461 GLY A N 1
ATOM 3592 C CA . GLY A 1 461 ? -34.361 7.580 -43.395 1.00 78.12 461 GLY A CA 1
ATOM 3593 C C . GLY A 1 461 ? -33.137 8.446 -43.723 1.00 78.12 461 GLY A C 1
ATOM 3594 O O . GLY A 1 461 ? -33.201 9.225 -44.669 1.00 78.12 461 GLY A O 1
ATOM 3595 N N . TYR A 1 462 ? -32.022 8.298 -42.995 1.00 83.00 462 TYR A N 1
ATOM 3596 C CA . TYR A 1 462 ? -30.744 8.969 -43.264 1.00 83.00 462 TYR A CA 1
ATOM 3597 C C . TYR A 1 462 ? -29.613 7.961 -43.504 1.00 83.00 462 TYR A C 1
ATOM 3599 O O . TYR A 1 462 ? -29.565 6.898 -42.879 1.00 83.00 462 TYR A O 1
ATOM 3607 N N . THR A 1 463 ? -28.676 8.316 -44.383 1.00 82.69 463 THR A N 1
ATOM 3608 C CA . THR A 1 463 ? -27.366 7.654 -44.518 1.00 82.69 463 THR A CA 1
ATOM 3609 C C . THR A 1 463 ? -26.288 8.514 -43.871 1.00 82.69 463 THR A C 1
ATOM 3611 O O . THR A 1 463 ? -26.458 9.724 -43.753 1.00 82.69 463 THR A O 1
ATOM 3614 N N . PHE A 1 464 ? -25.191 7.904 -43.419 1.00 81.44 464 PHE A N 1
ATOM 3615 C CA . PHE A 1 464 ? -24.126 8.608 -42.704 1.00 81.44 464 PHE A CA 1
ATOM 3616 C C . PHE A 1 464 ? -22.767 8.312 -43.327 1.00 81.44 464 PHE A C 1
ATOM 3618 O O . PHE A 1 464 ? -22.395 7.150 -43.478 1.00 81.44 464 PHE A O 1
ATOM 3625 N N . HIS A 1 465 ? -22.003 9.365 -43.606 1.00 76.69 465 HIS A N 1
ATOM 3626 C CA . HIS A 1 465 ? -20.687 9.303 -44.246 1.00 76.69 465 HIS A CA 1
ATOM 3627 C C . HIS A 1 465 ? -19.652 10.090 -43.435 1.00 76.69 465 HIS A C 1
ATOM 3629 O O . HIS A 1 465 ? -19.996 11.000 -42.677 1.00 76.69 465 HIS A O 1
ATOM 3635 N N . LYS A 1 466 ? -18.360 9.758 -43.571 1.00 72.44 466 LYS A N 1
ATOM 3636 C CA . LYS A 1 466 ? -17.281 10.579 -42.986 1.00 72.44 466 LYS A CA 1
ATOM 3637 C C . LYS A 1 466 ? -17.210 11.925 -43.708 1.00 72.44 466 LYS A C 1
ATOM 3639 O O . LYS A 1 466 ? -17.393 11.984 -44.918 1.00 72.44 466 LYS A O 1
ATOM 3644 N N . CYS A 1 467 ? -16.904 12.996 -42.977 1.00 66.06 467 CYS A N 1
ATOM 3645 C CA . CYS A 1 467 ? -16.726 14.314 -43.586 1.00 66.06 467 CYS A CA 1
ATOM 3646 C C . CYS A 1 467 ? -15.508 14.335 -44.544 1.00 66.06 467 CYS A C 1
ATOM 3648 O O . CYS A 1 467 ? -14.414 13.959 -44.111 1.00 66.06 467 CYS A O 1
ATOM 3650 N N . PRO A 1 468 ? -15.644 14.812 -45.798 1.00 53.06 468 PRO A N 1
ATOM 3651 C CA . PRO A 1 468 ? -14.553 14.856 -46.780 1.00 53.06 468 PRO A CA 1
ATOM 3652 C C . PRO A 1 468 ? -13.307 15.637 -46.328 1.00 53.06 468 PRO A C 1
ATOM 3654 O O . PRO A 1 468 ? -12.189 15.194 -46.583 1.00 53.06 468 PRO A O 1
ATOM 3657 N N . GLN A 1 469 ? -13.459 16.737 -45.575 1.00 45.44 469 GLN A N 1
ATOM 3658 C CA . GLN A 1 469 ? -12.319 17.492 -45.021 1.00 45.44 469 GLN A CA 1
ATOM 3659 C C . GLN A 1 469 ? -11.435 16.651 -44.072 1.00 45.44 469 GLN A C 1
ATOM 3661 O O . GLN A 1 469 ? -10.224 16.829 -44.048 1.00 45.44 469 GLN A O 1
ATOM 3666 N N . PHE A 1 470 ? -12.004 15.685 -43.340 1.00 49.50 470 PHE A N 1
ATOM 3667 C CA . PHE A 1 470 ? -11.242 14.777 -42.465 1.00 49.50 470 PHE A CA 1
ATOM 3668 C C . PHE A 1 470 ? -10.440 13.722 -43.254 1.00 49.50 470 PHE A C 1
ATOM 3670 O O . PHE A 1 470 ? -9.455 13.178 -42.755 1.00 49.50 470 PHE A O 1
ATOM 3677 N N . VAL A 1 471 ? -10.857 13.424 -44.489 1.00 49.53 471 VAL A N 1
ATOM 3678 C CA . VAL A 1 471 ? -10.126 12.554 -45.425 1.00 49.53 471 VAL A CA 1
ATOM 3679 C C . VAL A 1 471 ? -8.980 13.332 -46.088 1.00 49.53 471 VAL A C 1
ATOM 3681 O O . VAL A 1 471 ? -7.895 12.782 -46.263 1.00 49.53 471 VAL A O 1
ATOM 3684 N N . ALA A 1 472 ? -9.173 14.629 -46.356 1.00 45.41 472 ALA A N 1
ATOM 3685 C CA . ALA A 1 472 ? -8.146 15.516 -46.909 1.00 45.41 472 ALA A CA 1
ATOM 3686 C C . ALA A 1 472 ? -6.930 15.704 -45.974 1.00 45.41 472 ALA A C 1
ATOM 3688 O O . ALA A 1 472 ? -5.796 15.720 -46.446 1.00 45.41 472 ALA A O 1
ATOM 3689 N N . ASP A 1 473 ? -7.130 15.722 -44.650 1.00 45.25 473 ASP A N 1
ATOM 3690 C CA . ASP A 1 473 ? -6.045 15.808 -43.651 1.00 45.25 473 ASP A CA 1
ATOM 3691 C C . ASP A 1 473 ? -5.123 14.566 -43.603 1.00 45.25 473 ASP A C 1
ATOM 3693 O O . ASP A 1 473 ? -4.084 14.571 -42.932 1.00 45.25 473 ASP A O 1
ATOM 3697 N N . GLN A 1 474 ? -5.485 13.478 -44.295 1.00 51.22 474 GLN A N 1
ATOM 3698 C CA . GLN A 1 474 ? -4.684 12.252 -44.400 1.00 51.22 474 GLN A CA 1
ATOM 3699 C C . GLN A 1 474 ? -3.953 12.101 -45.737 1.00 51.22 474 GLN A C 1
ATOM 3701 O O . GLN A 1 474 ? -3.179 11.145 -45.872 1.00 51.22 474 GLN A O 1
ATOM 3706 N N . ALA A 1 475 ? -4.138 13.040 -46.672 1.00 59.78 475 ALA A N 1
ATOM 3707 C CA . ALA A 1 475 ? -3.481 13.035 -47.973 1.00 59.78 475 ALA A CA 1
ATOM 3708 C C . ALA A 1 475 ? -1.946 12.969 -47.854 1.00 59.78 475 ALA A C 1
ATOM 3710 O O . ALA A 1 475 ? -1.351 13.304 -46.814 1.00 59.78 475 ALA A O 1
ATOM 3711 N N . ASP A 1 476 ? -1.314 12.482 -48.919 1.00 65.31 476 ASP A N 1
ATOM 3712 C CA . ASP A 1 476 ? 0.139 12.511 -49.046 1.00 65.31 476 ASP A CA 1
ATOM 3713 C C . ASP A 1 476 ? 0.599 13.963 -49.040 1.00 65.31 476 ASP A C 1
ATOM 3715 O O . ASP A 1 476 ? 0.050 14.821 -49.737 1.00 65.31 476 ASP A O 1
ATOM 3719 N N . LYS A 1 477 ? 1.581 14.262 -48.192 1.00 74.38 477 LYS A N 1
ATOM 3720 C CA . LYS A 1 477 ? 2.177 15.594 -48.177 1.00 74.38 477 LYS A CA 1
ATOM 3721 C C . LYS A 1 477 ? 3.129 15.734 -49.368 1.00 74.38 477 LYS A C 1
ATOM 3723 O O . LYS A 1 477 ? 3.707 14.736 -49.796 1.00 74.38 477 LYS A O 1
ATOM 3728 N N . PRO A 1 478 ? 3.351 16.954 -49.884 1.00 71.56 478 PRO A N 1
ATOM 3729 C CA . PRO A 1 478 ? 4.346 17.174 -50.930 1.00 71.56 478 PRO A CA 1
ATOM 3730 C C . PRO A 1 478 ? 5.710 16.583 -50.531 1.00 71.56 478 PRO A C 1
ATOM 3732 O O . PRO A 1 478 ? 6.235 16.910 -49.466 1.00 71.56 478 PRO A O 1
ATOM 3735 N N . GLY A 1 479 ? 6.255 15.687 -51.362 1.00 72.50 479 GLY A N 1
ATOM 3736 C CA . GLY A 1 479 ? 7.533 15.000 -51.115 1.00 72.50 479 GLY A CA 1
ATOM 3737 C C . GLY A 1 479 ? 7.488 13.830 -50.119 1.00 72.50 479 GLY A C 1
ATOM 3738 O O . GLY A 1 479 ? 8.539 13.308 -49.746 1.00 72.50 479 GLY A O 1
ATOM 3739 N N . GLU A 1 480 ? 6.306 13.406 -49.665 1.00 85.12 480 GLU A N 1
ATOM 3740 C CA . GLU A 1 480 ? 6.148 12.233 -48.804 1.00 85.12 480 GLU A CA 1
ATOM 3741 C C . GLU A 1 480 ? 6.164 10.936 -49.623 1.00 85.12 480 GLU A C 1
ATOM 3743 O O . GLU A 1 480 ? 5.310 10.725 -50.479 1.00 85.12 480 GLU A O 1
ATOM 3748 N N . VAL A 1 481 ? 7.114 10.048 -49.329 1.00 89.75 481 VAL A N 1
ATOM 3749 C CA . VAL A 1 481 ? 7.210 8.715 -49.948 1.00 89.75 481 VAL A CA 1
ATOM 3750 C C . VAL A 1 481 ? 6.869 7.665 -48.900 1.00 89.75 481 VAL A C 1
ATOM 3752 O O . VAL A 1 481 ? 7.311 7.792 -47.759 1.00 89.75 481 VAL A O 1
ATOM 3755 N N . TRP A 1 482 ? 6.092 6.647 -49.276 1.00 88.94 482 TRP A N 1
ATOM 3756 C CA . TRP A 1 482 ? 5.597 5.589 -48.392 1.00 88.94 482 TRP A CA 1
ATOM 3757 C C . TRP A 1 482 ? 6.087 4.210 -48.820 1.00 88.94 482 TRP A C 1
ATOM 3759 O O . TRP A 1 482 ? 5.775 3.771 -49.924 1.00 88.94 482 TRP A O 1
ATOM 3769 N N . GLU A 1 483 ? 6.705 3.484 -47.895 1.00 90.94 483 GLU A N 1
ATOM 3770 C CA . GLU A 1 483 ? 7.254 2.146 -48.127 1.00 90.94 483 GLU A CA 1
ATOM 3771 C C . GLU A 1 483 ? 6.744 1.132 -47.100 1.00 90.94 483 GLU A C 1
ATOM 3773 O O . GLU A 1 483 ? 6.280 1.492 -46.010 1.00 90.94 483 GLU A O 1
ATOM 3778 N N . ASP A 1 484 ? 6.822 -0.151 -47.454 1.00 92.31 484 ASP A N 1
ATOM 3779 C CA . ASP A 1 484 ? 6.540 -1.250 -46.531 1.00 92.31 484 ASP A CA 1
ATOM 3780 C C . ASP A 1 484 ? 7.515 -1.222 -45.350 1.00 92.31 484 ASP A C 1
ATOM 3782 O O . ASP A 1 484 ? 8.731 -1.175 -45.516 1.00 92.31 484 ASP A O 1
ATOM 3786 N N . ALA A 1 485 ? 6.981 -1.275 -44.131 1.00 90.38 485 ALA A N 1
ATOM 3787 C CA . ALA A 1 485 ? 7.786 -1.074 -42.939 1.00 90.38 485 ALA A CA 1
ATOM 3788 C C . ALA A 1 485 ? 8.712 -2.272 -42.663 1.00 90.38 485 ALA A C 1
ATOM 3790 O O . ALA A 1 485 ? 8.254 -3.411 -42.505 1.00 90.38 485 ALA A O 1
ATOM 3791 N N . LEU A 1 486 ? 10.014 -2.002 -42.535 1.00 89.44 486 LEU A N 1
ATOM 3792 C CA . LEU A 1 486 ? 11.049 -2.995 -42.248 1.00 89.44 486 LEU A CA 1
ATOM 3793 C C . LEU A 1 486 ? 11.647 -2.816 -40.846 1.00 89.44 486 LEU A C 1
ATOM 3795 O O . LEU A 1 486 ? 11.810 -1.706 -40.340 1.00 89.44 486 LEU A O 1
ATOM 3799 N N . HIS A 1 487 ? 12.031 -3.927 -40.220 1.00 86.94 487 HIS A N 1
ATOM 3800 C CA . HIS A 1 487 ? 12.805 -3.945 -38.981 1.00 86.94 487 HIS A CA 1
ATOM 3801 C C . HIS A 1 487 ? 13.860 -5.051 -39.049 1.00 86.94 487 HIS A C 1
ATOM 3803 O O . HIS A 1 487 ? 13.514 -6.225 -39.166 1.00 86.94 487 HIS A O 1
ATOM 3809 N N . HIS A 1 488 ? 15.146 -4.679 -39.020 1.00 82.69 488 HIS A N 1
ATOM 3810 C CA . HIS A 1 488 ? 16.274 -5.597 -39.254 1.00 82.69 488 HIS A CA 1
ATOM 3811 C C . HIS A 1 488 ? 16.089 -6.481 -40.505 1.00 82.69 488 HIS A C 1
ATOM 3813 O O . HIS A 1 488 ? 16.282 -7.692 -40.457 1.00 82.69 488 HIS A O 1
ATOM 3819 N N . GLY A 1 489 ? 15.649 -5.880 -41.618 1.00 79.56 489 GLY A N 1
ATOM 3820 C CA . GLY A 1 489 ? 15.421 -6.583 -42.888 1.00 79.56 489 GLY A CA 1
ATOM 3821 C C . GLY A 1 489 ? 14.148 -7.435 -42.941 1.00 79.56 489 GLY A C 1
ATOM 3822 O O . GLY A 1 489 ? 13.846 -8.013 -43.980 1.00 79.56 489 GLY A O 1
ATOM 3823 N N . LYS A 1 490 ? 13.369 -7.503 -41.854 1.00 86.81 490 LYS A N 1
ATOM 3824 C CA . LYS A 1 490 ? 12.112 -8.257 -41.793 1.00 86.81 490 LYS A CA 1
ATOM 3825 C C . LYS A 1 490 ? 10.914 -7.332 -41.961 1.00 86.81 490 LYS A C 1
ATOM 3827 O O . LYS A 1 490 ? 10.828 -6.297 -41.298 1.00 86.81 490 LYS A O 1
ATOM 3832 N N . ARG A 1 491 ? 9.966 -7.730 -42.811 1.00 88.81 491 ARG A N 1
ATOM 3833 C CA . ARG A 1 491 ? 8.732 -6.975 -43.059 1.00 88.81 491 ARG A CA 1
ATOM 3834 C C . ARG A 1 491 ? 7.799 -7.026 -41.852 1.00 88.81 491 ARG A C 1
ATOM 3836 O O . ARG A 1 491 ? 7.555 -8.088 -41.276 1.00 88.81 491 ARG A O 1
ATOM 3843 N N . ILE A 1 492 ? 7.244 -5.876 -41.497 1.00 87.88 492 ILE A N 1
ATOM 3844 C CA . ILE A 1 492 ? 6.197 -5.747 -40.486 1.00 87.88 492 ILE A CA 1
ATOM 3845 C C . ILE A 1 492 ? 4.852 -5.908 -41.196 1.00 87.88 492 ILE A C 1
ATOM 3847 O O . ILE A 1 492 ? 4.520 -5.147 -42.103 1.00 87.88 492 ILE A O 1
ATOM 3851 N N . LYS A 1 493 ? 4.066 -6.913 -40.802 1.00 84.19 493 LYS A N 1
ATOM 3852 C CA . LYS A 1 493 ? 2.806 -7.233 -41.487 1.00 84.19 493 LYS A CA 1
ATOM 3853 C C . LYS A 1 493 ? 1.805 -6.075 -41.369 1.00 84.19 493 LYS A C 1
ATOM 3855 O O . LYS A 1 493 ? 1.481 -5.672 -40.252 1.00 84.19 493 LYS A O 1
ATOM 3860 N N . GLY A 1 494 ? 1.294 -5.607 -42.513 1.00 81.75 494 GLY A N 1
ATOM 3861 C CA . GLY A 1 494 ? 0.190 -4.643 -42.589 1.00 81.75 494 GLY A CA 1
ATOM 3862 C C . GLY A 1 494 ? 0.549 -3.233 -42.117 1.00 81.75 494 GLY A C 1
ATOM 3863 O O . GLY A 1 494 ? -0.317 -2.526 -41.605 1.00 81.75 494 GLY A O 1
ATOM 3864 N N . VAL A 1 495 ? 1.824 -2.839 -42.209 1.00 86.88 495 VAL A N 1
ATOM 3865 C CA . VAL A 1 495 ? 2.285 -1.510 -41.788 1.00 86.88 495 VAL A CA 1
ATOM 3866 C C . VAL A 1 495 ? 3.188 -0.893 -42.851 1.00 86.88 495 VAL A C 1
ATOM 3868 O O . VAL A 1 495 ? 4.135 -1.532 -43.306 1.00 86.88 495 VAL A O 1
ATOM 3871 N N . ARG A 1 496 ? 2.928 0.373 -43.186 1.00 90.69 496 ARG A N 1
ATOM 3872 C CA . ARG A 1 496 ? 3.779 1.220 -44.032 1.00 90.69 496 ARG A CA 1
ATOM 3873 C C . ARG A 1 496 ? 4.284 2.423 -43.243 1.00 90.69 496 ARG A C 1
ATOM 3875 O O . ARG A 1 496 ? 3.627 2.886 -42.306 1.00 90.69 496 ARG A O 1
ATOM 3882 N N . VAL A 1 497 ? 5.452 2.937 -43.611 1.00 90.69 497 VAL A N 1
ATOM 3883 C CA . VAL A 1 497 ? 6.030 4.153 -43.020 1.00 90.69 497 VAL A CA 1
ATOM 3884 C C . VAL A 1 497 ? 6.436 5.147 -44.098 1.00 90.69 497 VAL A C 1
ATOM 3886 O O . VAL A 1 497 ? 6.771 4.741 -45.208 1.00 90.69 497 VAL A O 1
ATOM 3889 N N . SER A 1 498 ? 6.408 6.444 -43.778 1.00 91.75 498 SER A N 1
ATOM 3890 C CA . SER A 1 498 ? 6.822 7.488 -44.722 1.00 91.75 498 SER A CA 1
ATOM 389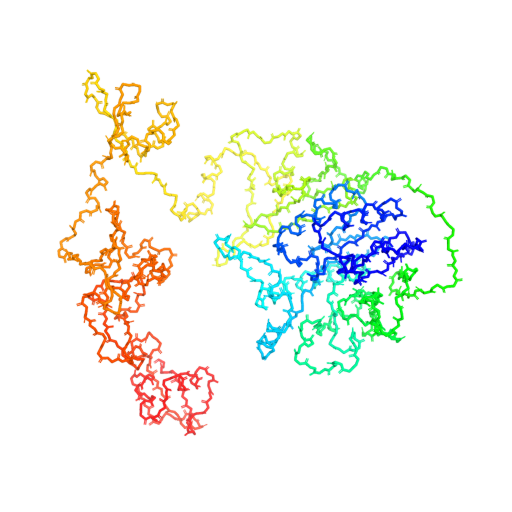1 C C . SER A 1 498 ? 8.140 8.172 -44.387 1.00 91.75 498 SER A C 1
ATOM 3893 O O . SER A 1 498 ? 8.570 8.197 -43.230 1.00 91.75 498 SER A O 1
ATOM 3895 N N . THR A 1 499 ? 8.733 8.828 -45.390 1.00 86.38 499 THR A N 1
ATOM 3896 C CA . THR A 1 499 ? 9.911 9.710 -45.252 1.00 86.38 499 THR A CA 1
ATOM 3897 C C . THR A 1 499 ? 9.696 10.856 -44.257 1.00 86.38 499 THR A C 1
ATOM 3899 O O . THR A 1 499 ? 10.658 11.414 -43.727 1.00 86.38 499 THR A O 1
ATOM 3902 N N . LEU A 1 500 ? 8.442 11.188 -43.934 1.00 84.25 500 LEU A N 1
ATOM 3903 C CA . LEU A 1 500 ? 8.074 12.182 -42.923 1.00 84.25 500 LEU A CA 1
ATOM 3904 C C . LEU A 1 500 ? 7.845 11.588 -41.522 1.00 84.25 500 LEU A C 1
ATOM 3906 O O . LEU A 1 500 ? 7.381 12.291 -40.619 1.00 84.25 500 LEU A O 1
ATOM 3910 N N . GLY A 1 501 ? 8.144 10.303 -41.322 1.00 80.50 501 GLY A N 1
ATOM 3911 C CA . GLY A 1 501 ? 7.965 9.618 -40.045 1.00 80.50 501 GLY A CA 1
ATOM 3912 C C . GLY A 1 501 ? 6.498 9.376 -39.681 1.00 80.50 501 GLY A C 1
ATOM 3913 O O . GLY A 1 501 ? 6.157 9.342 -38.492 1.00 80.50 501 GLY A O 1
ATOM 3914 N N . ARG A 1 502 ? 5.606 9.257 -40.677 1.00 85.31 502 ARG A N 1
ATOM 3915 C CA . ARG A 1 502 ? 4.208 8.846 -40.473 1.00 85.31 502 ARG A CA 1
ATOM 3916 C C . ARG A 1 502 ? 4.096 7.325 -40.581 1.00 85.31 502 ARG A C 1
ATOM 3918 O O . ARG A 1 502 ? 4.904 6.683 -41.242 1.00 85.31 502 ARG A O 1
ATOM 3925 N N . VAL A 1 503 ? 3.102 6.760 -39.900 1.00 83.94 503 VAL A N 1
ATOM 3926 C CA . VAL A 1 503 ? 2.811 5.317 -39.911 1.00 83.94 503 VAL A CA 1
ATOM 3927 C C . VAL A 1 503 ? 1.396 5.105 -40.435 1.00 83.94 503 VAL A C 1
ATOM 3929 O O . VAL A 1 503 ? 0.472 5.796 -39.989 1.00 83.94 503 VAL A O 1
ATOM 3932 N N . GLU A 1 504 ? 1.249 4.164 -41.363 1.00 81.94 504 GLU A N 1
ATOM 3933 C CA . GLU A 1 504 ? -0.009 3.704 -41.946 1.00 81.94 504 GLU A CA 1
ATOM 3934 C C . GLU A 1 504 ? -0.225 2.230 -41.582 1.00 81.94 504 GLU A C 1
ATOM 3936 O O . GLU A 1 504 ? 0.691 1.415 -41.696 1.00 81.94 504 GLU A O 1
ATOM 3941 N N . TRP A 1 505 ? -1.423 1.898 -41.105 1.00 77.88 505 TRP A N 1
ATOM 3942 C CA . TRP A 1 505 ? -1.832 0.526 -40.793 1.00 77.88 505 TRP A CA 1
ATOM 3943 C C . TRP A 1 505 ? -2.694 -0.055 -41.920 1.00 77.88 505 TRP A C 1
ATOM 3945 O O . TRP A 1 505 ? -3.230 0.678 -42.745 1.00 77.88 505 TRP A O 1
ATOM 3955 N N . GLU A 1 506 ? -2.876 -1.375 -41.910 1.00 69.62 506 GLU A N 1
ATOM 3956 C CA . GLU A 1 506 ? -3.701 -2.137 -42.863 1.00 69.62 506 GLU A CA 1
ATOM 3957 C C . GLU A 1 506 ? -5.156 -1.638 -42.957 1.00 69.62 506 GLU A C 1
ATOM 3959 O O . GLU A 1 506 ? -5.793 -1.779 -43.994 1.00 69.62 506 GLU A O 1
ATOM 3964 N N . ASP A 1 507 ? -5.669 -0.987 -41.906 1.00 56.12 507 ASP A N 1
ATOM 3965 C CA . ASP A 1 507 ? -6.991 -0.346 -41.887 1.00 56.12 507 ASP A CA 1
ATOM 3966 C C . ASP A 1 507 ? -7.022 1.043 -42.570 1.00 56.12 507 ASP A C 1
ATOM 3968 O O . ASP A 1 507 ? -8.025 1.757 -42.483 1.00 56.12 507 ASP A O 1
ATOM 3972 N N . GLY A 1 508 ? -5.923 1.448 -43.220 1.00 58.09 508 GLY A N 1
ATOM 3973 C CA . GLY A 1 508 ? -5.751 2.727 -43.916 1.00 58.09 508 GLY A CA 1
ATOM 3974 C C . GLY A 1 508 ? -5.552 3.926 -42.986 1.00 58.09 508 GLY A C 1
ATOM 3975 O O . GLY A 1 508 ? -5.465 5.069 -43.435 1.00 58.09 508 GLY A O 1
ATOM 3976 N N . LYS A 1 509 ? -5.493 3.711 -41.669 1.00 64.25 509 LYS A N 1
ATOM 3977 C CA . LYS A 1 509 ? -5.324 4.791 -40.699 1.00 64.25 509 LYS A CA 1
ATOM 3978 C C . LYS A 1 509 ? -3.906 5.334 -40.759 1.00 64.25 509 LYS A C 1
ATOM 3980 O O . LYS A 1 509 ? -2.954 4.574 -40.636 1.00 64.25 509 LYS A O 1
ATOM 3985 N N . ARG A 1 510 ? -3.753 6.658 -40.820 1.00 71.00 510 ARG A N 1
ATOM 3986 C CA . ARG A 1 510 ? -2.439 7.322 -40.772 1.00 71.00 510 ARG A CA 1
ATOM 3987 C C . ARG A 1 510 ? -2.248 8.099 -39.471 1.00 71.00 510 ARG A C 1
ATOM 3989 O O . ARG A 1 510 ? -3.172 8.750 -38.982 1.00 71.00 510 ARG A O 1
ATOM 3996 N N . ARG A 1 511 ? -1.046 8.063 -38.889 1.00 67.88 511 ARG A N 1
ATOM 3997 C CA . ARG A 1 511 ? -0.662 8.908 -37.736 1.00 67.88 511 ARG A CA 1
ATOM 3998 C C . ARG A 1 511 ? 0.691 9.567 -37.949 1.00 67.88 511 ARG A C 1
ATOM 4000 O O . ARG A 1 511 ? 1.586 8.963 -38.527 1.00 67.88 511 ARG A O 1
ATOM 4007 N N . GLY A 1 512 ? 0.844 10.790 -37.442 1.00 59.78 512 GLY A N 1
ATOM 4008 C CA . GLY A 1 512 ? 2.122 11.501 -37.455 1.00 59.78 512 GLY A CA 1
ATOM 4009 C C . GLY A 1 512 ? 3.013 11.166 -36.260 1.00 59.78 512 GLY A C 1
ATOM 4010 O O . GLY A 1 512 ? 2.516 10.832 -35.180 1.00 59.78 512 GLY A O 1
ATOM 4011 N N . ALA A 1 513 ? 4.326 11.334 -36.436 1.00 49.66 513 ALA A N 1
ATOM 4012 C CA . ALA A 1 513 ? 5.341 11.168 -35.394 1.00 49.66 513 ALA A CA 1
ATOM 4013 C C . ALA A 1 513 ? 4.966 11.869 -34.069 1.00 49.66 513 ALA A C 1
ATOM 4015 O O . ALA A 1 513 ? 4.904 11.231 -33.019 1.00 49.66 513 ALA A O 1
ATOM 4016 N N . ARG A 1 514 ? 4.576 13.153 -34.128 1.00 44.59 514 ARG A N 1
ATOM 4017 C CA . ARG A 1 514 ? 4.247 13.986 -32.949 1.00 44.59 514 ARG A CA 1
ATOM 4018 C C . ARG A 1 514 ? 2.955 13.610 -32.212 1.00 44.59 514 ARG A C 1
ATOM 4020 O O . ARG A 1 514 ? 2.722 14.090 -31.109 1.00 44.59 514 ARG A O 1
ATOM 4027 N N . THR A 1 515 ? 2.103 12.760 -32.790 1.00 42.06 515 THR A N 1
ATOM 4028 C CA . THR A 1 515 ? 0.823 12.354 -32.166 1.00 42.06 515 THR A CA 1
ATOM 4029 C C . THR A 1 515 ? 0.932 11.140 -31.235 1.00 42.06 515 THR A C 1
ATOM 4031 O O . THR A 1 515 ? -0.073 10.693 -30.676 1.00 42.06 515 THR A O 1
ATOM 4034 N N . MET A 1 516 ? 2.138 10.606 -31.037 1.00 46.81 516 MET A N 1
ATOM 4035 C CA . MET A 1 516 ? 2.404 9.477 -30.143 1.00 46.81 516 MET A CA 1
ATOM 4036 C C . MET A 1 516 ? 2.814 10.001 -28.756 1.00 46.81 516 MET A C 1
ATOM 4038 O O . MET A 1 516 ? 3.702 10.832 -28.634 1.00 46.81 516 MET A O 1
ATOM 4042 N N . ARG A 1 517 ? 2.130 9.540 -27.700 1.00 39.72 517 ARG A N 1
ATOM 4043 C CA . ARG A 1 517 ? 2.037 10.157 -26.353 1.00 39.72 517 ARG A CA 1
ATOM 4044 C C . ARG A 1 517 ? 3.337 10.204 -25.511 1.00 39.72 517 ARG A C 1
ATOM 4046 O O . ARG A 1 517 ? 3.264 10.568 -24.340 1.00 39.72 517 ARG A O 1
ATOM 4053 N N . HIS A 1 518 ? 4.498 9.851 -26.064 1.00 42.22 518 HIS A N 1
ATOM 4054 C CA . HIS A 1 518 ? 5.767 9.694 -25.339 1.00 42.22 518 HIS A CA 1
ATOM 4055 C C . HIS A 1 518 ? 6.932 10.356 -26.092 1.00 42.22 518 HIS A C 1
ATOM 4057 O O . HIS A 1 518 ? 6.925 10.372 -27.319 1.00 42.22 518 HIS A O 1
ATOM 4063 N N . LYS A 1 519 ? 7.962 10.832 -25.364 1.00 45.97 519 LYS A N 1
ATOM 4064 C CA . LYS A 1 519 ? 9.186 11.431 -25.948 1.00 45.97 519 LYS A CA 1
ATOM 4065 C C . LYS A 1 519 ? 9.878 10.512 -26.977 1.00 45.97 519 LYS A C 1
ATOM 4067 O O . LYS A 1 519 ? 10.551 11.008 -27.859 1.00 45.97 519 LYS A O 1
ATOM 4072 N N . LYS A 1 520 ? 9.663 9.190 -26.912 1.00 54.38 520 LYS A N 1
ATOM 4073 C CA . LYS A 1 520 ? 10.073 8.215 -27.938 1.00 54.38 520 LYS A CA 1
ATOM 4074 C C . LYS A 1 520 ? 8.833 7.623 -28.618 1.00 54.38 520 LYS A C 1
ATOM 4076 O O . LYS A 1 520 ? 8.041 6.941 -27.966 1.00 54.38 520 LYS A O 1
ATOM 4081 N N . CYS A 1 521 ? 8.649 7.872 -29.913 1.00 67.75 521 CYS A N 1
ATOM 4082 C CA . CYS A 1 521 ? 7.485 7.391 -30.666 1.00 67.75 521 CYS A CA 1
ATOM 4083 C C . CYS A 1 521 ? 7.615 5.886 -30.977 1.00 67.75 521 CYS A C 1
ATOM 4085 O O . CYS A 1 521 ? 8.573 5.483 -31.635 1.00 67.75 521 CYS A O 1
ATOM 4087 N N . TYR A 1 522 ? 6.656 5.055 -30.546 1.00 75.75 522 TYR A N 1
ATOM 4088 C CA . TYR A 1 522 ? 6.621 3.612 -30.837 1.00 75.75 522 TYR A CA 1
ATOM 4089 C C . TYR A 1 522 ? 5.206 3.118 -31.166 1.00 75.75 522 TYR A C 1
ATOM 4091 O O . TYR A 1 522 ? 4.222 3.678 -30.682 1.00 75.75 522 TYR A O 1
ATOM 4099 N N . PHE A 1 523 ? 5.093 2.047 -31.951 1.00 75.06 523 PHE A N 1
ATOM 4100 C CA . PHE A 1 523 ? 3.840 1.347 -32.248 1.00 75.06 523 PHE A CA 1
ATOM 4101 C C . PHE A 1 523 ? 3.984 -0.166 -32.031 1.00 75.06 523 PHE A C 1
ATOM 4103 O O . PHE A 1 523 ? 5.091 -0.682 -31.894 1.00 75.06 523 PHE A O 1
ATOM 4110 N N . ARG A 1 524 ? 2.859 -0.889 -31.965 1.00 76.12 524 ARG A N 1
ATOM 4111 C CA . ARG A 1 524 ? 2.863 -2.359 -31.964 1.00 76.12 524 ARG A CA 1
ATOM 4112 C C . ARG A 1 524 ? 2.757 -2.863 -33.399 1.00 76.12 524 ARG A C 1
ATOM 4114 O O . ARG A 1 524 ? 1.799 -2.512 -34.085 1.00 76.12 524 ARG A O 1
ATOM 4121 N N . GLY A 1 525 ? 3.717 -3.676 -33.823 1.00 78.19 525 GLY A N 1
ATOM 4122 C CA . GLY A 1 525 ? 3.728 -4.344 -35.125 1.00 78.19 525 GLY A CA 1
ATOM 4123 C C . GLY A 1 525 ? 3.895 -5.852 -34.965 1.00 78.19 525 GLY A C 1
ATOM 4124 O O . GLY A 1 525 ? 4.368 -6.319 -33.928 1.00 78.19 525 GLY A O 1
ATOM 4125 N N . THR A 1 526 ? 3.494 -6.613 -35.981 1.00 81.56 526 THR A N 1
ATOM 4126 C CA . THR A 1 526 ? 3.689 -8.069 -36.012 1.00 81.56 526 THR A CA 1
ATOM 4127 C C . THR A 1 526 ? 4.833 -8.394 -36.962 1.00 81.56 526 THR A C 1
ATOM 4129 O O . THR A 1 526 ? 4.763 -8.055 -38.142 1.00 81.56 526 THR A O 1
ATOM 4132 N N . ILE A 1 527 ? 5.869 -9.052 -36.447 1.00 81.62 527 ILE A N 1
ATOM 4133 C CA . ILE A 1 527 ? 7.018 -9.535 -37.219 1.00 81.62 527 ILE A CA 1
ATOM 4134 C C . ILE A 1 527 ? 7.062 -11.045 -37.029 1.00 81.62 527 ILE A C 1
ATOM 4136 O O . ILE A 1 527 ? 7.098 -11.504 -35.889 1.00 81.62 527 ILE A O 1
ATOM 4140 N N . GLU A 1 528 ? 7.014 -11.804 -38.127 1.00 82.88 528 GLU A N 1
ATOM 4141 C CA . GLU A 1 528 ? 7.066 -13.280 -38.101 1.00 82.88 528 GLU A CA 1
ATOM 4142 C C . GLU A 1 528 ? 6.050 -13.907 -37.124 1.00 82.88 528 GLU A C 1
ATOM 4144 O O . GLU A 1 528 ? 6.355 -14.821 -36.368 1.00 82.88 528 GLU A O 1
ATOM 4149 N N . GLY A 1 529 ? 4.828 -13.365 -37.084 1.00 76.62 529 GLY A N 1
ATOM 4150 C CA . GLY A 1 529 ? 3.754 -13.859 -36.211 1.00 76.62 529 GLY A CA 1
ATOM 4151 C C . GLY A 1 529 ? 3.825 -13.394 -34.751 1.00 76.62 529 GLY A C 1
ATOM 4152 O O . GLY A 1 529 ? 2.860 -13.583 -34.013 1.00 76.62 529 GLY A O 1
ATOM 4153 N N . VAL A 1 530 ? 4.896 -12.711 -34.334 1.00 70.12 530 VAL A N 1
ATOM 4154 C CA . VAL A 1 530 ? 5.065 -12.208 -32.963 1.00 70.12 530 VAL A CA 1
ATOM 4155 C C . VAL A 1 530 ? 4.790 -10.706 -32.896 1.00 70.12 530 VAL A C 1
ATOM 4157 O O . VAL A 1 530 ? 5.349 -9.914 -33.658 1.00 70.12 530 VAL A O 1
ATOM 4160 N N . LYS A 1 531 ? 3.944 -10.288 -31.947 1.00 75.44 531 LYS A N 1
ATOM 4161 C CA . LYS A 1 531 ? 3.683 -8.866 -31.669 1.00 75.44 531 LYS A CA 1
ATOM 4162 C C . LYS A 1 531 ? 4.858 -8.257 -30.901 1.00 75.44 531 LYS A C 1
ATOM 4164 O O . LYS A 1 531 ? 5.190 -8.723 -29.816 1.00 75.44 531 LYS A O 1
ATOM 4169 N N . LYS A 1 532 ? 5.454 -7.187 -31.432 1.00 76.31 532 LYS A N 1
ATOM 4170 C CA . LYS A 1 532 ? 6.580 -6.462 -30.819 1.00 76.31 532 LYS A CA 1
ATOM 4171 C C . LYS A 1 532 ? 6.286 -4.968 -30.691 1.00 76.31 532 LYS A C 1
ATOM 4173 O O . LYS A 1 532 ? 5.509 -4.403 -31.462 1.00 76.31 532 LYS A O 1
ATOM 4178 N N . HIS A 1 533 ? 6.923 -4.330 -29.713 1.00 76.12 533 HIS A N 1
ATOM 4179 C CA . HIS A 1 533 ? 6.983 -2.873 -29.604 1.00 76.12 533 HIS A CA 1
ATOM 4180 C C . HIS A 1 533 ? 8.114 -2.351 -30.500 1.00 76.12 533 HIS A C 1
ATOM 4182 O O . HIS A 1 533 ? 9.264 -2.739 -30.319 1.00 76.12 533 HIS A O 1
ATOM 4188 N N . LEU A 1 534 ? 7.783 -1.493 -31.468 1.00 81.25 534 LEU A N 1
ATOM 4189 C CA . LEU A 1 534 ? 8.700 -1.006 -32.500 1.00 81.25 534 LEU A CA 1
ATOM 4190 C C . LEU A 1 534 ? 8.772 0.518 -32.468 1.00 81.25 534 LEU A C 1
ATOM 4192 O O . LEU A 1 534 ? 7.744 1.196 -32.503 1.00 81.25 534 LEU A O 1
ATOM 4196 N N . TYR A 1 535 ? 9.983 1.064 -32.411 1.00 86.44 535 TYR A N 1
ATOM 4197 C CA . TYR A 1 535 ? 10.195 2.508 -32.433 1.00 86.44 535 TYR A CA 1
ATOM 4198 C C . TYR A 1 535 ? 10.121 3.057 -33.857 1.00 86.44 535 TYR A C 1
ATOM 4200 O O . TYR A 1 535 ? 10.718 2.497 -34.772 1.00 86.44 535 TYR A O 1
ATOM 4208 N N . VAL A 1 536 ? 9.425 4.182 -34.035 1.00 86.06 536 VAL A N 1
ATOM 4209 C CA . VAL A 1 536 ? 9.177 4.775 -35.358 1.00 86.06 536 VAL A CA 1
ATOM 4210 C C . VAL A 1 536 ? 10.487 5.167 -36.043 1.00 86.06 536 VAL A C 1
ATOM 4212 O O . VAL A 1 536 ? 10.670 4.797 -37.193 1.00 86.06 536 VAL A O 1
ATOM 4215 N N . HIS A 1 537 ? 11.422 5.827 -35.348 1.00 86.88 537 HIS A N 1
ATOM 4216 C CA . HIS A 1 537 ? 12.730 6.174 -35.929 1.00 86.88 537 HIS A CA 1
ATOM 4217 C C . HIS A 1 537 ? 13.516 4.945 -36.396 1.00 86.88 537 HIS A C 1
ATOM 4219 O O . HIS A 1 537 ? 14.109 4.981 -37.466 1.00 86.88 537 HIS A O 1
ATOM 4225 N N . ILE A 1 538 ? 13.481 3.844 -35.636 1.00 88.25 538 ILE A N 1
ATOM 4226 C CA . ILE A 1 538 ? 14.161 2.599 -36.017 1.00 88.25 538 ILE A CA 1
ATOM 4227 C C . ILE A 1 538 ? 13.533 2.041 -37.289 1.00 88.25 538 ILE A C 1
ATOM 4229 O O . ILE A 1 538 ? 14.236 1.737 -38.242 1.00 88.25 538 ILE A O 1
ATOM 4233 N N . VAL A 1 539 ? 12.207 1.943 -37.331 1.00 90.12 539 VAL A N 1
ATOM 4234 C CA . VAL A 1 539 ? 11.504 1.404 -38.499 1.00 90.12 539 VAL A CA 1
ATOM 4235 C C . VAL A 1 539 ? 11.727 2.280 -39.737 1.00 90.12 539 VAL A C 1
ATOM 4237 O O . VAL A 1 539 ? 12.025 1.747 -40.799 1.00 90.12 539 VAL A O 1
ATOM 4240 N N . VAL A 1 540 ? 11.658 3.609 -39.615 1.00 90.81 540 VAL A N 1
ATOM 4241 C CA . VAL A 1 540 ? 11.934 4.539 -40.727 1.00 90.81 540 VAL A CA 1
ATOM 4242 C C . VAL A 1 540 ? 13.378 4.388 -41.215 1.00 90.81 540 VAL A C 1
ATOM 4244 O O . VAL A 1 540 ? 13.595 4.232 -42.413 1.00 90.81 540 VAL A O 1
ATOM 4247 N N . ALA A 1 541 ? 14.361 4.353 -40.312 1.00 89.31 541 ALA A N 1
ATOM 4248 C CA . ALA A 1 541 ? 15.766 4.169 -40.675 1.00 89.31 541 ALA A CA 1
ATOM 4249 C C . ALA A 1 541 ? 16.015 2.823 -41.373 1.00 89.31 541 ALA A C 1
ATOM 4251 O O . ALA A 1 541 ? 16.594 2.794 -42.449 1.00 89.31 541 ALA A O 1
ATOM 4252 N N . HIS A 1 542 ? 15.510 1.716 -40.827 1.00 90.19 542 HIS A N 1
ATOM 4253 C CA . HIS A 1 542 ? 15.652 0.398 -41.454 1.00 90.19 542 HIS A CA 1
ATOM 4254 C C . HIS A 1 542 ? 14.920 0.273 -42.797 1.00 90.19 542 HIS A C 1
ATOM 4256 O O . HIS A 1 542 ? 15.297 -0.571 -43.605 1.00 90.19 542 HIS A O 1
ATOM 4262 N N . THR A 1 543 ? 13.873 1.070 -43.022 1.00 92.50 543 THR A N 1
ATOM 4263 C CA . THR A 1 543 ? 13.110 1.059 -44.278 1.00 92.50 543 THR A CA 1
ATOM 4264 C C . THR A 1 543 ? 13.805 1.885 -45.363 1.00 92.50 543 THR A C 1
ATOM 4266 O O . THR A 1 543 ? 13.884 1.436 -46.498 1.00 92.50 543 THR A O 1
ATOM 4269 N N . PHE A 1 544 ? 14.347 3.061 -45.023 1.00 93.12 544 PHE A N 1
ATOM 4270 C CA . PHE A 1 544 ? 14.848 4.021 -46.017 1.00 93.12 544 PHE A CA 1
ATOM 4271 C C . PHE A 1 544 ? 16.373 4.214 -46.039 1.00 93.12 544 PHE A C 1
ATOM 4273 O O . PHE A 1 544 ? 16.914 4.558 -47.084 1.00 93.12 544 PHE A O 1
ATOM 4280 N N . LEU A 1 545 ? 17.083 4.010 -44.922 1.00 88.81 545 LEU A N 1
ATOM 4281 C CA . LEU A 1 545 ? 18.555 4.091 -44.864 1.00 88.81 545 LEU A CA 1
ATOM 4282 C C . LEU A 1 545 ? 19.232 2.746 -45.169 1.00 88.81 545 LEU A C 1
ATOM 4284 O O . LEU A 1 545 ? 20.459 2.673 -45.207 1.00 88.81 545 LEU A O 1
ATOM 4288 N N . GLY A 1 546 ? 18.448 1.683 -45.361 1.00 81.56 546 GLY A N 1
ATOM 4289 C CA . GLY A 1 546 ? 18.958 0.343 -45.627 1.00 81.56 546 GLY A CA 1
ATOM 4290 C C . GLY A 1 546 ? 19.544 -0.352 -44.387 1.00 81.56 546 GLY A C 1
ATOM 4291 O O . GLY A 1 546 ? 19.248 0.032 -43.249 1.00 81.56 546 GLY A O 1
ATOM 4292 N N . PRO A 1 547 ? 20.328 -1.431 -44.580 1.00 81.62 547 PRO A N 1
ATOM 4293 C CA . PRO A 1 547 ? 20.906 -2.187 -43.477 1.00 81.62 547 PRO A CA 1
ATOM 4294 C C . PRO A 1 547 ? 21.900 -1.340 -42.678 1.00 81.62 547 PRO A C 1
ATOM 4296 O O . PRO A 1 547 ? 22.584 -0.470 -43.212 1.00 81.62 547 PRO A O 1
ATOM 4299 N N . GLN A 1 548 ? 21.991 -1.628 -41.381 1.00 83.56 548 GLN A N 1
ATOM 4300 C CA . GLN A 1 548 ? 22.975 -0.998 -40.507 1.00 83.56 548 GLN A CA 1
ATOM 4301 C C . GLN A 1 548 ? 24.408 -1.288 -41.014 1.00 83.56 548 GLN A C 1
ATOM 4303 O O . GLN A 1 548 ? 24.700 -2.447 -41.321 1.00 83.56 548 GLN A O 1
ATOM 4308 N N . PRO A 1 549 ? 25.309 -0.288 -41.079 1.00 85.75 549 PRO A N 1
ATOM 4309 C CA . PRO A 1 549 ? 26.673 -0.483 -41.582 1.00 85.75 549 PRO A CA 1
ATOM 4310 C C . PRO A 1 549 ? 27.510 -1.468 -40.754 1.00 85.75 549 PRO A C 1
ATOM 4312 O O . PRO A 1 549 ? 28.326 -2.205 -41.299 1.00 85.75 549 PRO A O 1
ATOM 4315 N N . SER A 1 550 ? 27.309 -1.497 -39.433 1.00 84.44 550 SER A N 1
ATOM 4316 C CA . SER A 1 550 ? 27.910 -2.480 -38.524 1.00 84.44 550 SER A CA 1
ATOM 4317 C C . SER A 1 550 ? 27.024 -2.697 -37.293 1.00 84.44 550 SER A C 1
ATOM 4319 O O . SER A 1 550 ? 26.045 -1.975 -37.091 1.00 84.44 550 SER A O 1
ATOM 4321 N N . SER A 1 551 ? 27.369 -3.674 -36.449 1.00 78.38 551 SER A N 1
ATOM 4322 C CA . SER A 1 551 ? 26.697 -3.925 -35.162 1.00 78.38 551 SER A CA 1
ATOM 4323 C C . SER A 1 551 ? 26.771 -2.754 -34.181 1.00 78.38 551 SER A C 1
ATOM 4325 O O . SER A 1 551 ? 25.935 -2.663 -33.285 1.00 78.38 551 SER A O 1
ATOM 4327 N N . ASP A 1 552 ? 27.745 -1.862 -34.354 1.00 78.12 552 ASP A N 1
ATOM 4328 C CA . ASP A 1 552 ? 28.000 -0.746 -33.437 1.00 78.12 552 ASP A CA 1
ATOM 4329 C C . ASP A 1 552 ? 27.199 0.510 -33.803 1.00 78.12 552 ASP A C 1
ATOM 4331 O O . ASP A 1 552 ? 27.189 1.492 -33.054 1.00 78.12 552 ASP A O 1
ATOM 4335 N N . HIS A 1 553 ? 26.524 0.491 -34.956 1.00 86.44 553 HIS A N 1
ATOM 4336 C CA . HIS A 1 553 ? 25.697 1.592 -35.425 1.00 86.44 553 HIS A CA 1
ATOM 4337 C C . HIS A 1 553 ? 24.270 1.452 -34.907 1.00 86.44 553 HIS A C 1
ATOM 4339 O O . HIS A 1 553 ? 23.614 0.424 -35.071 1.00 86.44 553 HIS A O 1
ATOM 4345 N N . THR A 1 554 ? 23.758 2.534 -34.332 1.00 88.50 554 THR A N 1
ATOM 4346 C CA . THR A 1 554 ? 22.345 2.663 -33.974 1.00 88.50 554 THR A CA 1
ATOM 4347 C C . THR A 1 554 ? 21.771 3.938 -34.583 1.00 88.50 554 THR A C 1
ATOM 4349 O O . THR A 1 554 ? 22.501 4.780 -35.109 1.00 88.50 554 THR A O 1
ATOM 4352 N N . VAL A 1 555 ? 20.445 4.054 -34.585 1.00 88.19 555 VAL A N 1
ATOM 4353 C CA . VAL A 1 555 ? 19.758 5.189 -35.210 1.00 88.19 555 VAL A CA 1
ATOM 4354 C C . VAL A 1 555 ? 19.865 6.419 -34.312 1.00 88.19 555 VAL A C 1
ATOM 4356 O O . VAL A 1 555 ? 19.440 6.378 -33.158 1.00 88.19 555 VAL A O 1
ATOM 4359 N N . ASP A 1 556 ? 20.401 7.503 -34.864 1.00 85.69 556 ASP A N 1
ATOM 4360 C CA . ASP A 1 556 ? 20.601 8.795 -34.205 1.00 85.69 556 ASP A CA 1
ATOM 4361 C C . ASP A 1 556 ? 19.668 9.862 -34.779 1.00 85.69 556 ASP A C 1
ATOM 4363 O O . ASP A 1 556 ? 19.443 9.906 -35.992 1.00 85.69 556 ASP A O 1
ATOM 4367 N N . HIS A 1 557 ? 19.167 10.742 -33.910 1.00 88.06 557 HIS A N 1
ATOM 4368 C CA . HIS A 1 557 ? 18.418 11.936 -34.300 1.00 88.06 557 HIS A CA 1
ATOM 4369 C C . HIS A 1 557 ? 19.392 13.102 -34.432 1.00 88.06 557 HIS A C 1
ATOM 4371 O O . HIS A 1 557 ? 19.924 13.576 -33.430 1.00 88.06 557 HIS A O 1
ATOM 4377 N N . ILE A 1 558 ? 19.601 13.597 -35.652 1.00 80.75 558 ILE A N 1
ATOM 4378 C CA . ILE A 1 558 ? 20.585 14.650 -35.947 1.00 80.75 558 ILE A CA 1
ATOM 4379 C C . ILE A 1 558 ? 20.329 15.893 -35.085 1.00 80.75 558 ILE A C 1
ATOM 4381 O O . ILE A 1 558 ? 21.252 16.420 -34.478 1.00 80.75 558 ILE A O 1
ATOM 4385 N N . ASN A 1 559 ? 19.073 16.324 -34.958 1.00 75.44 559 ASN A N 1
ATOM 4386 C CA . ASN A 1 559 ? 18.688 17.485 -34.150 1.00 75.44 559 ASN A CA 1
ATOM 4387 C C . ASN A 1 559 ? 18.437 17.185 -32.657 1.00 75.44 559 ASN A C 1
ATOM 4389 O O . ASN A 1 559 ? 17.952 18.065 -31.948 1.00 75.44 559 ASN A O 1
ATOM 4393 N N . GLN A 1 560 ? 18.700 15.958 -32.190 1.00 74.00 560 GLN A N 1
ATOM 4394 C CA . GLN A 1 560 ? 18.427 15.469 -30.827 1.00 74.00 560 GLN A CA 1
ATOM 4395 C C . GLN A 1 560 ? 16.946 15.468 -30.401 1.00 74.00 560 GLN A C 1
ATOM 4397 O O . GLN A 1 560 ? 16.615 15.070 -29.279 1.00 74.00 560 GLN A O 1
ATOM 4402 N N . ASP A 1 561 ? 16.026 15.854 -31.284 1.00 74.06 561 ASP A N 1
ATOM 4403 C CA . ASP A 1 561 ? 14.597 15.768 -31.038 1.00 74.06 561 ASP A CA 1
ATOM 4404 C C . ASP A 1 561 ? 14.102 14.345 -31.323 1.00 74.06 561 ASP A C 1
ATOM 4406 O O . ASP A 1 561 ? 13.761 13.972 -32.445 1.00 74.06 561 ASP A O 1
ATOM 4410 N N . SER A 1 562 ? 14.005 13.553 -30.254 1.00 73.31 562 SER A N 1
ATOM 4411 C CA . SER A 1 562 ? 13.509 12.171 -30.293 1.00 73.31 562 SER A CA 1
ATOM 4412 C C . SER A 1 562 ? 12.059 12.004 -30.788 1.00 73.31 562 SER A C 1
ATOM 4414 O O . SER A 1 562 ? 11.633 10.869 -31.031 1.00 73.31 562 SER A O 1
ATOM 4416 N N . VAL A 1 563 ? 11.292 13.096 -30.950 1.00 71.75 563 VAL A N 1
ATOM 4417 C CA . VAL A 1 563 ? 9.956 13.055 -31.573 1.00 71.75 563 VAL A CA 1
ATOM 4418 C C . VAL A 1 563 ? 9.967 13.400 -33.066 1.00 71.75 563 VAL A C 1
ATOM 4420 O O . VAL A 1 563 ? 8.955 13.192 -33.744 1.00 71.75 563 VAL A O 1
ATOM 4423 N N . ASP A 1 564 ? 11.088 13.883 -33.605 1.00 77.19 564 ASP A N 1
ATOM 4424 C CA . ASP A 1 564 ? 11.259 14.201 -35.020 1.00 77.19 564 ASP A CA 1
ATOM 4425 C C . ASP A 1 564 ? 11.807 12.998 -35.798 1.00 77.19 564 ASP A C 1
ATOM 4427 O O . ASP A 1 564 ? 12.995 12.876 -36.079 1.00 77.19 564 ASP A O 1
ATOM 4431 N N . ASN A 1 565 ? 10.910 12.081 -36.159 1.00 85.12 565 ASN A N 1
ATOM 4432 C CA . ASN A 1 565 ? 11.265 10.847 -36.868 1.00 85.12 565 ASN A CA 1
ATOM 4433 C C . ASN A 1 565 ? 11.291 11.004 -38.400 1.00 85.12 565 ASN A C 1
ATOM 4435 O O . ASN A 1 565 ? 11.107 10.014 -39.109 1.00 85.12 565 ASN A O 1
ATOM 4439 N N . ARG A 1 566 ? 11.436 12.228 -38.927 1.00 87.25 566 ARG A N 1
ATOM 4440 C CA . ARG A 1 566 ? 11.588 12.443 -40.374 1.00 87.25 566 ARG A CA 1
ATOM 4441 C C . ARG A 1 566 ? 12.906 11.832 -40.837 1.00 87.25 566 ARG A C 1
ATOM 4443 O O . ARG A 1 566 ? 13.911 11.993 -40.156 1.00 87.25 566 ARG A O 1
ATOM 4450 N N . LEU A 1 567 ? 12.922 11.206 -42.011 1.00 87.12 567 LEU A N 1
ATOM 4451 C CA . LEU A 1 567 ? 14.114 10.557 -42.566 1.00 87.12 567 LEU A CA 1
ATOM 4452 C C . LEU A 1 567 ? 15.319 11.505 -42.621 1.00 87.12 567 LEU A C 1
ATOM 4454 O O . LEU A 1 567 ? 16.416 11.118 -42.244 1.00 87.12 567 LEU A O 1
ATOM 4458 N N . VAL A 1 568 ? 15.094 12.766 -43.000 1.00 84.75 568 VAL A N 1
ATOM 4459 C CA . VAL A 1 568 ? 16.134 13.812 -43.054 1.00 84.75 568 VAL A CA 1
ATOM 4460 C C . VAL A 1 568 ? 16.806 14.092 -41.706 1.00 84.75 568 VAL A C 1
ATOM 4462 O O . VAL A 1 568 ? 17.866 14.702 -41.670 1.00 84.75 568 VAL A O 1
ATOM 4465 N N . ASN A 1 569 ? 16.180 13.683 -40.603 1.00 84.75 569 ASN A N 1
ATOM 4466 C CA . ASN A 1 569 ? 16.683 13.853 -39.249 1.00 84.75 569 ASN A CA 1
ATOM 4467 C C . ASN A 1 569 ? 17.273 12.557 -38.666 1.00 84.75 569 ASN A C 1
ATOM 4469 O O . ASN A 1 569 ? 17.686 12.547 -37.510 1.00 84.75 569 ASN A O 1
ATOM 4473 N N . LEU A 1 570 ? 17.297 11.460 -39.425 1.00 88.31 570 LEU A N 1
ATOM 4474 C CA . LEU A 1 570 ? 17.784 10.165 -38.962 1.00 88.31 570 LEU A CA 1
ATOM 4475 C C . LEU A 1 570 ? 19.064 9.780 -39.697 1.00 88.31 570 LEU A C 1
ATOM 4477 O O . LEU A 1 570 ? 19.172 9.948 -40.909 1.00 88.31 570 LEU A O 1
ATOM 4481 N N . ARG A 1 571 ? 20.017 9.206 -38.964 1.00 89.38 571 ARG A N 1
ATOM 4482 C CA . ARG A 1 571 ? 21.234 8.618 -39.536 1.00 89.38 571 ARG A CA 1
ATOM 4483 C C . ARG A 1 571 ? 21.679 7.389 -38.755 1.00 89.38 571 ARG A C 1
ATOM 4485 O O . ARG A 1 571 ? 21.339 7.237 -37.582 1.00 89.38 571 ARG A O 1
ATOM 4492 N N . TRP A 1 572 ? 22.486 6.546 -39.389 1.00 89.50 572 TRP A N 1
ATOM 4493 C CA . TRP A 1 572 ? 23.300 5.576 -38.665 1.00 89.50 572 TRP A CA 1
ATOM 4494 C C . TRP A 1 572 ? 24.452 6.305 -37.987 1.00 89.50 572 TRP A C 1
ATOM 4496 O O . TRP A 1 572 ? 25.154 7.079 -38.632 1.00 89.50 572 TRP A O 1
ATOM 4506 N N . ALA A 1 573 ? 24.636 6.066 -36.695 1.00 83.88 573 ALA A N 1
ATOM 4507 C CA . ALA A 1 573 ? 25.768 6.598 -35.958 1.00 83.88 573 ALA A CA 1
ATOM 4508 C C . ALA A 1 573 ? 26.223 5.595 -34.902 1.00 83.88 573 ALA A C 1
ATOM 4510 O O . ALA A 1 573 ? 25.413 4.931 -34.246 1.00 83.88 573 ALA A O 1
ATOM 4511 N N . THR A 1 574 ? 27.531 5.504 -34.725 1.00 82.75 574 THR A N 1
ATOM 4512 C CA . THR A 1 574 ? 28.151 4.795 -33.611 1.00 82.75 574 THR A CA 1
ATOM 4513 C C . THR A 1 574 ? 27.859 5.497 -32.290 1.00 82.75 574 THR A C 1
ATOM 4515 O O . THR A 1 574 ? 27.540 6.688 -32.235 1.00 82.75 574 THR A O 1
ATOM 4518 N N . TYR A 1 575 ? 28.043 4.783 -31.183 1.00 71.88 575 TYR A N 1
ATOM 4519 C CA . TYR A 1 575 ? 27.902 5.369 -29.850 1.00 71.88 575 TYR A CA 1
ATOM 4520 C C . TYR A 1 575 ? 28.788 6.615 -29.636 1.00 71.88 575 TYR A C 1
ATOM 4522 O O . TYR A 1 575 ? 28.368 7.575 -28.990 1.00 71.88 575 TYR A O 1
ATOM 4530 N N . SER A 1 576 ? 29.996 6.632 -30.214 1.00 72.50 576 SER A N 1
ATOM 4531 C CA . SER A 1 576 ? 30.899 7.792 -30.163 1.00 72.50 576 SER A CA 1
ATOM 4532 C C . SER A 1 576 ? 30.331 8.998 -30.922 1.00 72.50 576 SER A C 1
ATOM 4534 O O . SER A 1 576 ? 30.303 10.113 -30.403 1.00 72.50 576 SER A O 1
ATOM 4536 N N . GLU A 1 577 ? 29.818 8.789 -32.134 1.00 76.56 577 GLU A N 1
ATOM 4537 C CA . GLU A 1 577 ? 29.215 9.847 -32.958 1.00 76.56 577 GLU A CA 1
ATOM 4538 C C . GLU A 1 577 ? 27.934 10.412 -32.338 1.00 76.56 577 GLU A C 1
ATOM 4540 O O . GLU A 1 577 ? 27.728 11.625 -32.349 1.00 76.56 577 GLU A O 1
ATOM 4545 N N . GLN A 1 578 ? 27.114 9.561 -31.719 1.00 78.19 578 GLN A N 1
ATOM 4546 C CA . GLN A 1 578 ? 25.922 10.000 -30.991 1.00 78.19 578 GLN A CA 1
ATOM 4547 C C . GLN A 1 578 ? 26.264 10.832 -29.759 1.00 78.19 578 GLN A C 1
ATOM 4549 O O . GLN A 1 578 ? 25.591 11.817 -29.471 1.00 78.19 578 GLN A O 1
ATOM 4554 N N . ASN A 1 579 ? 27.314 10.467 -29.019 1.00 69.56 579 ASN A N 1
ATOM 4555 C CA . ASN A 1 579 ? 27.760 11.261 -27.873 1.00 69.56 579 ASN A CA 1
ATOM 4556 C C . ASN A 1 579 ? 28.300 12.627 -28.310 1.00 69.56 579 ASN A C 1
ATOM 4558 O O . ASN A 1 579 ? 28.017 13.625 -27.647 1.00 69.56 579 ASN A O 1
ATOM 4562 N N . ARG A 1 580 ? 28.993 12.684 -29.456 1.00 69.06 580 ARG A N 1
ATOM 4563 C CA . ARG A 1 580 ? 29.406 13.946 -30.088 1.00 69.06 580 ARG A CA 1
ATOM 4564 C C . ARG A 1 580 ? 28.212 14.816 -30.491 1.00 69.06 580 ARG A C 1
ATOM 4566 O O . ARG A 1 580 ? 28.323 16.037 -30.455 1.00 69.06 580 ARG A O 1
ATOM 4573 N N . ASN A 1 581 ? 27.073 14.194 -30.791 1.00 70.62 581 ASN A N 1
ATOM 4574 C CA . ASN A 1 581 ? 25.812 14.840 -31.143 1.00 70.62 581 ASN A CA 1
ATOM 4575 C C . ASN A 1 581 ? 24.922 15.203 -29.936 1.00 70.62 581 ASN A C 1
ATOM 4577 O O . ASN A 1 581 ? 23.730 15.394 -30.121 1.00 70.62 581 ASN A O 1
ATOM 4581 N N . ARG A 1 582 ? 25.426 15.274 -28.692 1.00 70.62 582 ARG A N 1
ATOM 4582 C CA . ARG A 1 582 ? 24.624 15.676 -27.511 1.00 70.62 582 ARG A CA 1
ATOM 4583 C C . ARG A 1 582 ? 24.823 17.147 -27.150 1.00 70.62 582 ARG A C 1
ATOM 4585 O O . ARG A 1 582 ? 25.950 17.623 -27.121 1.00 70.62 582 ARG A O 1
ATOM 4592 N N . SER A 1 583 ? 23.757 17.832 -26.727 1.00 59.47 583 SER A N 1
ATOM 4593 C CA . SER A 1 583 ? 23.778 19.230 -26.252 1.00 59.47 583 SER A CA 1
ATOM 4594 C C . SER A 1 583 ? 24.741 19.486 -25.087 1.00 59.47 583 SER A C 1
ATOM 4596 O O . SER A 1 583 ? 25.167 20.613 -24.867 1.00 59.47 583 SER A O 1
ATOM 4598 N N . ASN A 1 584 ? 25.094 18.442 -24.335 1.00 64.44 584 ASN A N 1
ATOM 4599 C CA . ASN A 1 584 ? 25.991 18.537 -23.183 1.00 64.44 584 ASN A CA 1
ATOM 4600 C C . ASN A 1 584 ? 27.477 18.418 -23.570 1.00 64.44 584 ASN A C 1
ATOM 4602 O O . ASN A 1 584 ? 28.329 18.564 -22.692 1.00 64.44 584 ASN A O 1
ATOM 4606 N N . ASN A 1 585 ? 27.791 18.162 -24.846 1.00 69.62 585 ASN A N 1
ATOM 4607 C CA . ASN A 1 585 ? 29.147 18.075 -25.387 1.00 69.62 585 ASN A CA 1
ATOM 4608 C C . ASN A 1 585 ? 29.734 19.484 -25.629 1.00 69.62 585 ASN A C 1
ATOM 4610 O O . ASN A 1 585 ? 29.915 19.919 -26.762 1.00 69.62 585 ASN A O 1
ATOM 4614 N N . ARG A 1 586 ? 29.961 20.210 -24.532 1.00 80.50 586 ARG A N 1
ATOM 4615 C CA . ARG A 1 586 ? 30.397 21.618 -24.478 1.00 80.50 586 ARG A CA 1
ATOM 4616 C C . ARG A 1 586 ? 31.917 21.764 -24.369 1.00 80.50 586 ARG A C 1
ATOM 4618 O O . ARG A 1 586 ? 32.604 20.777 -24.118 1.00 80.50 586 ARG A O 1
ATOM 4625 N N . ALA A 1 587 ? 32.427 22.981 -24.545 1.00 85.12 587 ALA A N 1
ATOM 4626 C CA . ALA A 1 587 ? 33.852 23.277 -24.415 1.00 85.12 587 ALA A CA 1
ATOM 4627 C C . ALA A 1 587 ? 34.350 23.070 -22.978 1.00 85.12 587 ALA A C 1
ATOM 4629 O O . ALA A 1 587 ? 33.640 23.359 -22.011 1.00 85.12 587 ALA A O 1
ATOM 4630 N N . VAL A 1 588 ? 35.583 22.583 -22.844 1.00 87.75 588 VAL A N 1
ATOM 4631 C CA . VAL A 1 588 ? 36.181 22.252 -21.544 1.00 87.75 588 VAL A CA 1
ATOM 4632 C C . VAL A 1 588 ? 37.633 22.673 -21.443 1.00 87.75 588 VAL A C 1
ATOM 4634 O O . VAL A 1 588 ? 38.356 22.751 -22.437 1.00 87.75 588 VAL A O 1
ATOM 4637 N N . GLU A 1 589 ? 38.060 22.908 -20.209 1.00 92.69 589 GLU A N 1
ATOM 4638 C CA . GLU A 1 589 ? 39.434 23.245 -19.856 1.00 92.69 589 GLU A CA 1
ATOM 4639 C C . GLU A 1 589 ? 40.062 22.114 -19.039 1.00 92.69 589 GLU A C 1
ATOM 4641 O O . GLU A 1 589 ? 39.447 21.582 -18.111 1.00 92.69 589 GLU A O 1
ATOM 4646 N N . LYS A 1 590 ? 41.303 21.769 -19.387 1.00 93.00 590 LYS A N 1
ATOM 4647 C CA . LYS A 1 590 ? 42.199 20.910 -18.612 1.00 93.00 590 LYS A CA 1
ATOM 4648 C C . LYS A 1 590 ? 43.065 21.792 -17.729 1.00 93.00 590 LYS A C 1
ATOM 4650 O O . LYS A 1 590 ? 43.690 22.717 -18.244 1.00 93.00 590 LYS A O 1
ATOM 4655 N N . LEU A 1 591 ? 43.146 21.485 -16.441 1.00 92.12 591 LEU A N 1
ATOM 4656 C CA . LEU A 1 591 ? 43.897 22.257 -15.458 1.00 92.12 591 LEU A CA 1
ATOM 4657 C C . LEU A 1 591 ? 44.902 21.382 -14.707 1.00 92.12 591 LEU A C 1
ATOM 4659 O O . LEU A 1 591 ? 44.691 20.177 -14.545 1.00 92.12 591 LEU A O 1
ATOM 4663 N N . ASP A 1 592 ? 45.988 21.990 -14.237 1.00 90.69 592 ASP A N 1
ATOM 4664 C CA . ASP A 1 592 ? 46.846 21.368 -13.228 1.00 90.69 592 ASP A CA 1
ATOM 4665 C C . ASP A 1 592 ? 46.123 21.289 -11.865 1.00 90.69 592 ASP A C 1
ATOM 4667 O O . ASP A 1 592 ? 45.024 21.818 -11.675 1.00 90.69 592 ASP A O 1
ATOM 4671 N N . THR A 1 593 ? 46.733 20.615 -10.889 1.00 85.44 593 THR A N 1
ATOM 4672 C CA . THR A 1 593 ? 46.178 20.503 -9.529 1.00 85.44 593 THR A CA 1
ATOM 4673 C C . THR A 1 593 ? 46.199 21.819 -8.746 1.00 85.44 593 THR A C 1
ATOM 4675 O O . THR A 1 593 ? 45.605 21.885 -7.674 1.00 85.44 593 THR A O 1
ATOM 4678 N N . ALA A 1 594 ? 46.876 22.855 -9.252 1.00 85.50 594 ALA A N 1
ATOM 4679 C CA . ALA A 1 594 ? 46.890 24.201 -8.684 1.00 85.50 594 ALA A CA 1
ATOM 4680 C C . ALA A 1 594 ? 45.813 25.117 -9.304 1.00 85.50 594 ALA A C 1
ATOM 4682 O O . ALA A 1 594 ? 45.594 26.222 -8.812 1.00 85.50 594 ALA A O 1
ATOM 4683 N N . GLY A 1 595 ? 45.103 24.654 -10.341 1.00 82.88 595 GLY A N 1
ATOM 4684 C CA . GLY A 1 595 ? 44.025 25.382 -11.006 1.00 82.88 595 GLY A CA 1
ATOM 4685 C C . GLY A 1 595 ? 44.459 26.241 -12.198 1.00 82.88 595 GLY A C 1
ATOM 4686 O O . GLY A 1 595 ? 43.660 27.057 -12.659 1.00 82.88 595 GLY A O 1
ATOM 4687 N N . HIS A 1 596 ? 45.674 26.074 -12.728 1.00 89.25 596 HIS A N 1
ATOM 4688 C CA . HIS A 1 596 ? 46.104 26.740 -13.961 1.00 89.25 596 HIS A CA 1
ATOM 4689 C C . HIS A 1 596 ? 45.625 25.975 -15.193 1.00 89.25 596 HIS A C 1
ATOM 4691 O O . HIS A 1 596 ? 45.753 24.753 -15.266 1.00 89.25 596 HIS A O 1
ATOM 4697 N N . VAL A 1 597 ? 45.100 26.694 -16.188 1.00 91.44 597 VAL A N 1
ATOM 4698 C CA . VAL A 1 597 ? 44.633 26.100 -17.449 1.00 91.44 597 VAL A CA 1
ATOM 4699 C C . VAL A 1 597 ? 45.832 25.657 -18.290 1.00 91.44 597 VAL A C 1
ATOM 4701 O O . VAL A 1 597 ? 46.682 26.465 -18.649 1.00 91.44 597 VAL A O 1
ATOM 4704 N N . LEU A 1 598 ? 45.876 24.368 -18.621 1.00 89.56 598 LEU A N 1
ATOM 4705 C CA . LEU A 1 598 ? 46.920 23.733 -19.427 1.00 89.56 598 LEU A CA 1
ATOM 4706 C C . LEU A 1 598 ? 46.511 23.552 -20.891 1.00 89.56 598 LEU A C 1
ATOM 4708 O O . LEU A 1 598 ? 47.359 23.578 -21.776 1.00 89.56 598 LEU A O 1
ATOM 4712 N N . ALA A 1 599 ? 45.225 23.306 -21.148 1.00 88.69 599 ALA A N 1
ATOM 4713 C CA . ALA A 1 599 ? 44.693 23.137 -22.496 1.00 88.69 599 ALA A CA 1
ATOM 4714 C C . ALA A 1 599 ? 43.186 23.400 -22.526 1.00 88.69 599 ALA A C 1
ATOM 4716 O O . ALA A 1 599 ? 42.483 23.161 -21.541 1.00 88.69 599 ALA A O 1
ATOM 4717 N N . THR A 1 600 ? 42.684 23.823 -23.680 1.00 89.25 600 THR A N 1
ATOM 4718 C CA . THR A 1 600 ? 41.256 24.026 -23.925 1.00 89.25 600 THR A CA 1
ATOM 4719 C C . THR A 1 600 ? 40.832 23.187 -25.117 1.00 89.25 600 THR A C 1
ATOM 4721 O O . THR A 1 600 ? 41.522 23.164 -26.132 1.00 89.25 600 THR A O 1
ATOM 4724 N N . TYR A 1 601 ? 39.685 22.533 -24.994 1.00 86.69 601 TYR A N 1
ATOM 4725 C CA . TYR A 1 601 ? 39.100 21.705 -26.041 1.00 86.69 601 TYR A CA 1
ATOM 4726 C C . TYR A 1 601 ? 37.735 22.267 -26.420 1.00 86.69 601 TYR A C 1
ATOM 4728 O O . TYR A 1 601 ? 36.988 22.749 -25.560 1.00 86.69 601 TYR A O 1
ATOM 4736 N N . GLY A 1 602 ? 37.400 22.205 -27.707 1.00 75.69 602 GLY A N 1
ATOM 4737 C CA . GLY A 1 602 ? 36.125 22.689 -28.225 1.00 75.69 602 GLY A CA 1
ATOM 4738 C C . GLY A 1 602 ? 34.942 21.867 -27.721 1.00 75.69 602 GLY A C 1
ATOM 4739 O O . GLY A 1 602 ? 33.844 22.403 -27.582 1.00 75.69 602 GLY A O 1
ATOM 4740 N N . THR A 1 603 ? 35.162 20.589 -27.387 1.00 82.19 603 THR A N 1
ATOM 4741 C CA . THR A 1 603 ? 34.140 19.709 -26.802 1.00 82.19 603 THR A CA 1
ATOM 4742 C C . THR A 1 603 ? 34.706 18.720 -25.768 1.00 82.19 603 THR A C 1
ATOM 4744 O O . THR A 1 603 ? 35.886 18.375 -25.808 1.00 82.19 603 THR A O 1
ATOM 4747 N N . ILE A 1 604 ? 33.859 18.198 -24.869 1.00 82.12 604 ILE A N 1
ATOM 4748 C CA . ILE A 1 604 ? 34.218 17.099 -23.946 1.00 82.12 604 ILE A CA 1
ATOM 4749 C C . ILE A 1 604 ? 34.707 15.866 -24.716 1.00 82.12 604 ILE A C 1
ATOM 4751 O O . ILE A 1 604 ? 35.644 15.207 -24.281 1.00 82.12 604 ILE A O 1
ATOM 4755 N N . ALA A 1 605 ? 34.079 15.532 -25.846 1.00 77.81 605 ALA A N 1
ATOM 4756 C CA . ALA A 1 605 ? 34.476 14.382 -26.656 1.00 77.81 605 ALA A CA 1
ATOM 4757 C C . ALA A 1 605 ? 35.896 14.535 -27.221 1.00 77.81 605 ALA A C 1
ATOM 4759 O O . ALA A 1 605 ? 36.691 13.610 -27.115 1.00 77.81 605 ALA A O 1
ATOM 4760 N N . GLU A 1 606 ? 36.235 15.719 -27.729 1.00 81.69 606 GLU A N 1
ATOM 4761 C CA . GLU A 1 606 ? 37.586 16.036 -28.205 1.00 81.69 606 GLU A CA 1
ATOM 4762 C C . GLU A 1 606 ? 38.625 15.921 -27.079 1.00 81.69 606 GLU A C 1
ATOM 4764 O O . GLU A 1 606 ? 39.680 15.313 -27.253 1.00 81.69 606 GLU A O 1
ATOM 4769 N N . ALA A 1 607 ? 38.295 16.437 -25.892 1.00 85.00 607 ALA A N 1
ATOM 4770 C CA . ALA A 1 607 ? 39.138 16.298 -24.710 1.00 85.00 607 ALA A CA 1
ATOM 4771 C C . ALA A 1 607 ? 39.321 14.830 -24.287 1.00 85.00 607 ALA A C 1
ATOM 4773 O O . ALA A 1 607 ? 40.423 14.428 -23.913 1.00 85.00 607 ALA A O 1
ATOM 4774 N N . ALA A 1 608 ? 38.254 14.028 -24.354 1.00 85.12 608 ALA A N 1
ATOM 4775 C CA . ALA A 1 608 ? 38.262 12.610 -24.005 1.00 85.12 608 ALA A CA 1
ATOM 4776 C C . ALA A 1 608 ? 39.124 11.792 -24.982 1.00 85.12 608 ALA A C 1
ATOM 4778 O O . ALA A 1 608 ? 39.914 10.951 -24.544 1.00 85.12 608 ALA A O 1
ATOM 4779 N N . ASP A 1 609 ? 39.039 12.094 -26.280 1.00 83.94 609 ASP A N 1
ATOM 4780 C CA . ASP A 1 609 ? 39.865 11.484 -27.324 1.00 83.94 609 ASP A CA 1
ATOM 4781 C C . ASP A 1 609 ? 41.350 11.836 -27.134 1.00 83.94 609 ASP A C 1
ATOM 4783 O O . ASP A 1 609 ? 42.208 10.951 -27.192 1.00 83.94 609 ASP A O 1
ATOM 4787 N N . ALA A 1 610 ? 41.661 13.098 -26.808 1.00 86.06 610 ALA A N 1
ATOM 4788 C CA . ALA A 1 610 ? 43.030 13.556 -26.560 1.00 86.06 610 ALA A CA 1
ATOM 4789 C C . ALA A 1 610 ? 43.707 12.817 -25.391 1.00 86.06 610 ALA A C 1
ATOM 4791 O O . ALA A 1 610 ? 44.905 12.534 -25.443 1.00 86.06 610 ALA A O 1
ATOM 4792 N N . ILE A 1 611 ? 42.941 12.453 -24.356 1.00 87.19 611 ILE A N 1
ATOM 4793 C CA . ILE A 1 611 ? 43.435 11.659 -23.216 1.00 87.19 611 ILE A CA 1
ATOM 4794 C C . ILE A 1 611 ? 43.181 10.154 -23.362 1.00 87.19 611 ILE A C 1
ATOM 4796 O O . ILE A 1 611 ? 43.485 9.394 -22.444 1.00 87.19 611 ILE A O 1
ATOM 4800 N N . LYS A 1 612 ? 42.629 9.713 -24.499 1.00 87.19 612 LYS A N 1
ATOM 4801 C CA . LYS A 1 612 ? 42.292 8.312 -24.798 1.00 87.19 612 LYS A CA 1
ATOM 4802 C C . LYS A 1 612 ? 41.410 7.659 -23.723 1.00 87.19 612 LYS A C 1
ATOM 4804 O O . LYS A 1 612 ? 41.634 6.512 -23.326 1.00 87.19 612 LYS A O 1
ATOM 4809 N N . ARG A 1 613 ? 40.395 8.382 -23.238 1.00 85.69 613 ARG A N 1
ATOM 4810 C CA . ARG A 1 613 ? 39.412 7.881 -22.261 1.00 85.69 613 ARG A CA 1
ATOM 4811 C C . ARG A 1 613 ? 37.986 7.953 -22.807 1.00 85.69 613 ARG A C 1
ATOM 4813 O O . ARG A 1 613 ? 37.698 8.786 -23.659 1.00 85.69 613 ARG A O 1
ATOM 4820 N N . PRO A 1 614 ? 37.061 7.110 -22.309 1.00 81.44 614 PRO A N 1
ATOM 4821 C CA . PRO A 1 614 ? 35.658 7.215 -22.682 1.00 81.44 614 PRO A CA 1
ATOM 4822 C C . PRO A 1 614 ? 35.077 8.578 -22.293 1.00 81.44 614 PRO A C 1
ATOM 4824 O O . PRO A 1 614 ? 35.329 9.081 -21.195 1.00 81.44 614 PRO A O 1
ATOM 4827 N N . TYR A 1 615 ? 34.218 9.126 -23.154 1.00 82.00 615 TYR A N 1
ATOM 4828 C CA . TYR A 1 615 ? 33.479 10.369 -22.904 1.00 82.00 615 TYR A CA 1
ATOM 4829 C C . TYR A 1 615 ? 32.825 10.399 -21.511 1.00 82.00 615 TYR A C 1
ATOM 4831 O O . TYR A 1 615 ? 32.898 11.406 -20.814 1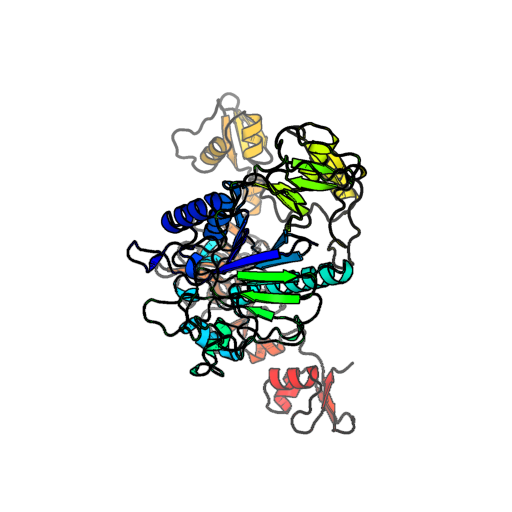.00 82.00 615 TYR A O 1
ATOM 4839 N N . GLN A 1 616 ? 32.216 9.287 -21.075 1.00 80.69 616 GLN A N 1
ATOM 4840 C CA . GLN A 1 616 ? 31.524 9.181 -19.782 1.00 80.69 616 GLN A CA 1
ATOM 4841 C C . GLN A 1 616 ? 32.479 9.367 -18.603 1.00 80.69 616 GLN A C 1
ATOM 4843 O O . GLN A 1 616 ? 32.093 9.944 -17.590 1.00 80.69 616 GLN A O 1
ATOM 4848 N N . THR A 1 617 ? 33.716 8.886 -18.731 1.00 85.12 617 THR A N 1
ATOM 4849 C CA . THR A 1 617 ? 34.735 8.990 -17.687 1.00 85.12 617 THR A CA 1
ATOM 4850 C C . THR A 1 617 ? 35.136 10.445 -17.487 1.00 85.12 617 THR A C 1
ATOM 4852 O O . THR A 1 617 ? 35.136 10.925 -16.356 1.00 85.12 617 THR A O 1
ATOM 4855 N N . LEU A 1 618 ? 35.393 11.168 -18.581 1.00 85.75 618 LEU A N 1
ATOM 4856 C CA . LEU A 1 618 ? 35.742 12.584 -18.509 1.00 85.75 618 LEU A CA 1
ATOM 4857 C C . LEU A 1 618 ? 34.543 13.454 -18.097 1.00 85.75 618 LEU A C 1
ATOM 4859 O O . LEU A 1 618 ? 34.676 14.309 -17.226 1.00 85.75 618 LEU A O 1
ATOM 4863 N N . ALA A 1 619 ? 33.353 13.196 -18.644 1.00 83.00 619 ALA A N 1
ATOM 4864 C CA . ALA A 1 619 ? 32.133 13.911 -18.272 1.00 83.00 619 ALA A CA 1
ATOM 4865 C C . ALA A 1 619 ? 31.786 13.741 -16.780 1.00 83.00 619 ALA A C 1
ATOM 4867 O O . ALA A 1 619 ? 31.399 14.708 -16.125 1.00 83.00 619 ALA A O 1
ATOM 4868 N N . SER A 1 620 ? 31.965 12.532 -16.233 1.00 85.75 620 SER A N 1
ATOM 4869 C CA . SER A 1 620 ? 31.789 12.249 -14.803 1.00 85.75 620 SER A CA 1
ATOM 4870 C C . SER A 1 620 ? 32.837 12.963 -13.947 1.00 85.75 620 SER A C 1
ATOM 4872 O O . SER A 1 620 ? 32.493 13.513 -12.902 1.00 85.75 620 SER A O 1
ATOM 4874 N N . ALA A 1 621 ? 34.096 13.011 -14.398 1.00 87.62 621 ALA A N 1
ATOM 4875 C CA . ALA A 1 621 ? 35.156 13.722 -13.688 1.00 87.62 621 ALA A CA 1
ATOM 4876 C C . ALA A 1 621 ? 34.885 15.232 -13.597 1.00 87.62 621 ALA A C 1
ATOM 4878 O O . ALA A 1 621 ? 35.018 15.817 -12.525 1.00 87.62 621 ALA A O 1
ATOM 4879 N N . ILE A 1 622 ? 34.405 15.843 -14.684 1.00 87.00 622 ILE A N 1
ATOM 4880 C CA . ILE A 1 622 ? 33.996 17.256 -14.711 1.00 87.00 622 ILE A CA 1
ATOM 4881 C C . ILE A 1 622 ? 32.806 17.502 -13.772 1.00 87.00 622 ILE A C 1
ATOM 4883 O O . ILE A 1 622 ? 32.831 18.431 -12.965 1.00 87.00 622 ILE A O 1
ATOM 4887 N N . GLN A 1 623 ? 31.770 16.658 -13.841 1.00 84.56 623 GLN A N 1
ATOM 4888 C CA . GLN A 1 623 ? 30.558 16.809 -13.028 1.00 84.56 623 GLN A CA 1
ATOM 4889 C C . GLN A 1 623 ? 30.842 16.664 -11.528 1.00 84.56 623 GLN A C 1
ATOM 4891 O O . GLN A 1 623 ? 30.328 17.439 -10.723 1.00 84.56 623 GLN A O 1
ATOM 4896 N N . ASN A 1 624 ? 31.669 15.686 -11.160 1.00 86.94 624 ASN A N 1
ATOM 4897 C CA . ASN A 1 624 ? 32.010 15.390 -9.770 1.00 86.94 624 ASN A CA 1
ATOM 4898 C C . ASN A 1 624 ? 33.232 16.177 -9.272 1.00 86.94 624 ASN A C 1
ATOM 4900 O O . ASN A 1 624 ? 33.624 16.019 -8.118 1.00 86.94 624 ASN A O 1
ATOM 4904 N N . ARG A 1 625 ? 33.830 17.018 -10.131 1.00 85.56 625 ARG A N 1
ATOM 4905 C CA . ARG A 1 625 ? 35.054 17.794 -9.866 1.00 85.56 625 ARG A CA 1
ATOM 4906 C C . ARG A 1 625 ? 36.210 16.927 -9.358 1.00 85.56 625 ARG A C 1
ATOM 4908 O O . ARG A 1 625 ? 36.953 17.331 -8.466 1.00 85.56 625 ARG A O 1
ATOM 4915 N N . THR A 1 626 ? 36.350 15.725 -9.910 1.00 89.44 626 THR A N 1
ATOM 4916 C CA . THR A 1 626 ? 37.412 14.789 -9.537 1.00 89.44 626 THR A CA 1
ATOM 4917 C C . THR A 1 626 ? 38.611 14.905 -10.473 1.00 89.44 626 THR A C 1
ATOM 4919 O O . THR A 1 626 ? 38.501 15.318 -11.628 1.00 89.44 626 THR A O 1
ATOM 4922 N N . VAL A 1 627 ? 39.785 14.540 -9.956 1.00 89.19 627 VAL A N 1
ATOM 4923 C CA . VAL A 1 627 ? 41.026 14.497 -10.733 1.00 89.19 627 VAL A CA 1
ATOM 4924 C C . VAL A 1 627 ? 41.007 13.268 -11.642 1.00 89.19 627 VAL A C 1
ATOM 4926 O O . VAL A 1 627 ? 40.769 12.153 -11.178 1.00 89.19 627 VAL A O 1
ATOM 4929 N N . LEU A 1 628 ? 41.287 13.466 -12.929 1.00 90.06 628 LEU A N 1
ATOM 4930 C CA . LEU A 1 628 ? 41.407 12.401 -13.922 1.00 90.06 628 LEU A CA 1
ATOM 4931 C C . LEU A 1 628 ? 42.771 12.507 -14.608 1.00 90.06 628 LEU A C 1
ATOM 4933 O O . LEU A 1 628 ? 43.102 13.552 -15.169 1.00 90.06 628 LEU A O 1
ATOM 4937 N N . GLU A 1 629 ? 43.557 11.426 -14.545 1.00 85.88 629 GLU A N 1
ATOM 4938 C CA . GLU A 1 629 ? 44.940 11.359 -15.060 1.00 85.88 629 GLU A CA 1
ATOM 4939 C C . GLU A 1 629 ? 45.878 12.424 -14.457 1.00 85.88 629 GLU A C 1
ATOM 4941 O O . GLU A 1 629 ? 46.779 12.919 -15.125 1.00 85.88 629 GLU A O 1
ATOM 4946 N N . GLY A 1 630 ? 45.652 12.816 -13.199 1.00 86.12 630 GLY A N 1
ATOM 4947 C CA . GLY A 1 630 ? 46.451 13.851 -12.528 1.00 86.12 630 GLY A CA 1
ATOM 4948 C C . GLY A 1 630 ? 46.067 15.291 -12.887 1.00 86.12 630 GLY A C 1
ATOM 4949 O O . GLY A 1 630 ? 46.740 16.218 -12.448 1.00 86.12 630 GLY A O 1
ATOM 4950 N N . PHE A 1 631 ? 44.981 15.494 -13.639 1.00 90.25 631 PHE A N 1
ATOM 4951 C CA . PHE A 1 631 ? 44.500 16.815 -14.046 1.00 90.25 631 PHE A CA 1
ATOM 4952 C C . PHE A 1 631 ? 43.071 17.074 -13.574 1.00 90.25 631 PHE A C 1
ATOM 4954 O O . PHE A 1 631 ? 42.250 16.156 -13.486 1.00 90.25 631 PHE A O 1
ATOM 4961 N N . MET A 1 632 ? 42.769 18.338 -13.289 1.00 90.31 632 MET A N 1
ATOM 4962 C CA . MET A 1 632 ? 41.407 18.799 -13.040 1.00 90.31 632 MET A CA 1
ATOM 4963 C C . MET A 1 632 ? 40.744 19.204 -14.354 1.00 90.31 632 MET A C 1
ATOM 4965 O O . MET A 1 632 ? 41.408 19.622 -15.301 1.00 90.31 632 MET A O 1
ATOM 4969 N N . TRP A 1 633 ? 39.421 19.087 -14.410 1.00 92.12 633 TRP A N 1
ATOM 4970 C CA . TRP A 1 633 ? 38.647 19.384 -15.609 1.00 92.12 633 TRP A CA 1
ATOM 4971 C C . TRP A 1 633 ? 37.408 20.179 -15.235 1.00 92.12 633 TRP A C 1
ATOM 4973 O O . TRP A 1 633 ? 36.723 19.843 -14.267 1.00 92.12 633 TRP A O 1
ATOM 4983 N N . ARG A 1 634 ? 37.113 21.231 -15.996 1.00 89.25 634 ARG A N 1
ATOM 4984 C CA . ARG A 1 634 ? 35.916 22.049 -15.783 1.00 89.25 634 ARG A CA 1
ATOM 4985 C C . ARG A 1 634 ? 35.303 22.497 -17.097 1.00 89.25 634 ARG A C 1
ATOM 4987 O O . ARG A 1 634 ? 35.957 22.504 -18.141 1.00 89.25 634 ARG A O 1
ATOM 4994 N N . ASP A 1 635 ? 34.054 22.922 -16.996 1.00 86.25 635 ASP A N 1
ATOM 4995 C CA . ASP A 1 635 ? 33.367 23.597 -18.085 1.00 86.25 635 ASP A CA 1
ATOM 4996 C C . ASP A 1 635 ? 34.026 24.938 -18.371 1.00 86.25 635 ASP A C 1
ATOM 4998 O O . ASP A 1 635 ? 34.314 25.707 -17.450 1.00 86.25 635 ASP A O 1
ATOM 5002 N N . ARG A 1 636 ? 34.252 25.212 -19.653 1.00 79.81 636 ARG A N 1
ATOM 5003 C CA . ARG A 1 636 ? 34.645 26.546 -20.085 1.00 79.81 636 ARG A CA 1
ATOM 5004 C C . ARG A 1 636 ? 33.422 27.459 -19.969 1.00 79.81 636 ARG A C 1
ATOM 5006 O O . ARG A 1 636 ? 32.356 27.095 -20.465 1.00 79.81 636 ARG A O 1
ATOM 5013 N N . ALA A 1 637 ? 33.591 28.581 -19.271 1.00 60.38 637 ALA A N 1
ATOM 5014 C CA . ALA A 1 637 ? 32.547 29.585 -19.066 1.00 60.38 637 ALA A CA 1
ATOM 5015 C C . ALA A 1 637 ? 32.103 30.244 -20.377 1.00 60.38 637 ALA A C 1
ATOM 5017 O O . ALA A 1 637 ? 32.969 30.413 -21.272 1.00 60.38 637 ALA A O 1
#

Sequence (637 aa):
MESLRVQIVSDLHLEMSSRKAKHIPVTAPHIALLGDIGRGNSKEYAAFVEDLSRRYSTVLIVAGNHEYYTCNYDDVNEAISALADRLPNVLFLNRDCVELEGVQVIGCTLWSHVPPACQRAVQATLNDYLLIRTEDVFGNPRPLTVADTNALHQVDLQFIRGKIEECRTKGQSALILTHHAPLMNGTSDPKFEGRPTNHAFATDLRELMGAPVVAWAYGHTHFNPRSLLGAGSTMLVSNQKGYNGEAVGRPFDPGAFLQIDGTKATPFTKKSNLTRHVSVHFKDLSPPATYAGWKQHFKYTHIFGLPDGRLWSTKAGKFLEGFQLNGYSRVYIEGKSIARHRINFEISVGRAVGEAMEVDHIVSPPLLPDGSPYGPQDDSWGNLQELTKEDHGKKTMAANPGAGKKRGVRMGFPVISVQVATGVERRFKSFRDAAEAYGVFPAHIWDRVNKPHSSRTGLQGYTFHKCPQFVADQADKPGEVWEDALHHGKRIKGVRVSTLGRVEWEDGKRRGARTMRHKKCYFRGTIEGVKKHLYVHIVVAHTFLGPQPSSDHTVDHINQDSVDNRLVNLRWATYSEQNRNRSNNRAVEKLDTAGHVLATYGTIAEAADAIKRPYQTLASAIQNRTVLEGFMWRDRA

Organism: Klebsormidium nitens (NCBI:txid105231)

pLDDT: mean 81.12, std 15.52, range [30.11, 98.75]

Secondary structure (DSSP, 8-state):
-PPEEEEEEB---GGGSSS--------SSEEEEES-SS-TTSHHHHHHHHHHHTT-SEEEEE--TGGGTTSBHHHHHHHHHHHHHHSTTEEE-SSEEEEETTEEEEEE--PPP--HHHHHHHHHH-THHHH-EEE-TTS-EEE--HHHHHHHHHHHHHHHHHHHHHHHHHT-EEEEEESSBS-SSSSS-GGGTT-GGGGGTB---GGG-BTTEEEEEE-SS--B-SS--EETTEEEEE-B--STT---BSPP-TT-EEEEETTEEEEE-SS-PPP----------PPPTTSS--EE-SS-TTEEE-TTS-EEETTTTEE---EEETTEEEEEETTEEEEHHHHHHHHHHTSPPPTTEEEEESSPPPBPTTS-BSSS----GGGEEEEEHHHHHHHHHHH-TTTT--S---PPPPEEEEETTT--EEEESSHHHHHHHTT--HHHHHHHHH-TTSS---BTTEEEEE-HHHHHTTSPPTT--EEEEEETTEEEEEEEEETTS-EEETT--EE-GGGSSSSS-EEEEEETTEEEEEEHHHHHHHHHS-S-SSTTEEEEETTS-TT---GGGEEEEEHHHHHHTSTT---EEEE-TTS-EEEEESSHHHHHHHTT--HHHHHHHHHHT--BTTBEEEE--

InterPro domains:
  IPR003615 HNH nuclease [PF13392] (535-580)
  IPR004843 Calcineurin-like, phosphoesterase domain [PF00149] (5-222)
  IPR029052 Metallo-dependent phosphatase-like [G3DSA:3.60.21.10] (4-245)
  IPR029052 Metallo-dependent phosphatase-like [SSF56300] (4-247)
  IPR044925 His-Me finger superfamily [SSF54060] (294-396)
  IPR044925 His-Me finger superfamily [SSF54060] (493-583)